Protein AF-A0A2X1R9X8-F1 (afdb_monomer)

Structure (mmCIF, N/CA/C/O backbone):
data_AF-A0A2X1R9X8-F1
#
_entry.id   AF-A0A2X1R9X8-F1
#
loop_
_atom_site.group_PDB
_atom_site.id
_atom_site.type_symbol
_atom_site.label_atom_id
_atom_site.label_alt_id
_atom_site.label_comp_id
_atom_site.label_asym_id
_atom_site.label_entity_id
_atom_site.label_seq_id
_atom_site.pdbx_PDB_ins_code
_atom_site.Cartn_x
_atom_site.Cartn_y
_atom_site.Cartn_z
_atom_site.occupancy
_atom_site.B_iso_or_equiv
_atom_site.auth_seq_id
_atom_site.auth_comp_id
_atom_site.auth_asym_id
_atom_site.auth_atom_id
_atom_site.pdbx_PDB_model_num
ATOM 1 N N . MET A 1 1 ? 24.555 44.073 2.721 1.00 50.16 1 MET A N 1
ATOM 2 C CA . MET A 1 1 ? 25.092 42.712 2.936 1.00 50.16 1 MET A CA 1
ATOM 3 C C . MET A 1 1 ? 25.065 41.991 1.606 1.00 50.16 1 MET A C 1
ATOM 5 O O . MET A 1 1 ? 24.088 42.151 0.887 1.00 50.16 1 MET A O 1
ATOM 9 N N . VAL A 1 2 ? 26.126 41.262 1.273 1.00 71.62 2 VAL A N 1
ATOM 10 C CA . VAL A 1 2 ? 26.174 40.376 0.102 1.00 71.62 2 VAL A CA 1
ATOM 11 C C . VAL A 1 2 ? 26.047 38.950 0.632 1.00 71.62 2 VAL A C 1
ATOM 13 O O . VAL A 1 2 ? 26.772 38.597 1.560 1.00 71.62 2 VAL A O 1
ATOM 16 N N . TYR A 1 3 ? 25.109 38.173 0.093 1.00 85.06 3 TYR A N 1
ATOM 17 C CA . TYR A 1 3 ? 24.915 36.759 0.425 1.00 85.06 3 TYR A CA 1
ATOM 18 C C . TYR A 1 3 ? 25.326 35.897 -0.767 1.00 85.06 3 TYR A C 1
ATOM 20 O O . TYR A 1 3 ? 25.182 36.317 -1.915 1.00 85.06 3 TYR A O 1
ATOM 28 N N . LEU A 1 4 ? 25.853 34.711 -0.480 1.00 84.00 4 LEU A N 1
ATOM 29 C CA . LEU A 1 4 ? 26.213 33.720 -1.492 1.00 84.00 4 LEU A CA 1
ATOM 30 C C . LEU A 1 4 ? 24.960 32.946 -1.920 1.00 84.00 4 LEU A C 1
ATOM 32 O O . LEU A 1 4 ? 24.040 32.775 -1.121 1.00 84.00 4 LEU A O 1
ATOM 36 N N . SER A 1 5 ? 24.927 32.488 -3.171 1.00 89.81 5 SER A N 1
ATOM 37 C CA . SER A 1 5 ? 23.902 31.551 -3.636 1.00 89.81 5 SER A CA 1
ATOM 38 C C . SER A 1 5 ? 24.158 30.148 -3.085 1.00 89.81 5 SER A C 1
ATOM 40 O O . SER A 1 5 ? 25.304 29.797 -2.786 1.00 89.81 5 SER A O 1
ATOM 42 N N . ASP A 1 6 ? 23.107 29.328 -3.011 1.00 88.19 6 ASP A N 1
ATOM 43 C CA . ASP A 1 6 ? 23.218 27.929 -2.578 1.00 88.19 6 ASP A CA 1
ATOM 44 C C . ASP A 1 6 ? 24.211 27.148 -3.454 1.00 88.19 6 ASP A C 1
ATOM 46 O O . ASP A 1 6 ? 25.080 26.464 -2.924 1.00 88.19 6 ASP A O 1
ATOM 50 N N . ASP A 1 7 ? 24.176 27.344 -4.777 1.00 91.81 7 ASP A N 1
ATOM 51 C CA . ASP A 1 7 ? 25.093 26.689 -5.726 1.00 91.81 7 ASP A CA 1
ATOM 52 C C . ASP A 1 7 ? 26.571 27.021 -5.510 1.00 91.81 7 ASP A C 1
ATOM 54 O O . ASP A 1 7 ? 27.443 26.236 -5.873 1.00 91.81 7 ASP A O 1
ATOM 58 N N . TYR A 1 8 ? 26.864 28.185 -4.929 1.00 92.62 8 TYR A N 1
ATOM 59 C CA . TYR A 1 8 ? 28.228 28.574 -4.585 1.00 92.62 8 TYR A CA 1
ATOM 60 C C . TYR A 1 8 ? 28.610 28.078 -3.185 1.00 92.62 8 TYR A C 1
ATOM 62 O O . TYR A 1 8 ? 29.718 27.589 -2.971 1.00 92.62 8 TYR A O 1
ATOM 70 N N . ALA A 1 9 ? 27.703 28.219 -2.214 1.00 95.12 9 ALA A N 1
ATOM 71 C CA . ALA A 1 9 ? 27.975 27.895 -0.818 1.00 95.12 9 ALA A CA 1
ATOM 72 C C . ALA A 1 9 ? 28.060 26.381 -0.569 1.00 95.12 9 ALA A C 1
ATOM 74 O O . ALA A 1 9 ? 28.960 25.942 0.138 1.00 95.12 9 ALA A O 1
ATOM 75 N N . HIS A 1 10 ? 27.174 25.585 -1.171 1.00 96.88 10 HIS A N 1
ATOM 76 C CA . HIS A 1 10 ? 27.047 24.146 -0.919 1.00 96.88 10 HIS A CA 1
ATOM 77 C C . HIS A 1 10 ? 28.339 23.350 -1.203 1.00 96.88 10 HIS A C 1
ATOM 79 O O . HIS A 1 10 ? 28.863 22.751 -0.261 1.00 96.88 10 HIS A O 1
ATOM 85 N N . PRO A 1 11 ? 28.931 23.371 -2.420 1.00 96.56 11 PRO A N 1
ATOM 86 C CA . PRO A 1 11 ? 30.167 22.627 -2.690 1.00 96.56 11 PRO A CA 1
ATOM 87 C C . PRO A 1 11 ? 31.337 23.077 -1.808 1.00 96.56 11 PRO A C 1
ATOM 89 O O . PRO A 1 11 ? 32.159 22.262 -1.388 1.00 96.56 11 PRO A O 1
ATOM 92 N N . LEU A 1 12 ? 31.417 24.372 -1.489 1.00 96.19 12 LEU A N 1
ATOM 93 C CA . LEU A 1 12 ? 32.474 24.902 -0.631 1.00 96.19 12 LEU A CA 1
ATOM 94 C C . LEU A 1 12 ? 32.315 24.463 0.823 1.00 96.19 12 LEU A C 1
ATOM 96 O O . LEU A 1 12 ? 33.309 24.081 1.439 1.00 96.19 12 LEU A O 1
ATOM 100 N N . SER A 1 13 ? 31.095 24.483 1.358 1.00 97.44 13 SER A N 1
ATOM 101 C CA . SER A 1 13 ? 30.792 23.957 2.689 1.00 97.44 13 SER A CA 1
ATOM 102 C C . SER A 1 13 ? 31.155 22.478 2.790 1.00 97.44 13 SER A C 1
ATOM 104 O O . SER A 1 13 ? 31.918 22.111 3.682 1.00 97.44 13 SER A O 1
ATOM 106 N N . ASP A 1 14 ? 30.720 21.656 1.832 1.00 97.94 14 ASP A N 1
ATOM 107 C CA . ASP A 1 14 ? 31.037 20.224 1.817 1.00 97.94 14 ASP A CA 1
ATOM 108 C C . ASP A 1 14 ? 32.547 19.974 1.790 1.00 97.94 14 ASP A C 1
ATOM 110 O O . ASP A 1 14 ? 33.068 19.117 2.510 1.00 97.94 14 ASP A O 1
ATOM 114 N N . ALA A 1 15 ? 33.278 20.743 0.983 1.00 97.69 15 ALA A N 1
ATOM 115 C CA . ALA A 1 15 ? 34.719 20.599 0.894 1.00 97.69 15 ALA A CA 1
ATOM 116 C C . ALA A 1 15 ? 35.435 21.052 2.176 1.00 97.69 15 ALA A C 1
ATOM 118 O O . ALA A 1 15 ? 36.349 20.365 2.633 1.00 97.69 15 ALA A O 1
ATOM 119 N N . LEU A 1 16 ? 35.020 22.172 2.779 1.00 97.62 16 LEU A N 1
ATOM 120 C CA . LEU A 1 16 ? 35.572 22.681 4.042 1.00 97.62 16 LEU A CA 1
ATOM 121 C C . LEU A 1 16 ? 35.331 21.712 5.206 1.00 97.62 16 LEU A C 1
ATOM 123 O O . LEU A 1 16 ? 36.234 21.491 6.016 1.00 97.62 16 LEU A O 1
ATOM 127 N N . GLU A 1 17 ? 34.150 21.098 5.255 1.00 97.94 17 GLU A N 1
ATOM 128 C CA . GLU A 1 17 ? 33.770 20.093 6.255 1.00 97.94 17 GLU A CA 1
ATOM 129 C C . GLU A 1 17 ? 34.311 18.690 5.939 1.00 97.94 17 GLU A C 1
ATOM 131 O O . GLU A 1 17 ? 34.201 17.779 6.760 1.00 97.94 17 GLU A O 1
ATOM 136 N N . LYS A 1 18 ? 34.973 18.521 4.787 1.00 97.56 18 LYS A N 1
ATOM 137 C CA . LYS A 1 18 ? 35.562 17.258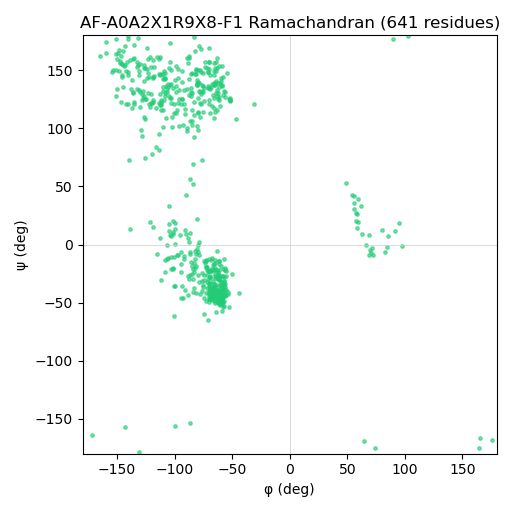 4.319 1.00 97.56 18 LYS A CA 1
ATOM 138 C C . LYS A 1 18 ? 34.529 16.139 4.172 1.00 97.56 18 LYS A C 1
ATOM 140 O O . LYS A 1 18 ? 34.809 14.975 4.473 1.00 97.56 18 LYS A O 1
ATOM 145 N N . ILE A 1 19 ? 33.345 16.490 3.683 1.00 98.12 19 ILE A N 1
ATOM 146 C CA . ILE A 1 19 ? 32.303 15.535 3.320 1.00 98.12 19 ILE A CA 1
ATOM 147 C C . ILE A 1 19 ? 32.836 14.589 2.237 1.00 98.12 19 ILE A C 1
ATOM 149 O O . ILE A 1 19 ? 33.577 14.986 1.339 1.00 98.12 19 ILE A O 1
ATOM 153 N N . THR A 1 20 ? 32.482 13.306 2.337 1.00 97.12 20 THR A N 1
ATOM 154 C CA . THR A 1 20 ? 32.840 12.305 1.317 1.00 97.12 20 THR A CA 1
ATOM 155 C C . THR A 1 20 ? 31.715 12.122 0.304 1.00 97.12 20 THR A C 1
ATOM 157 O O . THR A 1 20 ? 31.960 12.148 -0.898 1.00 97.12 20 THR A O 1
ATOM 160 N N . HIS A 1 21 ? 30.482 11.992 0.796 1.00 96.94 21 HIS A N 1
ATOM 161 C CA . HIS A 1 21 ? 29.278 11.787 0.000 1.00 96.94 21 HIS A CA 1
ATOM 162 C C . HIS A 1 21 ? 28.263 12.867 0.367 1.00 96.94 21 HIS A C 1
ATOM 164 O O . HIS A 1 21 ? 27.697 12.837 1.460 1.00 96.94 21 HIS A O 1
ATOM 170 N N . SER A 1 22 ? 28.057 13.816 -0.540 1.00 97.44 22 SER A N 1
ATOM 171 C CA . SER A 1 22 ? 27.015 14.831 -0.411 1.00 97.44 22 SER A CA 1
ATOM 172 C C . SER A 1 22 ? 25.719 14.264 -0.983 1.00 97.44 22 SER A C 1
ATOM 174 O O . SER A 1 22 ? 25.608 14.033 -2.187 1.00 97.44 22 SER A O 1
ATOM 176 N N . LEU A 1 23 ? 24.773 13.920 -0.108 1.00 96.75 23 LEU A N 1
ATOM 177 C CA . LEU A 1 23 ? 23.523 13.267 -0.493 1.00 96.75 23 LEU A CA 1
ATOM 178 C C . LEU A 1 23 ? 22.403 14.303 -0.611 1.00 96.75 23 LEU A C 1
ATOM 180 O O . LEU A 1 23 ? 22.001 14.895 0.390 1.00 96.75 23 LEU A O 1
ATOM 184 N N . CYS A 1 24 ? 21.862 14.482 -1.812 1.00 95.25 24 CYS A N 1
ATOM 185 C CA . CYS A 1 24 ? 20.768 15.421 -2.076 1.00 95.25 24 CYS A CA 1
ATOM 186 C C . CYS A 1 24 ? 19.642 14.769 -2.889 1.00 95.25 24 CYS A C 1
ATOM 188 O O . CYS A 1 24 ? 19.696 13.587 -3.221 1.00 95.25 24 CYS A O 1
ATOM 190 N N . THR A 1 25 ? 18.561 15.499 -3.151 1.00 93.00 25 THR A N 1
ATOM 191 C CA . THR A 1 25 ? 17.434 14.964 -3.920 1.00 93.00 25 THR A CA 1
ATOM 192 C C . THR A 1 25 ? 17.609 15.208 -5.419 1.00 93.00 25 THR A C 1
ATOM 194 O O . THR A 1 25 ? 18.399 16.063 -5.826 1.00 93.00 25 THR A O 1
ATOM 197 N N . LEU A 1 26 ? 16.887 14.454 -6.257 1.00 90.88 26 LEU A N 1
ATOM 198 C CA . LEU A 1 26 ? 16.986 14.535 -7.726 1.00 90.88 26 LEU A CA 1
ATOM 199 C C . LEU A 1 26 ? 16.756 15.946 -8.290 1.00 90.88 26 LEU A C 1
ATOM 201 O O . LEU A 1 26 ? 17.268 16.248 -9.364 1.00 90.88 26 LEU A O 1
ATOM 205 N N . GLU A 1 27 ? 16.061 16.829 -7.566 1.00 87.56 27 GLU A N 1
ATOM 206 C CA . GLU A 1 27 ? 15.904 18.240 -7.941 1.00 87.56 27 GLU A CA 1
ATOM 207 C C . GLU A 1 27 ? 17.237 18.988 -8.136 1.00 87.56 27 GLU A C 1
ATOM 209 O O . GLU A 1 27 ? 17.265 19.981 -8.856 1.00 87.56 27 GLU A O 1
ATOM 214 N N . PHE A 1 28 ? 18.340 18.510 -7.549 1.00 92.69 28 PHE A N 1
ATOM 215 C CA . PHE A 1 28 ? 19.677 19.109 -7.679 1.00 92.69 28 PHE A CA 1
ATOM 216 C C . PHE A 1 28 ? 20.586 18.377 -8.677 1.00 92.69 28 PHE A C 1
ATOM 218 O O . PHE A 1 28 ? 21.778 18.678 -8.772 1.00 92.69 28 PHE A O 1
ATOM 225 N N . GLN A 1 29 ? 20.054 17.425 -9.447 1.00 92.75 29 GLN A N 1
ATOM 226 C CA . GLN A 1 29 ? 20.851 16.669 -10.413 1.00 92.75 29 GLN A CA 1
ATOM 227 C C . GLN A 1 29 ? 21.477 17.579 -11.482 1.00 92.75 29 GLN A C 1
ATOM 229 O O . GLN A 1 29 ? 22.665 17.445 -11.778 1.00 92.75 29 GLN A O 1
ATOM 234 N N . ASP A 1 30 ? 20.709 18.535 -12.010 1.00 94.19 30 ASP A N 1
ATOM 235 C CA . ASP A 1 30 ? 21.182 19.486 -13.029 1.00 94.19 30 ASP A CA 1
ATOM 236 C C . ASP A 1 30 ? 22.151 20.536 -12.458 1.00 94.19 30 ASP A C 1
ATOM 238 O O . ASP A 1 30 ? 22.864 21.200 -13.209 1.00 94.19 30 ASP A O 1
ATOM 242 N N . HIS A 1 31 ? 22.229 20.652 -11.127 1.00 95.31 31 HIS A N 1
ATOM 243 C CA . HIS A 1 31 ? 23.170 21.526 -10.424 1.00 95.31 31 HIS A CA 1
ATOM 244 C C . HIS A 1 31 ? 24.544 20.865 -10.226 1.00 95.31 31 HIS A C 1
ATOM 246 O O . HIS A 1 31 ? 25.542 21.561 -10.026 1.00 95.31 31 HIS A O 1
ATOM 252 N N . ARG A 1 32 ? 24.641 19.529 -10.338 1.00 96.38 32 ARG A N 1
ATOM 253 C CA . ARG A 1 32 ? 25.902 18.800 -10.128 1.00 96.38 32 ARG A CA 1
ATOM 254 C C . ARG A 1 32 ? 27.057 19.277 -11.014 1.00 96.38 32 ARG A C 1
ATOM 256 O O . ARG A 1 32 ? 28.147 19.451 -10.481 1.00 96.38 32 ARG A O 1
ATOM 263 N N . PRO A 1 33 ? 26.882 19.538 -12.326 1.00 97.38 33 PRO A N 1
ATOM 264 C CA . PRO A 1 33 ? 27.988 20.028 -13.148 1.00 97.38 33 PRO A CA 1
ATOM 265 C C . PRO A 1 33 ? 28.611 21.322 -12.606 1.00 97.38 33 PRO A C 1
ATOM 267 O O . PRO A 1 33 ? 29.823 21.508 -12.699 1.00 97.38 33 PRO A O 1
ATOM 270 N N . LEU A 1 34 ? 27.799 22.201 -12.006 1.00 96.69 34 LEU A N 1
ATOM 271 C CA . LEU A 1 34 ? 28.272 23.428 -11.369 1.00 96.69 34 LEU A CA 1
ATOM 272 C C . LEU A 1 34 ? 28.925 23.151 -10.006 1.00 96.69 34 LEU A C 1
ATOM 274 O O . LEU A 1 34 ? 29.980 23.717 -9.717 1.00 96.69 34 LEU A O 1
ATOM 278 N N . TYR A 1 35 ? 28.356 22.242 -9.209 1.00 97.75 35 TYR A N 1
ATOM 279 C CA . TYR A 1 35 ? 28.977 21.735 -7.979 1.00 97.75 35 TYR A CA 1
ATOM 280 C C . TYR A 1 35 ? 30.399 21.216 -8.255 1.00 97.75 35 TYR A C 1
ATOM 282 O O . TYR A 1 35 ? 31.372 21.694 -7.667 1.00 97.75 35 TYR A O 1
ATOM 290 N N . ASP A 1 36 ? 30.537 20.306 -9.224 1.00 97.25 36 ASP A N 1
ATOM 291 C CA . ASP A 1 36 ? 31.811 19.704 -9.625 1.00 97.25 36 ASP A CA 1
ATOM 292 C C . ASP A 1 36 ? 32.777 20.751 -10.186 1.00 97.25 36 ASP A C 1
ATOM 294 O O . ASP A 1 36 ? 33.990 20.665 -9.972 1.00 97.25 36 ASP A O 1
ATOM 298 N N . TRP A 1 37 ? 32.264 21.766 -10.889 1.00 97.75 37 TRP A N 1
ATOM 299 C CA . TRP A 1 37 ? 33.085 22.872 -11.369 1.00 97.75 37 TRP A CA 1
ATOM 300 C C . TRP A 1 37 ? 33.752 23.610 -10.203 1.00 97.75 37 TRP A C 1
ATOM 302 O O . TRP A 1 37 ? 34.968 23.804 -10.242 1.00 97.75 37 TRP A O 1
ATOM 312 N N . PHE A 1 38 ? 33.018 23.960 -9.141 1.00 97.19 38 PHE A N 1
ATOM 313 C CA . PHE A 1 38 ? 33.609 24.627 -7.974 1.00 97.19 38 PHE A CA 1
ATOM 314 C C . PHE A 1 38 ? 34.647 23.750 -7.267 1.00 97.19 38 PHE A C 1
ATOM 316 O O . PHE A 1 38 ? 35.746 24.228 -6.981 1.00 97.19 38 PHE A O 1
ATOM 323 N N . ILE A 1 39 ? 34.346 22.465 -7.056 1.00 97.50 39 ILE A N 1
ATOM 324 C CA . ILE A 1 39 ? 35.280 21.511 -6.432 1.00 97.50 39 ILE A CA 1
ATOM 325 C C . ILE A 1 39 ? 36.572 21.350 -7.246 1.00 97.50 39 ILE A C 1
ATOM 327 O O . ILE A 1 39 ? 37.654 21.195 -6.677 1.00 97.50 39 ILE A O 1
ATOM 331 N N . ASN A 1 40 ? 36.485 21.387 -8.577 1.00 97.00 40 ASN A N 1
ATOM 332 C CA . ASN A 1 40 ? 37.642 21.189 -9.449 1.00 97.00 40 ASN A CA 1
ATOM 333 C C . ASN A 1 40 ? 38.466 22.458 -9.699 1.00 97.00 40 ASN A C 1
ATOM 335 O O . ASN A 1 40 ? 39.655 22.339 -9.996 1.00 97.00 40 ASN A O 1
ATOM 339 N N . ASN A 1 41 ? 37.864 23.646 -9.598 1.00 97.19 41 ASN A N 1
ATOM 340 C CA . ASN A 1 41 ? 38.511 24.906 -9.984 1.00 97.19 41 ASN A CA 1
ATOM 341 C C . ASN A 1 41 ? 38.933 25.785 -8.801 1.00 97.19 41 ASN A C 1
ATOM 343 O O . ASN A 1 41 ? 39.688 26.737 -8.999 1.00 97.19 41 ASN A O 1
ATOM 347 N N . LEU A 1 42 ? 38.477 25.493 -7.581 1.00 95.94 42 LEU A N 1
ATOM 348 C CA . LEU A 1 42 ? 38.847 26.252 -6.388 1.00 95.94 42 LEU A CA 1
ATOM 349 C C . LEU A 1 42 ? 39.851 25.484 -5.515 1.00 95.94 42 LEU A C 1
ATOM 351 O O . LEU A 1 42 ? 39.858 24.251 -5.509 1.00 95.94 42 LEU A O 1
ATOM 355 N N . PRO A 1 43 ? 40.710 26.189 -4.753 1.00 96.25 43 PRO A N 1
ATOM 356 C CA . PRO A 1 43 ? 41.671 25.567 -3.847 1.00 96.25 43 PRO A CA 1
ATOM 357 C C . PRO A 1 43 ? 40.964 25.061 -2.580 1.00 96.25 43 PRO A C 1
ATOM 359 O O . PRO A 1 43 ? 41.067 25.653 -1.507 1.00 96.25 43 PRO A O 1
ATOM 362 N N . VAL A 1 44 ? 40.205 23.976 -2.719 1.00 97.12 44 VAL A N 1
ATOM 363 C CA . VAL A 1 44 ? 39.410 23.385 -1.639 1.00 97.12 44 VAL A CA 1
ATOM 364 C C . VAL A 1 44 ? 40.168 22.269 -0.901 1.00 97.12 44 VAL A C 1
ATOM 366 O O . VAL A 1 44 ? 40.985 21.573 -1.508 1.00 97.12 44 VAL A O 1
ATOM 369 N N . PRO A 1 45 ? 39.922 22.059 0.408 1.00 96.69 45 PRO A N 1
ATOM 370 C CA . PRO A 1 45 ? 40.688 21.100 1.211 1.00 96.69 45 PRO A CA 1
ATOM 371 C C . PRO A 1 45 ? 40.231 19.636 1.070 1.00 96.69 45 PRO A C 1
ATOM 373 O O . PRO A 1 45 ? 40.902 18.745 1.594 1.00 96.69 45 PRO A O 1
ATOM 376 N N . ALA A 1 46 ? 39.115 19.371 0.384 1.00 97.25 46 ALA A N 1
ATOM 377 C CA . ALA A 1 46 ? 38.608 18.035 0.072 1.00 97.25 46 ALA A CA 1
ATOM 378 C C . ALA A 1 46 ? 37.798 18.043 -1.236 1.00 97.25 46 ALA A C 1
ATOM 380 O O . ALA A 1 46 ? 37.398 19.102 -1.713 1.00 97.25 46 ALA A O 1
ATOM 381 N N . LYS A 1 47 ? 37.554 16.855 -1.806 1.00 97.19 47 LYS A N 1
ATOM 382 C CA . LYS A 1 47 ? 36.771 16.659 -3.037 1.00 97.19 47 LYS A CA 1
ATOM 383 C C . LYS A 1 47 ? 35.539 15.774 -2.768 1.00 97.19 47 LYS A C 1
ATOM 385 O O . LYS A 1 47 ? 35.611 14.573 -3.034 1.00 97.19 47 LYS A O 1
ATOM 390 N N . PRO A 1 48 ? 34.463 16.325 -2.179 1.00 97.50 48 PRO A N 1
ATOM 391 C CA . PRO A 1 48 ? 33.204 15.607 -1.967 1.00 97.50 48 PRO A CA 1
ATOM 392 C C . PRO A 1 48 ? 32.572 15.171 -3.296 1.00 97.50 48 PRO A C 1
ATOM 394 O O . PRO A 1 48 ? 32.773 15.815 -4.326 1.00 97.50 48 PRO A O 1
ATOM 397 N N . VAL A 1 49 ? 31.782 14.094 -3.264 1.00 96.56 49 VAL A N 1
ATOM 398 C CA . VAL A 1 49 ? 31.009 13.614 -4.419 1.00 96.56 49 VAL A CA 1
ATOM 399 C C . VAL A 1 49 ? 29.518 13.763 -4.142 1.00 96.56 49 VAL A C 1
ATOM 401 O O . VAL A 1 49 ? 29.000 13.166 -3.194 1.00 96.56 49 VAL A O 1
ATOM 404 N N . GLN A 1 50 ? 28.818 14.514 -4.993 1.00 97.56 50 GLN A N 1
ATOM 405 C CA . GLN A 1 50 ? 27.362 14.624 -4.930 1.00 97.56 50 GLN A CA 1
ATOM 406 C C . GLN A 1 50 ? 26.688 13.366 -5.494 1.00 97.56 50 GLN A C 1
ATOM 408 O O . GLN A 1 50 ? 27.023 12.892 -6.586 1.00 97.56 50 GLN A O 1
ATOM 413 N N . THR A 1 51 ? 25.711 12.835 -4.759 1.00 95.75 51 THR A N 1
ATOM 414 C CA . THR A 1 51 ? 24.860 11.711 -5.166 1.00 95.75 51 THR A CA 1
ATOM 415 C C . THR A 1 51 ? 23.406 12.003 -4.822 1.00 95.75 51 THR A C 1
ATOM 417 O O . THR A 1 51 ? 23.084 12.356 -3.691 1.00 95.75 51 THR A O 1
ATOM 420 N N . GLU A 1 52 ? 22.517 11.815 -5.789 1.00 96.50 52 GLU A N 1
ATOM 421 C CA . GLU A 1 52 ? 21.100 12.118 -5.646 1.00 96.50 52 GLU A CA 1
ATOM 422 C C . GLU A 1 52 ? 20.259 10.869 -5.430 1.00 96.50 52 GLU A C 1
ATOM 424 O O . GLU A 1 52 ? 20.531 9.795 -5.977 1.00 96.50 52 GLU A O 1
ATOM 429 N N . PHE A 1 53 ? 19.163 11.053 -4.707 1.00 94.44 53 PHE A N 1
ATOM 430 C CA . PHE A 1 53 ? 18.100 10.072 -4.551 1.00 94.44 53 PHE A CA 1
ATOM 431 C C . PHE A 1 53 ? 16.723 10.716 -4.759 1.00 94.44 53 PHE A C 1
ATOM 433 O O . PHE A 1 53 ? 16.549 11.930 -4.640 1.00 94.44 53 PHE A O 1
ATOM 440 N N . ALA A 1 54 ? 15.731 9.906 -5.117 1.00 89.94 54 ALA A N 1
ATOM 441 C CA . ALA A 1 54 ? 14.359 10.355 -5.284 1.00 89.94 54 ALA A CA 1
ATOM 442 C C . ALA A 1 54 ? 13.784 10.805 -3.940 1.00 89.94 54 ALA A C 1
ATOM 444 O O . ALA A 1 54 ? 13.969 10.148 -2.912 1.00 89.94 54 ALA A O 1
ATOM 445 N N . ARG A 1 55 ? 13.065 11.928 -3.936 1.00 88.75 55 ARG A N 1
ATOM 446 C CA . ARG A 1 55 ? 12.441 12.421 -2.709 1.00 88.75 55 ARG A CA 1
ATOM 447 C C . ARG A 1 55 ? 11.246 11.551 -2.310 1.00 88.75 55 ARG A C 1
ATOM 449 O O . ARG A 1 55 ? 10.529 11.016 -3.154 1.00 88.75 55 ARG A O 1
ATOM 456 N N . LEU A 1 56 ? 10.959 11.491 -1.011 1.00 88.50 56 LEU A N 1
ATOM 457 C CA . LEU A 1 56 ? 9.747 10.840 -0.520 1.00 88.50 56 LEU A CA 1
ATOM 458 C C . LEU A 1 56 ? 8.499 11.635 -0.939 1.00 88.50 56 LEU A C 1
ATOM 460 O O . LEU A 1 56 ? 8.292 12.773 -0.504 1.00 88.50 56 LEU A O 1
ATOM 464 N N . ASN A 1 57 ? 7.622 10.996 -1.713 1.00 86.62 57 ASN A N 1
ATOM 465 C CA . ASN A 1 57 ? 6.246 11.438 -1.908 1.00 86.62 57 ASN A CA 1
ATOM 466 C C . ASN A 1 57 ? 5.315 10.419 -1.247 1.00 86.62 57 ASN A C 1
ATOM 468 O O . ASN A 1 57 ? 5.343 9.241 -1.586 1.00 86.62 57 ASN A O 1
ATOM 472 N N . LEU A 1 58 ? 4.500 10.869 -0.297 1.00 90.25 58 LEU A N 1
ATOM 473 C CA . LEU A 1 58 ? 3.565 10.021 0.438 1.00 90.25 58 LEU A CA 1
ATOM 474 C C . LEU A 1 58 ? 2.141 10.317 -0.032 1.00 90.25 58 LEU A C 1
ATOM 476 O O . LEU A 1 58 ? 1.775 11.480 -0.215 1.00 90.25 58 LEU A O 1
ATOM 480 N N . SER A 1 59 ? 1.348 9.272 -0.243 1.00 91.94 59 SER A N 1
ATOM 481 C CA . SER A 1 59 ? -0.030 9.418 -0.708 1.00 91.94 59 SER A CA 1
ATOM 482 C C . SER A 1 59 ? -0.917 10.145 0.306 1.00 91.94 59 SER A C 1
ATOM 484 O O . SER A 1 59 ? -0.621 10.161 1.502 1.00 91.94 59 SER A O 1
ATOM 486 N N . HIS A 1 60 ? -2.014 10.748 -0.164 1.00 93.12 60 HIS A N 1
ATOM 487 C CA . HIS A 1 60 ? -2.997 11.456 0.676 1.00 93.12 60 HIS A CA 1
ATOM 488 C C . HIS A 1 60 ? -2.420 12.599 1.529 1.00 93.12 60 HIS A C 1
ATOM 490 O O . HIS A 1 60 ? -3.013 13.017 2.528 1.00 93.12 60 HIS A O 1
ATOM 496 N N . THR A 1 61 ? -1.252 13.120 1.152 1.00 94.62 61 THR A N 1
ATOM 497 C CA . THR A 1 61 ? -0.597 14.242 1.820 1.00 94.62 61 THR A CA 1
ATOM 498 C C . THR A 1 61 ? 0.255 15.050 0.841 1.00 94.62 61 THR A C 1
ATOM 500 O O . THR A 1 61 ? 0.355 14.728 -0.343 1.00 94.62 61 THR A O 1
ATOM 503 N N . VAL A 1 62 ? 0.853 16.138 1.327 1.00 93.12 62 VAL A N 1
ATOM 504 C CA . VAL A 1 62 ? 1.766 16.995 0.563 1.00 93.12 62 VAL A CA 1
ATOM 505 C C . VAL A 1 62 ? 3.033 17.252 1.373 1.00 93.12 62 VAL A C 1
ATOM 507 O O . VAL A 1 62 ? 2.963 17.601 2.545 1.00 93.12 62 VAL A O 1
ATOM 510 N N . THR A 1 63 ? 4.204 17.114 0.753 1.00 90.38 63 THR A N 1
ATOM 511 C CA . THR A 1 63 ? 5.509 17.360 1.405 1.00 90.38 63 THR A CA 1
ATOM 512 C C . THR A 1 63 ? 6.166 18.669 0.959 1.00 90.38 63 THR A C 1
ATOM 514 O O . THR A 1 63 ? 7.106 19.144 1.591 1.00 90.38 63 THR A O 1
ATOM 517 N N . SER A 1 64 ? 5.647 19.308 -0.098 1.00 88.31 64 SER A N 1
ATOM 518 C CA . SER A 1 64 ? 6.144 20.599 -0.586 1.00 88.31 64 SER A CA 1
ATOM 519 C C . SER A 1 64 ? 5.989 21.694 0.471 1.00 88.31 64 SER A C 1
ATOM 521 O O . SER A 1 64 ? 4.881 21.972 0.933 1.00 88.31 64 SER A O 1
ATOM 523 N N . LYS A 1 65 ? 7.089 22.395 0.780 1.00 90.25 65 LYS A N 1
ATOM 524 C CA . LYS A 1 65 ? 7.101 23.531 1.716 1.00 90.25 65 LYS A CA 1
ATOM 525 C C . LYS A 1 65 ? 6.097 24.619 1.326 1.00 90.25 65 LYS A C 1
ATOM 527 O O . LYS A 1 65 ? 5.445 25.173 2.205 1.00 90.25 65 LYS A O 1
ATOM 532 N N . ARG A 1 66 ? 5.943 24.901 0.024 1.00 93.00 66 ARG A N 1
ATOM 533 C CA . ARG A 1 66 ? 4.971 25.883 -0.487 1.00 93.00 66 ARG A CA 1
ATOM 534 C C . ARG A 1 66 ? 3.540 25.478 -0.126 1.00 93.00 66 ARG A C 1
ATOM 536 O O . ARG A 1 66 ? 2.821 26.281 0.457 1.00 93.00 66 ARG A O 1
ATOM 543 N N . LYS A 1 67 ? 3.163 24.231 -0.427 1.00 94.19 67 LYS A N 1
ATOM 544 C CA . LYS A 1 67 ? 1.811 23.699 -0.187 1.00 94.19 67 LYS A CA 1
ATOM 545 C C . LYS A 1 67 ? 1.509 23.537 1.307 1.00 94.19 67 LYS A C 1
ATOM 547 O O . LYS A 1 67 ? 0.428 23.895 1.759 1.00 94.19 67 LYS A O 1
ATOM 552 N N . LEU A 1 68 ? 2.481 23.074 2.097 1.00 95.75 68 LEU A N 1
ATOM 553 C CA . LEU A 1 68 ? 2.354 23.002 3.558 1.00 95.75 68 LEU A CA 1
ATOM 554 C C . LEU A 1 68 ? 2.169 24.385 4.190 1.00 95.75 68 LEU A C 1
ATOM 556 O O . LEU A 1 68 ? 1.310 24.554 5.052 1.00 95.75 68 LEU A O 1
ATOM 560 N N . ARG A 1 69 ? 2.937 25.386 3.738 1.00 96.75 69 ARG A N 1
ATOM 561 C CA . ARG A 1 69 ? 2.780 26.771 4.195 1.00 96.75 69 ARG A CA 1
ATOM 562 C C . ARG A 1 69 ? 1.383 27.298 3.875 1.00 96.75 69 ARG A C 1
ATOM 564 O O . ARG A 1 69 ? 0.753 27.881 4.749 1.00 96.75 69 ARG A O 1
ATOM 571 N N . GLU A 1 70 ? 0.886 27.034 2.670 1.00 96.81 70 GLU A N 1
ATOM 572 C CA . GLU A 1 70 ? -0.456 27.437 2.250 1.00 96.81 70 GLU A CA 1
ATOM 573 C C . GLU A 1 70 ? -1.560 26.837 3.138 1.00 96.81 70 GLU A C 1
ATOM 575 O O . GLU A 1 70 ? -2.468 27.563 3.535 1.00 96.81 70 GLU A O 1
ATOM 580 N N . LEU A 1 71 ? -1.460 25.558 3.527 1.00 97.31 71 LEU A N 1
ATOM 581 C CA . LEU A 1 71 ? -2.406 24.928 4.464 1.00 97.31 71 LEU A CA 1
ATOM 582 C C . LEU A 1 71 ? -2.450 25.644 5.824 1.00 97.31 71 LEU A C 1
ATOM 584 O O . LEU A 1 71 ? -3.528 25.814 6.400 1.00 97.31 71 LEU A O 1
ATOM 588 N N . VAL A 1 72 ? -1.288 26.062 6.332 1.00 97.38 72 VAL A N 1
ATOM 589 C CA . VAL A 1 72 ? -1.162 26.769 7.616 1.00 97.38 72 VAL A CA 1
ATOM 590 C C . VAL A 1 72 ? -1.675 28.208 7.504 1.00 97.38 72 VAL A C 1
ATOM 592 O O . VAL A 1 72 ? -2.483 28.635 8.325 1.00 97.38 72 VAL A O 1
ATOM 595 N N . GLU A 1 73 ? -1.253 28.953 6.481 1.00 97.19 73 GLU A N 1
ATOM 596 C CA . GLU A 1 73 ? -1.647 30.354 6.266 1.00 97.19 73 GLU A CA 1
ATOM 597 C C . GLU A 1 73 ? -3.152 30.493 6.004 1.00 97.19 73 GLU A C 1
ATOM 599 O O . GLU A 1 73 ? -3.794 31.394 6.547 1.00 97.19 73 GLU A O 1
ATOM 604 N N . LYS A 1 74 ? -3.742 29.558 5.245 1.00 96.81 74 LYS A N 1
ATOM 605 C CA . LYS A 1 74 ? -5.192 29.492 4.999 1.00 96.81 74 LYS A CA 1
ATOM 606 C C . LYS A 1 74 ? -5.988 28.879 6.159 1.00 96.81 74 LYS A C 1
ATOM 608 O O . LYS A 1 74 ? -7.203 28.749 6.043 1.00 96.81 74 LYS A O 1
ATOM 613 N N . LYS A 1 75 ? -5.338 28.513 7.273 1.00 96.62 75 LYS A N 1
ATOM 614 C CA . LYS A 1 75 ? -5.964 27.921 8.472 1.00 96.62 75 LYS A CA 1
ATOM 615 C C . LYS A 1 75 ? -6.778 26.647 8.198 1.00 96.62 75 LYS A C 1
ATOM 617 O O . LYS A 1 75 ? -7.731 26.354 8.914 1.00 96.62 75 LYS A O 1
ATOM 622 N N . VAL A 1 76 ? -6.386 25.866 7.190 1.00 96.31 76 VAL A N 1
ATOM 623 C CA . VAL A 1 76 ? -6.944 24.518 6.953 1.00 96.31 76 VAL A CA 1
ATOM 624 C C . VAL A 1 76 ? -6.535 23.569 8.091 1.00 96.31 76 VAL A C 1
ATOM 626 O O . VAL A 1 76 ? -7.273 22.666 8.488 1.00 96.31 76 VAL A O 1
ATOM 629 N N . VAL A 1 77 ? -5.350 23.813 8.650 1.00 97.19 77 VAL A N 1
ATOM 630 C CA . VAL A 1 77 ? -4.764 23.111 9.795 1.00 97.19 77 VAL A CA 1
ATOM 631 C C . VAL A 1 77 ? -4.424 24.095 10.914 1.00 97.19 77 VAL A C 1
ATOM 633 O O . VAL A 1 77 ? -4.279 25.293 10.671 1.00 97.19 77 VAL A O 1
ATOM 636 N N . THR A 1 78 ? -4.288 23.609 12.150 1.00 95.75 78 THR A N 1
ATOM 637 C CA . THR A 1 78 ? -4.081 24.469 13.330 1.00 95.75 78 THR A CA 1
ATOM 638 C C . THR A 1 78 ? -2.681 25.080 13.408 1.00 95.75 78 THR A C 1
ATOM 640 O O . THR A 1 78 ? -2.474 26.045 14.137 1.00 95.75 78 THR A O 1
ATOM 643 N N . GLY A 1 79 ? -1.707 24.513 12.693 1.00 97.06 79 GLY A N 1
ATOM 644 C CA . GLY A 1 79 ? -0.313 24.949 12.708 1.00 97.06 79 GLY A CA 1
ATOM 645 C C . GLY A 1 79 ? 0.631 23.904 12.115 1.00 97.06 79 GLY A C 1
ATOM 646 O O . GLY A 1 79 ? 0.202 22.857 11.639 1.00 97.06 79 GLY A O 1
ATOM 647 N N . TRP A 1 80 ? 1.938 24.173 12.171 1.00 97.56 80 TRP A N 1
ATOM 648 C CA . TRP A 1 80 ? 2.980 23.261 11.667 1.00 97.56 80 TRP A CA 1
ATOM 649 C C . TRP A 1 80 ? 3.099 21.949 12.451 1.00 97.56 80 TRP A C 1
ATOM 651 O O . TRP A 1 80 ? 3.720 21.004 11.968 1.00 97.56 80 TRP A O 1
ATOM 661 N N . ASP A 1 81 ? 2.548 21.898 13.659 1.00 96.94 81 ASP A N 1
ATOM 662 C CA . ASP A 1 81 ? 2.470 20.722 14.518 1.00 96.94 81 ASP A CA 1
ATOM 663 C C . ASP A 1 81 ? 1.082 20.057 14.484 1.00 96.94 81 ASP A C 1
ATOM 665 O O . ASP A 1 81 ? 0.819 19.191 15.313 1.00 96.94 81 ASP A O 1
ATOM 669 N N . ASP A 1 82 ? 0.187 20.447 13.565 1.00 97.88 82 ASP A N 1
ATOM 670 C CA . ASP A 1 82 ? -1.121 19.798 13.418 1.00 97.88 82 ASP A CA 1
ATOM 671 C C . ASP A 1 82 ? -0.931 18.290 13.136 1.00 97.88 82 ASP A C 1
ATOM 673 O O . ASP A 1 82 ? -0.184 17.936 12.216 1.00 97.88 82 ASP A O 1
ATOM 677 N N . PRO A 1 83 ? -1.593 17.389 13.889 1.00 97.31 83 PRO A N 1
ATOM 678 C CA . PRO A 1 83 ? -1.439 15.939 13.739 1.00 97.31 83 PRO A CA 1
ATOM 679 C C . PRO A 1 83 ? -1.869 15.350 12.384 1.00 97.31 83 PRO A C 1
ATOM 681 O O . PRO A 1 83 ? -1.718 14.145 12.171 1.00 97.31 83 PRO A O 1
ATOM 684 N N . ARG A 1 84 ? -2.446 16.153 11.481 1.00 97.12 84 ARG A N 1
ATOM 685 C CA . ARG A 1 84 ? -2.774 15.775 10.095 1.00 97.12 84 ARG A CA 1
ATOM 686 C C . ARG A 1 84 ? -1.655 16.100 9.102 1.00 97.12 84 ARG A C 1
ATOM 688 O O . ARG A 1 84 ? -1.710 15.644 7.961 1.00 97.12 84 ARG A O 1
ATOM 695 N N . LEU A 1 85 ? -0.655 16.890 9.499 1.00 97.12 85 LEU A N 1
ATOM 696 C CA . LEU A 1 85 ? 0.470 17.243 8.636 1.00 97.12 85 LEU A CA 1
ATOM 697 C C . LEU A 1 85 ? 1.581 16.184 8.675 1.00 97.12 85 LEU A C 1
ATOM 699 O O . LEU A 1 85 ? 1.883 15.643 9.740 1.00 97.12 85 LEU A O 1
ATOM 703 N N . PRO A 1 86 ? 2.291 15.963 7.552 1.00 95.81 86 PRO A N 1
ATOM 704 C CA . PRO A 1 86 ? 3.417 15.037 7.480 1.00 95.81 86 PRO A CA 1
ATOM 705 C C . PRO A 1 86 ? 4.720 15.652 8.026 1.00 95.81 86 PRO A C 1
ATOM 707 O O . PRO A 1 86 ? 5.817 15.245 7.653 1.00 95.81 86 PRO A O 1
ATOM 710 N N . THR A 1 87 ? 4.630 16.677 8.873 1.00 97.12 87 THR A N 1
ATOM 711 C CA . THR A 1 87 ? 5.800 17.263 9.528 1.00 97.12 87 THR A CA 1
ATOM 712 C C . THR A 1 87 ? 6.229 16.355 10.675 1.00 97.12 87 THR A C 1
ATOM 714 O O . THR A 1 87 ? 5.391 15.756 11.344 1.00 97.12 87 THR A O 1
ATOM 717 N N . LEU A 1 88 ? 7.526 16.298 10.988 1.00 97.12 88 LEU A N 1
ATOM 718 C CA . LEU A 1 88 ? 7.994 15.513 12.140 1.00 97.12 88 LEU A CA 1
ATOM 719 C C . LEU A 1 88 ? 7.338 15.963 13.456 1.00 97.12 88 LEU A C 1
ATOM 721 O O . LEU A 1 88 ? 7.065 15.141 14.325 1.00 97.12 88 LEU A O 1
ATOM 725 N N . ARG A 1 89 ? 7.036 17.263 13.595 1.00 96.88 89 ARG A N 1
ATOM 726 C CA . ARG A 1 89 ? 6.294 17.796 14.748 1.00 96.88 89 ARG A CA 1
ATOM 727 C C . ARG A 1 89 ? 4.840 17.329 14.762 1.00 96.88 89 ARG A C 1
ATOM 729 O O . ARG A 1 89 ? 4.375 16.924 15.820 1.00 96.88 89 ARG A O 1
ATOM 736 N N . GLY A 1 90 ? 4.160 17.358 13.615 1.00 97.25 90 GLY A N 1
ATOM 737 C CA . GLY A 1 90 ? 2.797 16.854 13.458 1.00 97.25 90 GLY A CA 1
ATOM 738 C C . GLY A 1 90 ? 2.717 15.362 13.757 1.00 97.25 90 GLY A C 1
ATOM 739 O O . GLY A 1 90 ? 1.932 14.959 14.604 1.00 97.25 90 GLY A O 1
ATOM 740 N N . MET A 1 91 ? 3.604 14.555 13.171 1.00 97.69 91 MET A N 1
ATOM 741 C CA . MET A 1 91 ? 3.688 13.110 13.415 1.00 97.69 91 MET A CA 1
ATOM 742 C C . MET A 1 91 ? 4.034 12.773 14.872 1.00 97.69 91 MET A C 1
ATOM 744 O O . MET A 1 91 ? 3.420 11.885 15.459 1.00 97.69 91 MET A O 1
ATOM 748 N N . ARG A 1 92 ? 4.971 13.501 15.498 1.00 97.19 92 ARG A N 1
ATOM 749 C CA . ARG A 1 92 ? 5.266 13.327 16.928 1.00 97.19 92 ARG A CA 1
ATOM 750 C C . ARG A 1 92 ? 4.041 13.644 17.777 1.00 97.19 92 ARG A C 1
ATOM 752 O O . ARG A 1 92 ? 3.652 12.819 18.594 1.00 97.19 92 ARG A O 1
ATOM 759 N N . LYS A 1 93 ? 3.415 14.806 17.553 1.00 96.56 93 LYS A N 1
ATOM 760 C CA . LYS A 1 93 ? 2.206 15.207 18.279 1.00 96.56 93 LYS A CA 1
ATOM 761 C C . LYS A 1 93 ? 1.089 14.194 18.069 1.00 96.56 93 LYS A C 1
ATOM 763 O O . LYS A 1 93 ? 0.426 13.862 19.033 1.00 96.56 93 LYS A O 1
ATOM 768 N N . ARG A 1 94 ? 0.943 13.662 16.850 1.00 97.75 94 ARG A N 1
ATOM 769 C CA . ARG A 1 94 ? 0.004 12.596 16.472 1.00 97.75 94 ARG A CA 1
ATOM 770 C C . ARG A 1 94 ? 0.214 11.290 17.240 1.00 97.75 94 ARG A C 1
ATOM 772 O O . ARG A 1 94 ? -0.690 10.466 17.230 1.00 97.75 94 ARG A O 1
ATOM 779 N N . GLY A 1 95 ? 1.376 11.080 17.861 1.00 98.00 95 GLY A N 1
ATOM 780 C CA . GLY A 1 95 ? 1.723 9.863 18.595 1.00 98.00 95 GLY A CA 1
ATOM 781 C C . GLY A 1 95 ? 2.494 8.825 17.775 1.00 98.00 95 GLY A C 1
ATOM 782 O O . GLY A 1 95 ? 2.506 7.655 18.151 1.00 98.00 95 GLY A O 1
ATOM 783 N N . TYR A 1 96 ? 3.114 9.205 16.649 1.00 98.25 96 TYR A N 1
ATOM 784 C CA . TYR A 1 96 ? 3.906 8.268 15.840 1.00 98.25 96 TYR A CA 1
ATOM 785 C C . TYR A 1 96 ? 5.247 7.976 16.532 1.00 98.25 96 TYR A C 1
ATOM 787 O O . TYR A 1 96 ? 6.023 8.909 16.772 1.00 98.25 96 TYR A O 1
ATOM 795 N N . PRO A 1 97 ? 5.572 6.700 16.821 1.00 97.94 97 PRO A N 1
ATOM 796 C CA . PRO A 1 97 ? 6.852 6.354 17.420 1.00 97.94 97 PRO A CA 1
ATOM 797 C C . PRO A 1 97 ? 8.019 6.661 16.470 1.00 97.94 97 PRO A C 1
ATOM 799 O O . PRO A 1 97 ? 7.961 6.305 15.290 1.00 97.94 97 PRO A O 1
ATOM 802 N N . PRO A 1 98 ? 9.144 7.211 16.962 1.00 97.88 98 PRO A N 1
ATOM 803 C CA . PRO A 1 98 ? 10.340 7.392 16.141 1.00 97.88 98 PRO A CA 1
ATOM 804 C C . PRO A 1 98 ? 10.862 6.084 15.525 1.00 97.88 98 PRO A C 1
ATOM 806 O O . PRO A 1 98 ? 11.425 6.104 14.433 1.00 97.88 98 PRO A O 1
ATOM 809 N N . ALA A 1 99 ? 10.682 4.950 16.214 1.00 97.44 99 ALA A N 1
ATOM 810 C CA . ALA A 1 99 ? 11.058 3.630 15.706 1.00 97.44 99 ALA A CA 1
ATOM 811 C C . ALA A 1 99 ? 10.253 3.235 14.460 1.00 97.44 99 ALA A C 1
ATOM 813 O O . ALA A 1 99 ? 10.849 2.786 13.485 1.00 97.44 99 ALA A O 1
ATOM 814 N N . ALA A 1 100 ? 8.946 3.512 14.446 1.00 96.75 100 ALA A N 1
ATOM 815 C CA . ALA A 1 100 ? 8.088 3.272 13.289 1.00 96.75 100 ALA A CA 1
ATOM 816 C C . ALA A 1 100 ? 8.507 4.112 12.073 1.00 96.75 100 ALA A C 1
ATOM 818 O O . ALA A 1 100 ? 8.524 3.604 10.957 1.00 96.75 100 ALA A O 1
ATOM 819 N N . LEU A 1 101 ? 8.902 5.376 12.278 1.00 97.38 101 LEU A N 1
ATOM 820 C CA . LEU A 1 101 ? 9.387 6.233 11.187 1.00 97.38 101 LEU A CA 1
ATOM 821 C C . LEU A 1 101 ? 10.696 5.710 10.582 1.00 97.38 101 LEU A C 1
ATOM 823 O O . LEU A 1 101 ? 10.852 5.711 9.365 1.00 97.38 101 LEU A O 1
ATOM 827 N N . ARG A 1 102 ? 11.630 5.239 11.418 1.00 97.00 102 ARG A N 1
ATOM 828 C CA . ARG A 1 102 ? 12.883 4.632 10.939 1.00 97.00 102 ARG A CA 1
ATOM 829 C C . ARG A 1 102 ? 12.626 3.334 10.180 1.00 97.00 102 ARG A C 1
ATOM 831 O O . ARG A 1 102 ? 13.167 3.166 9.096 1.00 97.00 102 ARG A O 1
ATOM 838 N N . GLN A 1 103 ? 11.766 2.469 10.719 1.00 91.12 103 GLN A N 1
ATOM 839 C CA . GLN A 1 103 ? 11.354 1.233 10.053 1.00 91.12 103 GLN A CA 1
ATOM 840 C C . GLN A 1 103 ? 10.700 1.526 8.698 1.00 91.12 103 GLN A C 1
ATOM 842 O O . GLN A 1 103 ? 11.031 0.881 7.710 1.00 91.12 103 GLN A O 1
ATOM 847 N N . PHE A 1 104 ? 9.821 2.529 8.632 1.00 92.69 104 PHE A N 1
ATOM 848 C CA . PHE A 1 104 ? 9.212 2.968 7.381 1.00 92.69 104 PHE A CA 1
ATOM 849 C C . PHE A 1 104 ? 10.269 3.389 6.351 1.00 92.69 104 PHE A C 1
ATOM 851 O O . PHE A 1 104 ? 10.237 2.892 5.229 1.00 92.69 104 PHE A O 1
ATOM 858 N N . CYS A 1 105 ? 11.232 4.237 6.737 1.00 91.81 105 CYS A N 1
ATOM 859 C CA . CYS A 1 105 ? 12.335 4.644 5.859 1.00 91.81 105 CYS A CA 1
ATOM 860 C C . CYS A 1 105 ? 13.175 3.453 5.367 1.00 91.81 105 CYS A C 1
ATOM 862 O O . CYS A 1 105 ? 13.620 3.452 4.224 1.00 91.81 105 CYS A O 1
ATOM 864 N N . GLU A 1 106 ? 13.386 2.441 6.210 1.00 87.94 106 GLU A N 1
ATOM 865 C CA . GLU A 1 106 ? 14.153 1.250 5.840 1.00 87.94 106 GLU A CA 1
ATOM 866 C C . GLU A 1 106 ? 13.395 0.342 4.865 1.00 87.94 106 GLU A C 1
ATOM 868 O O . GLU A 1 106 ? 13.990 -0.175 3.923 1.00 87.94 106 GLU A O 1
ATOM 873 N N . ILE A 1 107 ? 12.075 0.206 5.031 1.00 79.69 107 ILE A N 1
ATOM 874 C CA . ILE A 1 107 ? 11.232 -0.598 4.136 1.00 79.69 107 ILE A CA 1
ATOM 875 C C . ILE A 1 107 ? 11.132 0.025 2.742 1.00 79.69 107 ILE A C 1
ATOM 877 O O . ILE A 1 107 ? 11.204 -0.698 1.751 1.00 79.69 107 ILE A O 1
ATOM 881 N N . ILE A 1 108 ? 10.947 1.346 2.648 1.00 84.94 108 ILE A N 1
ATOM 882 C CA . ILE A 1 108 ? 10.806 2.011 1.341 1.00 84.94 108 ILE A CA 1
ATOM 883 C C . ILE A 1 108 ? 12.126 2.064 0.565 1.00 84.94 108 ILE A C 1
ATOM 885 O O . ILE A 1 108 ? 12.113 2.206 -0.656 1.00 84.94 108 ILE A O 1
ATOM 889 N N . GLY A 1 109 ? 13.256 1.955 1.268 1.00 87.50 109 GLY A N 1
ATOM 890 C CA . GLY A 1 109 ? 14.584 2.027 0.683 1.00 87.50 109 GLY A CA 1
ATOM 891 C C . GLY A 1 109 ? 14.915 3.390 0.069 1.00 87.50 109 GLY A C 1
ATOM 892 O O . GLY A 1 109 ? 14.233 4.396 0.265 1.00 87.50 109 GLY A O 1
ATOM 893 N N . ILE A 1 110 ? 16.019 3.419 -0.675 1.00 88.19 110 ILE A N 1
ATOM 894 C CA . ILE A 1 110 ? 16.510 4.605 -1.377 1.00 88.19 110 ILE A CA 1
ATOM 895 C C . ILE A 1 110 ? 16.677 4.229 -2.845 1.00 88.19 110 ILE A C 1
ATOM 897 O O . ILE A 1 110 ? 17.381 3.274 -3.169 1.00 88.19 110 ILE A O 1
ATOM 901 N N . SER A 1 111 ? 16.045 4.985 -3.738 1.00 87.00 111 SER A N 1
ATOM 902 C CA . SER A 1 111 ? 16.140 4.783 -5.184 1.00 87.00 111 SER A CA 1
ATOM 903 C C . SER A 1 111 ? 16.351 6.117 -5.900 1.00 87.00 111 SER A C 1
ATOM 905 O O . SER A 1 111 ? 16.254 7.183 -5.296 1.00 87.00 111 SER A O 1
ATOM 907 N N . ARG A 1 112 ? 16.634 6.069 -7.205 1.00 87.62 112 ARG A N 1
ATOM 908 C CA . ARG A 1 112 ? 16.658 7.250 -8.089 1.00 87.62 112 ARG A CA 1
ATOM 909 C C . ARG A 1 112 ? 15.377 7.395 -8.918 1.00 87.62 112 ARG A C 1
ATOM 911 O O . ARG A 1 112 ? 15.373 8.130 -9.897 1.00 87.62 112 ARG A O 1
ATOM 918 N N . SER A 1 113 ? 14.321 6.655 -8.582 1.00 82.25 113 SER A N 1
ATOM 919 C CA . SER A 1 113 ? 13.047 6.687 -9.307 1.00 82.25 113 SER A CA 1
ATOM 920 C C . SER A 1 113 ? 11.966 7.317 -8.442 1.00 82.25 113 SER A C 1
ATOM 922 O O . SER A 1 113 ? 11.702 6.845 -7.335 1.00 82.25 113 SER A O 1
ATOM 924 N N . ASP A 1 114 ? 11.317 8.358 -8.958 1.00 77.19 114 ASP A N 1
ATOM 925 C CA . ASP A 1 114 ? 10.192 8.978 -8.269 1.00 77.19 114 ASP A CA 1
ATOM 926 C C . ASP A 1 114 ? 9.021 8.000 -8.152 1.00 77.19 114 ASP A C 1
ATOM 928 O O . ASP A 1 114 ? 8.583 7.376 -9.121 1.00 77.19 114 ASP A O 1
ATOM 932 N N . SER A 1 115 ? 8.488 7.885 -6.942 1.00 77.81 115 SER A N 1
ATOM 933 C CA . SER A 1 115 ? 7.304 7.085 -6.655 1.00 77.81 115 SER A CA 1
ATOM 934 C C . SER A 1 115 ? 6.465 7.743 -5.564 1.00 77.81 115 SER A C 1
ATOM 936 O O . SER A 1 115 ? 6.963 8.544 -4.769 1.00 77.81 115 SER A O 1
ATOM 938 N N . VAL A 1 116 ? 5.166 7.434 -5.558 1.00 81.69 116 VAL A N 1
ATOM 939 C CA . VAL A 1 116 ? 4.254 7.804 -4.472 1.00 81.69 116 VAL A CA 1
ATOM 940 C C . VAL A 1 116 ? 4.070 6.577 -3.593 1.00 81.69 116 VAL A C 1
ATOM 942 O O . VAL A 1 116 ? 3.499 5.579 -4.030 1.00 81.69 116 VAL A O 1
ATOM 945 N N . ILE A 1 117 ? 4.560 6.661 -2.363 1.00 85.38 117 ILE A N 1
ATOM 946 C CA . ILE A 1 117 ? 4.435 5.609 -1.360 1.00 85.38 117 ILE A CA 1
ATOM 947 C C . ILE A 1 117 ? 3.046 5.679 -0.723 1.00 85.38 117 ILE A C 1
ATOM 949 O O . ILE A 1 117 ? 2.548 6.759 -0.400 1.00 85.38 117 ILE A O 1
ATOM 953 N N . ASP A 1 118 ? 2.411 4.528 -0.526 1.00 85.88 118 ASP A N 1
ATOM 954 C CA . ASP A 1 118 ? 1.103 4.453 0.124 1.00 85.88 118 ASP A CA 1
ATOM 955 C C . ASP A 1 118 ? 1.202 4.812 1.623 1.00 85.88 118 ASP A C 1
ATOM 957 O O . ASP A 1 118 ? 2.072 4.318 2.343 1.00 85.88 118 ASP A O 1
ATOM 961 N N . MET A 1 119 ? 0.294 5.663 2.113 1.00 90.50 119 MET A N 1
ATOM 962 C CA . MET A 1 119 ? 0.208 6.085 3.520 1.00 90.50 119 MET A CA 1
ATOM 963 C C . MET A 1 119 ? -0.049 4.889 4.443 1.00 90.50 119 MET A C 1
ATOM 965 O O . MET A 1 119 ? 0.396 4.870 5.591 1.00 90.50 119 MET A O 1
ATOM 969 N N . SER A 1 120 ? -0.719 3.863 3.923 1.00 89.38 120 SER A N 1
ATOM 970 C CA . SER A 1 120 ? -1.067 2.648 4.654 1.00 89.38 120 SER A CA 1
ATOM 971 C C . SER A 1 120 ? 0.172 1.896 5.146 1.00 89.38 120 SER A C 1
ATOM 973 O O . SER A 1 120 ? 0.102 1.282 6.210 1.00 89.38 120 SER A O 1
ATOM 975 N N . LEU A 1 121 ? 1.303 2.000 4.430 1.00 88.38 121 LEU A N 1
ATOM 976 C CA . LEU A 1 121 ? 2.585 1.411 4.830 1.00 88.38 121 LEU A CA 1
ATOM 977 C C . LEU A 1 121 ? 3.192 2.133 6.042 1.00 88.38 121 LEU A C 1
ATOM 979 O O . LEU A 1 121 ? 3.677 1.495 6.977 1.00 88.38 121 LEU A O 1
ATOM 983 N N . LEU A 1 122 ? 3.129 3.468 6.065 1.00 94.50 122 LEU A N 1
ATOM 984 C CA . LEU A 1 122 ? 3.554 4.251 7.228 1.00 94.50 122 LEU A CA 1
ATOM 985 C C . LEU A 1 122 ? 2.667 3.939 8.440 1.00 94.50 122 LEU A C 1
ATOM 987 O O . LEU A 1 122 ? 3.164 3.675 9.533 1.00 94.50 122 LEU A O 1
ATOM 991 N N . GLU A 1 123 ? 1.349 3.930 8.239 1.00 95.00 123 GLU A N 1
ATOM 992 C CA . GLU A 1 123 ? 0.373 3.569 9.271 1.00 95.00 123 GLU A CA 1
ATOM 993 C C . GLU A 1 123 ? 0.572 2.130 9.779 1.00 95.00 123 GLU A C 1
ATOM 995 O O . GLU A 1 123 ? 0.288 1.852 10.943 1.00 95.00 123 GLU A O 1
ATOM 1000 N N . GLU A 1 124 ? 1.068 1.217 8.941 1.00 91.75 124 GLU A N 1
ATOM 1001 C CA . GLU A 1 124 ? 1.414 -0.155 9.323 1.00 91.75 124 GLU A CA 1
ATOM 1002 C C . GLU A 1 124 ? 2.638 -0.219 10.219 1.00 91.75 124 GLU A C 1
ATOM 1004 O O . GLU A 1 124 ? 2.549 -0.805 11.294 1.00 91.75 124 GLU A O 1
ATOM 1009 N N . CYS A 1 125 ? 3.716 0.484 9.870 1.00 92.31 125 CYS A N 1
ATOM 1010 C CA . CYS A 1 125 ? 4.887 0.591 10.742 1.00 92.31 125 CYS A CA 1
ATOM 1011 C C . CYS A 1 125 ? 4.505 1.149 12.125 1.00 92.31 125 CYS A C 1
ATOM 1013 O O . CYS A 1 125 ? 4.989 0.683 13.157 1.00 92.31 125 CYS A O 1
ATOM 1015 N N . VAL A 1 126 ? 3.595 2.131 12.162 1.00 97.88 126 VAL A N 1
ATOM 1016 C CA . VAL A 1 126 ? 3.081 2.708 13.414 1.00 97.88 126 VAL A CA 1
ATOM 1017 C C . VAL A 1 126 ? 2.242 1.695 14.193 1.00 97.88 126 VAL A C 1
ATOM 1019 O O . VAL A 1 126 ? 2.440 1.550 15.400 1.00 97.88 126 VAL A O 1
ATOM 1022 N N . ARG A 1 127 ? 1.328 0.976 13.528 1.00 96.88 127 ARG A N 1
ATOM 1023 C CA . ARG A 1 127 ? 0.521 -0.086 14.153 1.00 96.88 127 ARG A CA 1
ATOM 1024 C C . ARG A 1 127 ? 1.401 -1.185 14.742 1.00 96.88 127 ARG A C 1
ATOM 1026 O O . ARG A 1 127 ? 1.170 -1.581 15.880 1.00 96.88 127 ARG A O 1
ATOM 1033 N N . ASP A 1 128 ? 2.403 -1.645 14.005 1.00 93.81 128 ASP A N 1
ATOM 1034 C CA . ASP A 1 128 ? 3.286 -2.734 14.422 1.00 93.81 128 ASP A CA 1
ATOM 1035 C C . ASP A 1 128 ? 4.106 -2.375 15.659 1.00 93.81 128 ASP A C 1
ATOM 1037 O O . ASP A 1 128 ? 4.234 -3.187 16.579 1.00 93.81 128 ASP A O 1
ATOM 1041 N N . GLU A 1 129 ? 4.634 -1.152 15.709 1.00 96.31 129 GLU A N 1
ATOM 1042 C CA . GLU A 1 129 ? 5.400 -0.676 16.857 1.00 96.31 129 GLU A CA 1
ATOM 1043 C C . GLU A 1 129 ? 4.507 -0.462 18.086 1.00 96.31 129 GLU A C 1
ATOM 1045 O O . GLU A 1 129 ? 4.820 -0.920 19.189 1.00 96.31 129 GLU A O 1
ATOM 1050 N N . LEU A 1 130 ? 3.346 0.174 17.908 1.00 97.06 130 LEU A N 1
ATOM 1051 C CA . LEU A 1 130 ? 2.405 0.407 19.004 1.00 97.06 130 LEU A CA 1
ATOM 1052 C C . LEU A 1 130 ? 1.747 -0.882 19.499 1.00 97.06 130 LEU A C 1
ATOM 1054 O O . LEU A 1 130 ? 1.427 -0.993 20.680 1.00 97.06 130 LEU A O 1
ATOM 1058 N N . ASN A 1 131 ? 1.578 -1.894 18.647 1.00 95.00 131 ASN A N 1
ATOM 1059 C CA . ASN A 1 131 ? 1.066 -3.191 19.072 1.00 95.00 131 ASN A CA 1
ATOM 1060 C C . ASN A 1 131 ? 1.976 -3.867 20.107 1.00 95.00 131 ASN A C 1
ATOM 1062 O O . ASN A 1 131 ? 1.460 -4.582 20.967 1.00 95.00 131 ASN A O 1
ATOM 1066 N N . LYS A 1 132 ? 3.290 -3.622 20.045 1.00 93.19 132 LYS A N 1
ATOM 1067 C CA . LYS A 1 132 ? 4.284 -4.163 20.985 1.00 93.19 132 LYS A CA 1
ATOM 1068 C C . LYS A 1 132 ? 4.419 -3.327 22.259 1.00 93.19 132 LYS A C 1
ATOM 1070 O O . LYS A 1 132 ? 4.788 -3.865 23.293 1.00 93.19 132 LYS A O 1
ATOM 1075 N N . THR A 1 133 ? 4.181 -2.018 22.168 1.00 93.62 133 THR A N 1
ATOM 1076 C CA . THR A 1 133 ? 4.583 -1.054 23.208 1.00 93.62 133 THR A CA 1
ATOM 1077 C C . THR A 1 133 ? 3.412 -0.420 23.961 1.00 93.62 133 THR A C 1
ATOM 1079 O O . THR A 1 133 ? 3.554 -0.089 25.137 1.00 93.62 133 THR A O 1
ATOM 1082 N N . ALA A 1 134 ? 2.244 -0.252 23.331 1.00 96.50 134 ALA A N 1
ATOM 1083 C CA . ALA A 1 134 ? 1.119 0.468 23.926 1.00 96.50 134 ALA A CA 1
ATOM 1084 C C . ALA A 1 134 ? 0.327 -0.397 24.919 1.00 96.50 134 ALA A C 1
ATOM 1086 O O . ALA A 1 134 ? -0.027 -1.546 24.641 1.00 96.50 134 ALA A O 1
ATOM 1087 N N . LYS A 1 135 ? -0.055 0.174 26.062 1.00 96.62 135 LYS A N 1
ATOM 1088 C CA . LYS A 1 135 ? -0.982 -0.477 27.004 1.00 96.62 135 LYS A CA 1
ATOM 1089 C C . LYS A 1 135 ? -2.396 -0.518 26.418 1.00 96.62 135 LYS A C 1
ATOM 1091 O O . LYS A 1 135 ? -2.780 0.350 25.636 1.00 96.62 135 LYS A O 1
ATOM 1096 N N . ARG A 1 136 ? -3.187 -1.521 26.790 1.00 97.25 136 ARG A N 1
ATOM 1097 C CA . ARG A 1 136 ? -4.589 -1.688 26.386 1.00 97.25 136 ARG A CA 1
ATOM 1098 C C . ARG A 1 136 ? -5.504 -1.069 27.428 1.00 97.25 136 ARG A C 1
ATOM 1100 O O . ARG A 1 136 ? -5.278 -1.231 28.624 1.00 97.25 136 ARG A O 1
ATOM 1107 N N . ALA A 1 137 ? -6.548 -0.410 26.946 1.00 98.00 137 ALA A N 1
ATOM 1108 C CA . ALA A 1 137 ? -7.587 0.194 27.762 1.00 98.00 137 ALA A CA 1
ATOM 1109 C C . ALA A 1 137 ? -8.946 0.126 27.052 1.00 98.00 137 ALA A C 1
ATOM 1111 O O . ALA A 1 137 ? -9.024 -0.084 25.837 1.00 98.00 137 ALA A O 1
ATOM 1112 N N . LEU A 1 138 ? -10.024 0.292 27.810 1.00 98.44 138 LEU A N 1
ATOM 1113 C CA . LEU A 1 138 ? -11.387 0.377 27.305 1.00 98.44 138 LEU A CA 1
ATOM 1114 C C . LEU A 1 138 ? -11.822 1.844 27.217 1.00 98.44 138 LEU A C 1
ATOM 1116 O O . LEU A 1 138 ? -11.670 2.625 28.157 1.00 98.44 138 LEU A O 1
ATOM 1120 N N . CYS A 1 139 ? -12.376 2.214 26.071 1.00 98.44 139 CYS A N 1
ATOM 1121 C CA . CYS A 1 139 ? -12.971 3.519 25.833 1.00 98.44 139 CYS A CA 1
ATOM 1122 C C . CYS A 1 139 ? -14.165 3.337 24.910 1.00 98.44 139 CYS A C 1
ATOM 1124 O O . CYS A 1 139 ? -14.062 2.592 23.940 1.00 98.44 139 CYS A O 1
ATOM 1126 N N . VAL A 1 140 ? -15.273 3.991 25.230 1.00 98.44 140 VAL A N 1
ATOM 1127 C CA . VAL A 1 140 ? -16.493 4.003 24.431 1.00 98.44 140 VAL A CA 1
ATOM 1128 C C . VAL A 1 140 ? -16.660 5.391 23.832 1.00 98.44 140 VAL A C 1
ATOM 1130 O O . VAL A 1 140 ? -16.820 6.372 24.562 1.00 98.44 140 VAL A O 1
ATOM 1133 N N . VAL A 1 141 ? -16.595 5.463 22.505 1.00 96.94 141 VAL A N 1
ATOM 1134 C CA . VAL A 1 141 ? -16.535 6.712 21.738 1.00 96.94 141 VAL A CA 1
ATOM 1135 C C . VAL A 1 141 ? -17.925 7.179 21.303 1.00 96.94 141 VAL A C 1
ATOM 1137 O O . VAL A 1 141 ? -18.200 8.377 21.338 1.00 96.94 141 VAL A O 1
ATOM 1140 N N . GLU A 1 142 ? -18.828 6.255 20.971 1.00 95.56 142 GLU A N 1
ATOM 1141 C CA . GLU A 1 142 ? -20.248 6.522 20.730 1.00 95.56 142 GLU A CA 1
ATOM 1142 C C . GLU A 1 142 ? -21.103 5.797 21.782 1.00 95.56 142 GLU A C 1
ATOM 1144 O O . GLU A 1 142 ? -21.571 4.684 21.535 1.00 95.56 142 GLU A O 1
ATOM 1149 N N . PRO A 1 143 ? -21.313 6.383 22.974 1.00 97.19 143 PRO A N 1
ATOM 1150 C CA . PRO A 1 143 ? -21.942 5.679 24.084 1.00 97.19 143 PRO A CA 1
ATOM 1151 C C . PRO A 1 143 ? -23.413 5.336 23.821 1.00 97.19 143 PRO A C 1
ATOM 1153 O O . PRO A 1 143 ? -24.243 6.191 23.494 1.00 97.19 143 PRO A O 1
ATOM 1156 N N . LEU A 1 144 ? -23.738 4.063 24.037 1.00 97.50 144 LEU A N 1
ATOM 1157 C CA . LEU A 1 144 ? -25.089 3.537 24.181 1.00 97.50 144 LEU A CA 1
ATOM 1158 C C . LEU A 1 144 ? -25.231 2.921 25.576 1.00 97.50 144 LEU A C 1
ATOM 1160 O O . LEU A 1 144 ? -24.431 2.067 25.965 1.00 97.50 144 LEU A O 1
ATOM 1164 N N . LYS A 1 145 ? -26.227 3.384 26.339 1.00 98.19 145 LYS A N 1
ATOM 1165 C CA . LYS A 1 145 ? -26.461 2.942 27.716 1.00 98.19 145 LYS A CA 1
ATOM 1166 C C . LYS A 1 145 ? -27.079 1.543 27.740 1.00 98.19 145 LYS A C 1
ATOM 1168 O O . LYS A 1 145 ? -28.009 1.256 26.989 1.00 98.19 145 LYS A O 1
ATOM 1173 N N . VAL A 1 146 ? -26.579 0.698 28.634 1.00 98.50 146 VAL A N 1
ATOM 1174 C CA . VAL A 1 146 ? -27.081 -0.650 28.907 1.00 98.50 146 VAL A CA 1
ATOM 1175 C C . VAL A 1 146 ? -27.341 -0.785 30.403 1.00 98.50 146 VAL A C 1
ATOM 1177 O O . VAL A 1 146 ? -26.472 -0.461 31.213 1.00 98.50 146 VAL A O 1
ATOM 1180 N N . ILE A 1 147 ? -28.516 -1.298 30.768 1.00 98.38 147 ILE A N 1
ATOM 1181 C CA . ILE A 1 147 ? -28.882 -1.618 32.151 1.00 98.38 147 ILE A CA 1
ATOM 1182 C C . ILE A 1 147 ? -29.003 -3.133 32.306 1.00 98.38 147 ILE A C 1
ATOM 1184 O O . ILE A 1 147 ? -29.826 -3.770 31.648 1.00 98.38 147 ILE A O 1
ATOM 1188 N N . ILE A 1 148 ? -28.184 -3.701 33.192 1.00 98.25 148 ILE A N 1
ATOM 1189 C CA . ILE A 1 148 ? -28.148 -5.134 33.490 1.00 98.25 148 ILE A CA 1
ATOM 1190 C C . ILE A 1 148 ? -29.137 -5.441 34.620 1.00 98.25 148 ILE A C 1
ATOM 1192 O O . ILE A 1 148 ? -28.839 -5.272 35.799 1.00 98.25 148 ILE A O 1
ATOM 1196 N N . GLU A 1 149 ? -30.334 -5.892 34.265 1.00 97.31 149 GLU A N 1
ATOM 1197 C CA . GLU A 1 149 ? -31.499 -5.938 35.150 1.00 97.31 149 GLU A CA 1
ATOM 1198 C C . GLU A 1 149 ? -31.345 -6.881 36.342 1.00 97.31 149 GLU A C 1
ATOM 1200 O O . GLU A 1 149 ? -31.803 -6.559 37.438 1.00 97.31 149 GLU A O 1
ATOM 1205 N N . ASN A 1 150 ? -30.662 -8.008 36.153 1.00 97.00 150 ASN A N 1
ATOM 1206 C CA . ASN A 1 150 ? -30.393 -8.990 37.201 1.00 97.00 150 ASN A CA 1
ATOM 1207 C C . ASN A 1 150 ? -29.073 -8.738 37.956 1.00 97.00 150 ASN A C 1
ATOM 1209 O O . ASN A 1 150 ? -28.667 -9.587 38.747 1.00 97.00 150 ASN A O 1
ATOM 1213 N N . TYR A 1 151 ? -28.406 -7.595 37.746 1.00 97.31 151 TYR A N 1
ATOM 1214 C CA . TYR A 1 151 ? -27.256 -7.181 38.554 1.00 97.31 151 TYR A CA 1
ATOM 1215 C C . TYR A 1 151 ? -27.696 -6.221 39.682 1.00 97.31 151 TYR A C 1
ATOM 1217 O O . TYR A 1 151 ? -28.444 -5.275 39.397 1.00 97.31 151 TYR A O 1
ATOM 1225 N N . PRO A 1 152 ? -27.262 -6.424 40.946 1.00 94.25 152 PRO A N 1
ATOM 1226 C CA . PRO A 1 152 ? -27.722 -5.618 42.081 1.00 94.25 152 PRO A CA 1
ATOM 1227 C C . PRO A 1 152 ? -27.435 -4.119 41.927 1.00 94.25 152 PRO A C 1
ATOM 1229 O O . PRO A 1 152 ? -26.333 -3.720 41.545 1.00 94.25 152 PRO A O 1
ATOM 1232 N N . GLU A 1 153 ? -28.417 -3.284 42.267 1.00 92.06 153 GLU A N 1
ATOM 1233 C CA . GLU A 1 153 ? -28.278 -1.825 42.267 1.00 92.06 153 GLU A CA 1
ATOM 1234 C C . GLU A 1 153 ? -27.239 -1.362 43.306 1.00 92.06 153 GLU A C 1
ATOM 1236 O O . GLU A 1 153 ? -27.115 -1.946 44.384 1.00 92.06 153 GLU A O 1
ATOM 1241 N N . GLY A 1 154 ? -26.433 -0.354 42.960 1.00 90.75 154 GLY A N 1
ATOM 1242 C CA . GLY A 1 154 ? -25.359 0.177 43.812 1.00 90.75 154 GLY A CA 1
ATOM 1243 C C . GLY A 1 154 ? -24.137 -0.739 44.000 1.00 90.75 154 GLY A C 1
ATOM 1244 O O . GLY A 1 154 ? -23.133 -0.307 44.570 1.00 90.75 154 GLY A O 1
ATOM 1245 N N . ARG A 1 155 ? -24.166 -1.990 43.518 1.00 95.56 155 ARG A N 1
ATOM 1246 C CA . ARG A 1 155 ? -23.006 -2.892 43.576 1.00 95.56 155 ARG A CA 1
ATOM 1247 C C . ARG A 1 155 ? -21.985 -2.514 42.503 1.00 95.56 155 ARG A C 1
ATOM 1249 O O . ARG A 1 155 ? -22.308 -2.453 41.320 1.00 95.56 155 ARG A O 1
ATOM 1256 N N . VAL A 1 156 ? -20.726 -2.363 42.914 1.00 97.06 156 VAL A N 1
ATOM 1257 C CA . VAL A 1 156 ? -19.577 -2.202 42.012 1.00 97.06 156 VAL A CA 1
ATOM 1258 C C . VAL A 1 156 ? -18.579 -3.320 42.282 1.00 97.06 156 VAL A C 1
ATOM 1260 O O . VAL A 1 156 ? -18.052 -3.446 43.386 1.00 97.06 156 VAL A O 1
ATOM 1263 N N . GLU A 1 157 ? -18.321 -4.141 41.271 1.00 97.31 157 GLU A N 1
ATOM 1264 C CA . GLU A 1 157 ? -17.304 -5.189 41.305 1.00 97.31 157 GLU A CA 1
ATOM 1265 C C . GLU A 1 157 ? -16.014 -4.694 40.642 1.00 97.31 157 GLU A C 1
ATOM 1267 O O . GLU A 1 157 ? -16.047 -3.937 39.674 1.00 97.31 157 GLU A O 1
ATOM 1272 N N . LYS A 1 158 ? -14.859 -5.098 41.175 1.00 97.44 158 LYS A N 1
ATOM 1273 C CA . LYS A 1 158 ? -13.541 -4.737 40.643 1.00 97.44 158 LYS A CA 1
ATOM 1274 C C . LYS A 1 158 ? -12.979 -5.922 39.869 1.00 97.44 158 LYS A C 1
ATOM 1276 O O . LYS A 1 158 ? -12.477 -6.859 40.479 1.00 97.44 158 LYS A O 1
ATOM 1281 N N . LEU A 1 159 ? -13.065 -5.870 38.545 1.00 97.19 159 LEU A N 1
ATOM 1282 C CA . LEU A 1 159 ? -12.506 -6.898 37.670 1.00 97.19 159 LEU A CA 1
ATOM 1283 C C . LEU A 1 159 ? -11.045 -6.571 37.350 1.00 97.19 159 LEU A C 1
ATOM 1285 O O . LEU A 1 159 ? -10.701 -5.405 37.160 1.00 97.19 159 LEU A O 1
ATOM 1289 N N . GLU A 1 160 ? -10.183 -7.580 37.266 1.00 94.56 160 GLU A N 1
ATOM 1290 C CA . GLU A 1 160 ? -8.787 -7.400 36.857 1.00 94.56 160 GLU A CA 1
ATOM 1291 C C . GLU A 1 160 ? -8.590 -7.743 35.378 1.00 94.56 160 GLU A C 1
ATOM 1293 O O . GLU A 1 160 ? -9.078 -8.762 34.889 1.00 94.56 160 GLU A O 1
ATOM 1298 N N . ALA A 1 161 ? -7.839 -6.901 34.668 1.00 94.75 161 ALA A N 1
ATOM 1299 C CA . ALA A 1 161 ? -7.463 -7.128 33.277 1.00 94.75 161 ALA A CA 1
ATOM 1300 C C . ALA A 1 161 ? -5.986 -6.774 33.033 1.00 94.75 161 ALA A C 1
ATOM 1302 O O . ALA A 1 161 ? -5.515 -5.753 33.536 1.00 94.75 161 ALA A O 1
ATOM 1303 N N . PRO A 1 162 ? -5.246 -7.541 32.217 1.00 94.00 162 PRO A N 1
ATOM 1304 C CA . PRO A 1 162 ? -3.849 -7.237 31.917 1.00 94.00 162 PRO A CA 1
ATOM 1305 C C . PRO A 1 162 ? -3.736 -6.002 31.020 1.00 94.00 162 PRO A C 1
ATOM 1307 O O . PRO A 1 162 ? -4.465 -5.887 30.030 1.00 94.00 162 PRO A O 1
ATOM 1310 N N . PHE A 1 163 ? -2.800 -5.092 31.310 1.00 93.00 163 PHE A N 1
ATOM 1311 C CA . PHE A 1 163 ? -2.508 -3.955 30.425 1.00 93.00 163 PHE A CA 1
ATOM 1312 C C . PHE A 1 163 ? -1.991 -4.404 29.058 1.00 93.00 163 PHE A C 1
ATOM 1314 O O . PHE A 1 163 ? -2.221 -3.717 28.068 1.00 93.00 163 PHE A O 1
ATOM 1321 N N . HIS A 1 164 ? -1.313 -5.546 28.968 1.00 92.19 164 HIS A N 1
ATOM 1322 C CA . HIS A 1 164 ? -0.812 -6.060 27.701 1.00 92.19 164 HIS A CA 1
ATOM 1323 C C . HIS A 1 164 ? -0.988 -7.582 27.635 1.00 92.19 164 HIS A C 1
ATOM 1325 O O . HIS A 1 164 ? -0.435 -8.299 28.464 1.00 92.19 164 HIS A O 1
ATOM 1331 N N . PRO A 1 165 ? -1.726 -8.123 26.649 1.00 85.69 165 PRO A N 1
ATOM 1332 C CA . PRO A 1 165 ? -2.022 -9.557 26.603 1.00 85.69 165 PRO A CA 1
ATOM 1333 C C . PRO A 1 165 ? -0.792 -10.428 26.310 1.00 85.69 165 PRO A C 1
ATOM 1335 O O . PRO A 1 165 ? -0.800 -11.614 26.613 1.00 85.69 165 PRO A O 1
ATOM 1338 N N . GLN A 1 166 ? 0.246 -9.854 25.696 1.00 85.81 166 GLN A N 1
ATOM 1339 C CA . GLN A 1 166 ? 1.479 -10.562 25.326 1.00 85.81 166 GLN A CA 1
ATOM 1340 C C . GLN A 1 166 ? 2.671 -10.206 26.229 1.00 85.81 166 GLN A C 1
ATOM 1342 O O . GLN A 1 166 ? 3.757 -10.725 26.007 1.00 85.81 166 GLN A O 1
ATOM 1347 N N . ASP A 1 167 ? 2.487 -9.317 27.215 1.00 85.62 167 ASP A N 1
ATOM 1348 C CA . ASP A 1 167 ? 3.560 -8.903 28.126 1.00 85.62 167 ASP A CA 1
ATOM 1349 C C . ASP A 1 167 ? 3.093 -9.029 29.585 1.00 85.62 167 ASP A C 1
ATOM 1351 O O . ASP A 1 167 ? 2.406 -8.142 30.097 1.00 85.62 167 ASP A O 1
ATOM 1355 N N . PRO A 1 168 ? 3.463 -10.128 30.268 1.00 80.62 168 PRO A N 1
ATOM 1356 C CA . PRO A 1 168 ? 3.134 -10.337 31.674 1.00 80.62 168 PRO A CA 1
ATOM 1357 C C . PRO A 1 168 ? 3.720 -9.279 32.621 1.00 80.62 168 PRO A C 1
ATOM 1359 O O . PRO A 1 168 ? 3.205 -9.111 33.724 1.00 80.62 168 PRO A O 1
ATOM 1362 N N . GLN A 1 169 ? 4.780 -8.566 32.220 1.00 86.69 169 GLN A N 1
ATOM 1363 C CA . GLN A 1 169 ? 5.421 -7.534 33.044 1.00 86.69 169 GLN A CA 1
ATOM 1364 C C . GLN A 1 169 ? 4.690 -6.186 32.975 1.00 86.69 169 GLN A C 1
ATOM 1366 O O . GLN A 1 169 ? 4.919 -5.323 33.821 1.00 86.69 169 GLN A O 1
ATOM 1371 N N . ALA A 1 170 ? 3.763 -6.009 32.026 1.00 84.50 170 ALA A N 1
ATOM 1372 C CA . ALA A 1 170 ? 2.973 -4.784 31.887 1.00 84.50 170 ALA A CA 1
ATOM 1373 C C . ALA A 1 170 ? 1.980 -4.554 33.044 1.00 84.50 170 ALA A C 1
ATOM 1375 O O . ALA A 1 170 ? 1.412 -3.466 33.158 1.00 84.50 170 ALA A O 1
ATOM 1376 N N . GLY A 1 171 ? 1.765 -5.560 33.899 1.00 91.44 171 GLY A N 1
ATOM 1377 C CA . GLY A 1 171 ? 0.871 -5.495 35.051 1.00 91.44 171 GLY A CA 1
ATOM 1378 C C . GLY A 1 171 ? -0.619 -5.533 34.693 1.00 91.44 171 GLY A C 1
ATOM 1379 O O . GLY A 1 171 ? -1.017 -5.694 33.535 1.00 91.44 171 GLY A O 1
ATOM 1380 N N . ASN A 1 172 ? -1.452 -5.370 35.721 1.00 93.12 172 ASN A N 1
ATOM 1381 C CA . ASN A 1 172 ? -2.911 -5.415 35.627 1.00 93.12 172 ASN A CA 1
ATOM 1382 C C . ASN A 1 172 ? -3.540 -4.049 35.919 1.00 93.12 172 ASN A C 1
ATOM 1384 O O . ASN A 1 172 ? -2.957 -3.195 36.589 1.00 93.12 172 ASN A O 1
ATOM 1388 N N . ARG A 1 173 ? -4.775 -3.879 35.450 1.00 94.56 173 ARG A N 1
ATOM 1389 C CA . ARG A 1 173 ? -5.643 -2.733 35.719 1.00 94.56 173 ARG A CA 1
ATOM 1390 C C . ARG A 1 173 ? -6.987 -3.192 36.260 1.00 94.56 173 ARG A C 1
ATOM 1392 O O . ARG A 1 173 ? -7.432 -4.303 35.972 1.00 94.56 173 ARG A O 1
ATOM 1399 N N . ILE A 1 174 ? -7.627 -2.309 37.017 1.00 96.06 174 ILE A N 1
ATOM 1400 C CA . ILE A 1 174 ? -8.940 -2.556 37.608 1.00 96.06 174 ILE A CA 1
ATOM 1401 C C . ILE A 1 174 ? -10.017 -1.954 36.707 1.00 96.06 174 ILE A C 1
ATOM 1403 O O . ILE A 1 174 ? -9.995 -0.757 36.420 1.00 96.06 174 ILE A O 1
ATOM 1407 N N . LEU A 1 175 ? -10.980 -2.780 36.314 1.00 97.62 175 LEU A N 1
ATOM 1408 C CA . LEU A 1 175 ? -12.168 -2.409 35.558 1.00 97.62 175 LEU A CA 1
ATOM 1409 C C . LEU A 1 175 ? -13.389 -2.473 36.490 1.00 97.62 175 LEU A C 1
ATOM 1411 O O . LEU A 1 175 ? -13.784 -3.569 36.893 1.00 97.62 175 LEU A O 1
ATOM 1415 N N . PRO A 1 176 ? -13.987 -1.331 36.877 1.00 97.88 176 PRO A N 1
ATOM 1416 C CA . PRO A 1 176 ? -15.211 -1.342 37.666 1.00 97.88 176 PRO A CA 1
ATOM 1417 C C . PRO A 1 176 ? -16.375 -1.840 36.807 1.00 97.88 176 PRO A C 1
ATOM 1419 O O . PRO A 1 176 ? -16.652 -1.268 35.756 1.00 97.88 176 PRO A O 1
ATOM 1422 N N . PHE A 1 177 ? -17.056 -2.886 37.264 1.00 98.31 177 PHE A N 1
ATOM 1423 C CA . PHE A 1 177 ? -18.273 -3.428 36.667 1.00 98.31 177 PHE A CA 1
ATOM 1424 C C . PHE A 1 177 ? -19.470 -3.102 37.558 1.00 98.31 177 PHE A C 1
ATOM 1426 O O . PHE A 1 177 ? -19.429 -3.315 38.772 1.00 98.31 177 PHE A O 1
ATOM 1433 N N . SER A 1 178 ? -20.527 -2.562 36.962 1.00 97.69 178 SER A N 1
ATOM 1434 C CA . SER A 1 178 ? -21.739 -2.158 37.668 1.00 97.69 178 SER A CA 1
ATOM 1435 C C . SER A 1 178 ? -22.980 -2.510 36.847 1.00 97.69 178 SER A C 1
ATOM 1437 O O . SER A 1 178 ? -22.882 -3.000 35.720 1.00 97.69 178 SER A O 1
ATOM 1439 N N . ARG A 1 179 ? -24.155 -2.246 37.424 1.00 98.00 179 ARG A N 1
ATOM 1440 C CA . ARG A 1 179 ? -25.454 -2.430 36.770 1.00 98.00 179 ARG A CA 1
ATOM 1441 C C . ARG A 1 179 ? -25.590 -1.625 35.473 1.00 98.00 179 ARG A C 1
ATOM 1443 O O . ARG A 1 179 ? -26.266 -2.080 34.553 1.00 98.00 179 ARG A O 1
ATOM 1450 N N . GLU A 1 180 ? -24.993 -0.438 35.412 1.00 98.38 180 GLU A N 1
ATOM 1451 C CA . GLU A 1 180 ? -25.125 0.481 34.284 1.00 98.38 180 GLU A CA 1
ATOM 1452 C C . GLU A 1 180 ? -23.790 0.611 33.556 1.00 98.38 180 GLU A C 1
ATOM 1454 O O . GLU A 1 180 ? -22.786 1.034 34.134 1.00 98.38 180 GLU A O 1
ATOM 1459 N N . ILE A 1 181 ? -23.774 0.263 32.271 1.00 98.56 181 ILE A N 1
ATOM 1460 C CA . ILE A 1 181 ? -22.573 0.338 31.437 1.00 98.56 181 ILE A CA 1
ATOM 1461 C C . ILE A 1 181 ? -22.857 1.076 30.130 1.00 98.56 181 ILE A C 1
ATOM 1463 O O . ILE A 1 181 ? -23.984 1.099 29.634 1.00 98.56 181 ILE A O 1
ATOM 1467 N N . TYR A 1 182 ? -21.810 1.638 29.540 1.00 98.69 182 TYR A N 1
ATOM 1468 C CA . TYR A 1 182 ? -21.805 2.079 28.154 1.00 98.69 182 TYR A CA 1
ATOM 1469 C C . TYR A 1 182 ? -21.124 1.036 27.272 1.00 98.69 182 TYR A C 1
ATOM 1471 O O . TYR A 1 182 ? -20.097 0.469 27.651 1.00 98.69 182 TYR A O 1
ATOM 1479 N N . ILE A 1 183 ? -21.674 0.836 26.078 1.00 98.50 183 ILE A N 1
ATOM 1480 C CA . ILE A 1 183 ? -21.059 0.116 24.954 1.00 98.50 183 ILE A CA 1
ATOM 1481 C C . ILE A 1 183 ? -21.028 1.036 23.728 1.00 98.50 183 ILE A C 1
ATOM 1483 O O . ILE A 1 183 ? -21.682 2.081 23.735 1.00 98.50 183 ILE A O 1
ATOM 1487 N N . GLU A 1 184 ? -20.313 0.663 22.664 1.00 97.62 184 GLU A N 1
ATOM 1488 C CA . GLU A 1 184 ? -20.433 1.404 21.401 1.00 97.62 184 GLU A CA 1
ATOM 1489 C C . GLU A 1 184 ? -21.829 1.250 20.812 1.00 97.62 184 GLU A C 1
ATOM 1491 O O . GLU A 1 184 ? -22.369 0.147 20.722 1.00 97.62 184 GLU A O 1
ATOM 1496 N N . ARG A 1 185 ? -22.374 2.340 20.280 1.00 95.38 185 ARG A N 1
ATOM 1497 C CA . ARG A 1 185 ? -23.623 2.322 19.517 1.00 95.38 185 ARG A CA 1
ATOM 1498 C C . ARG A 1 185 ? -23.561 1.352 18.337 1.00 95.38 185 ARG A C 1
ATOM 1500 O O . ARG A 1 185 ? -24.533 0.658 18.065 1.00 95.38 185 ARG A O 1
ATOM 1507 N N . SER A 1 186 ? -22.402 1.242 17.684 1.00 94.12 186 SER A N 1
ATOM 1508 C CA . SER A 1 186 ? -22.174 0.304 16.571 1.00 94.12 186 SER A CA 1
ATOM 1509 C C . SER A 1 186 ? -22.131 -1.182 16.981 1.00 94.12 186 SER A C 1
ATOM 1511 O O . SER A 1 186 ? -22.204 -2.070 16.118 1.00 94.12 186 SER A O 1
ATOM 1513 N N . ASP A 1 187 ? -22.050 -1.474 18.284 1.00 96.69 187 ASP A N 1
ATOM 1514 C CA . ASP A 1 187 ? -22.075 -2.829 18.845 1.00 96.69 187 ASP A CA 1
ATOM 1515 C C . ASP A 1 187 ? -23.482 -3.359 19.139 1.00 96.69 187 ASP A C 1
ATOM 1517 O O . ASP A 1 187 ? -23.610 -4.503 19.590 1.00 96.69 187 ASP A O 1
ATOM 1521 N N . PHE A 1 188 ? -24.517 -2.579 18.821 1.00 96.69 188 PHE A N 1
ATOM 1522 C CA . PHE A 1 188 ? -25.901 -3.029 18.822 1.00 96.69 188 PHE A CA 1
ATOM 1523 C C . PHE A 1 188 ? -26.587 -2.816 17.463 1.00 96.69 188 PHE A C 1
ATOM 1525 O O . PHE A 1 188 ? -26.346 -1.822 16.778 1.00 96.69 188 PHE A O 1
ATOM 1532 N N . MET A 1 189 ? -27.448 -3.757 17.067 1.00 94.94 189 MET A N 1
ATOM 1533 C CA . MET A 1 189 ? -28.279 -3.651 15.864 1.00 94.94 189 MET A CA 1
ATOM 1534 C C . MET A 1 189 ? -29.580 -4.438 16.049 1.00 94.94 189 MET A C 1
ATOM 1536 O O . MET A 1 189 ? -29.530 -5.616 16.400 1.00 94.94 189 MET A O 1
ATOM 1540 N N . GLU A 1 190 ? -30.732 -3.807 15.804 1.00 92.12 190 GLU A N 1
ATOM 1541 C CA . GLU A 1 190 ? -32.043 -4.461 15.953 1.00 92.12 190 GLU A CA 1
ATOM 1542 C C . GLU A 1 190 ? -32.285 -5.546 14.903 1.00 92.12 190 GLU A C 1
ATOM 1544 O O . GLU A 1 190 ? -32.688 -6.654 15.252 1.00 92.12 190 GLU A O 1
ATOM 1549 N N . ASP A 1 191 ? -31.967 -5.246 13.640 1.00 91.25 191 ASP A N 1
ATOM 1550 C CA . ASP A 1 191 ? -32.043 -6.187 12.520 1.00 91.25 191 ASP A CA 1
ATOM 1551 C C . ASP A 1 191 ? -30.635 -6.492 11.972 1.00 91.25 191 ASP A C 1
ATOM 1553 O O . ASP A 1 191 ? -30.157 -5.853 11.026 1.00 91.25 191 ASP A O 1
ATOM 1557 N N . PRO A 1 192 ? -29.889 -7.405 12.622 1.00 90.25 192 PRO A N 1
ATOM 1558 C CA . PRO A 1 192 ? -28.511 -7.680 12.260 1.00 90.25 192 PRO A CA 1
ATOM 1559 C C . PRO A 1 192 ? -28.401 -8.538 10.985 1.00 90.25 192 PRO A C 1
ATOM 1561 O O . PRO A 1 192 ? -29.042 -9.587 10.868 1.00 90.25 192 PRO A O 1
ATOM 1564 N N . PRO A 1 193 ? -27.475 -8.229 10.058 1.00 88.69 193 PRO A N 1
ATOM 1565 C CA . PRO A 1 193 ? -27.165 -9.137 8.960 1.00 88.69 193 PRO A CA 1
ATOM 1566 C C . PRO A 1 193 ? -26.531 -10.436 9.487 1.00 88.69 193 PRO A C 1
ATOM 1568 O O . PRO A 1 193 ? -25.856 -10.447 10.515 1.00 88.69 193 PRO A O 1
ATOM 1571 N N . LYS A 1 194 ? -26.623 -11.540 8.726 1.00 83.75 194 LYS A N 1
ATOM 1572 C CA . LYS A 1 194 ? -26.136 -12.885 9.135 1.00 83.75 194 LYS A CA 1
ATOM 1573 C C . LYS A 1 194 ? -24.687 -12.948 9.662 1.00 83.75 194 LYS A C 1
ATOM 1575 O O . LYS A 1 194 ? -24.345 -13.879 10.386 1.00 83.75 194 LYS A O 1
ATOM 1580 N N . LYS A 1 195 ? -23.817 -12.009 9.265 1.00 87.94 195 LYS A N 1
ATOM 1581 C CA . LYS A 1 195 ? -22.397 -11.925 9.675 1.00 87.94 195 LYS A CA 1
ATOM 1582 C C . LYS A 1 195 ? -22.134 -10.881 10.773 1.00 87.94 195 LYS A C 1
ATOM 1584 O O . LYS A 1 195 ? -21.001 -10.430 10.937 1.00 87.94 195 LYS A O 1
ATOM 1589 N N . TYR A 1 196 ? -23.163 -10.480 11.506 1.00 88.62 196 TYR A N 1
ATOM 1590 C CA . TYR A 1 196 ? -23.048 -9.623 12.675 1.00 88.62 196 TYR A CA 1
ATOM 1591 C C . TYR A 1 196 ? -22.956 -10.485 13.938 1.00 88.62 196 TYR A C 1
ATOM 1593 O O . TYR A 1 196 ? -23.783 -11.362 14.170 1.00 88.62 196 TYR A O 1
ATOM 1601 N N . PHE A 1 197 ? -21.910 -10.268 14.734 1.00 92.75 197 PHE A N 1
ATOM 1602 C CA . PHE A 1 197 ? -21.599 -11.093 15.909 1.00 92.75 197 PHE A CA 1
ATOM 1603 C C . PHE A 1 197 ? -21.612 -10.300 17.221 1.00 92.75 197 PHE A C 1
ATOM 1605 O O . PHE A 1 197 ? -21.047 -10.763 18.207 1.00 92.75 197 PHE A O 1
ATOM 1612 N N . ARG A 1 198 ? -22.179 -9.087 17.219 1.00 94.81 198 ARG A N 1
ATOM 1613 C CA . ARG A 1 198 ? -22.333 -8.265 18.431 1.00 94.81 198 ARG A CA 1
ATOM 1614 C C . ARG A 1 198 ? -23.759 -8.397 18.969 1.00 94.81 198 ARG A C 1
ATOM 1616 O O . ARG A 1 198 ? -24.394 -9.421 18.725 1.00 94.81 198 ARG A O 1
ATOM 1623 N N . LEU A 1 199 ? -24.229 -7.410 19.724 1.00 96.00 199 LEU A N 1
ATOM 1624 C CA . LEU A 1 199 ? -25.495 -7.484 20.434 1.00 96.00 199 LEU A CA 1
ATOM 1625 C C . LEU A 1 199 ? -26.677 -7.177 19.503 1.00 96.00 199 LEU A C 1
ATOM 1627 O O . LEU A 1 199 ? -26.631 -6.259 18.690 1.00 96.00 199 LEU A O 1
ATOM 1631 N N . SER A 1 200 ? -27.748 -7.944 19.634 1.00 95.69 200 SER A N 1
ATOM 1632 C CA . SER A 1 200 ? -29.034 -7.720 18.969 1.00 95.69 200 SER A CA 1
ATOM 1633 C C . SER A 1 200 ? -30.150 -8.225 19.889 1.00 95.69 200 SER A C 1
ATOM 1635 O O . SER A 1 200 ? -29.840 -8.936 20.853 1.00 95.69 200 SER A O 1
ATOM 1637 N N . PRO A 1 201 ? -31.431 -7.911 19.631 1.00 95.94 201 PRO A N 1
ATOM 1638 C CA . PRO A 1 201 ? -32.539 -8.405 20.444 1.00 95.94 201 PRO A CA 1
ATOM 1639 C C . PRO A 1 201 ? -32.486 -9.931 20.619 1.00 95.94 201 PRO A C 1
ATOM 1641 O O . PRO A 1 201 ? -32.347 -10.675 19.646 1.00 95.94 201 PRO A O 1
ATOM 1644 N N . GLY A 1 202 ? -32.520 -10.401 21.870 1.00 93.12 202 GLY A N 1
ATOM 1645 C CA . GLY A 1 202 ? -32.439 -11.820 22.235 1.00 93.12 202 GLY A CA 1
ATOM 1646 C C . GLY A 1 202 ? -31.061 -12.480 22.077 1.00 93.12 202 GLY A C 1
ATOM 1647 O O . GLY A 1 202 ? -30.880 -13.612 22.529 1.00 93.12 202 GLY A O 1
ATOM 1648 N N . ALA A 1 203 ? -30.081 -11.807 21.469 1.00 93.88 203 ALA A N 1
ATOM 1649 C CA . ALA A 1 203 ? -28.735 -12.337 21.282 1.00 93.88 203 ALA A CA 1
ATOM 1650 C C . ALA A 1 203 ? -27.822 -12.042 22.476 1.00 93.88 203 ALA A C 1
ATOM 1652 O O . ALA A 1 203 ? -28.059 -11.133 23.275 1.00 93.88 203 ALA A O 1
ATOM 1653 N N . GLU A 1 204 ? -26.743 -12.818 22.559 1.00 95.50 204 GLU A N 1
ATOM 1654 C CA . GLU A 1 204 ? -25.731 -12.709 23.602 1.00 95.50 204 GLU A CA 1
ATOM 1655 C C . GLU A 1 204 ? -24.385 -12.237 23.062 1.00 95.50 204 GLU A C 1
ATOM 1657 O O . GLU A 1 204 ? -23.957 -12.616 21.966 1.00 95.50 204 GLU A O 1
ATOM 1662 N N . VAL A 1 205 ? -23.672 -11.469 23.882 1.00 97.19 205 VAL A N 1
ATOM 1663 C CA . VAL A 1 205 ? -22.314 -11.005 23.595 1.00 97.19 205 VAL A CA 1
ATOM 1664 C C . VAL A 1 205 ? -21.464 -11.049 24.859 1.00 97.19 205 VAL A C 1
ATOM 1666 O O . VAL A 1 205 ? -21.961 -10.855 25.968 1.00 97.19 205 VAL A O 1
ATOM 1669 N N . ARG A 1 206 ? -20.161 -11.294 24.708 1.00 98.00 206 ARG A N 1
ATOM 1670 C CA . ARG A 1 206 ? -19.221 -11.201 25.826 1.00 98.00 206 ARG A CA 1
ATOM 1671 C C . ARG A 1 206 ? -18.749 -9.762 25.997 1.00 98.00 206 ARG A C 1
ATOM 1673 O O . ARG A 1 206 ? -18.251 -9.151 25.052 1.00 98.00 206 ARG A O 1
ATOM 1680 N N . LEU A 1 207 ? -18.814 -9.263 27.221 1.00 98.38 207 LEU A N 1
ATOM 1681 C CA . LEU A 1 207 ? -18.134 -8.042 27.615 1.00 98.38 207 LEU A CA 1
ATOM 1682 C C . LEU A 1 207 ? -16.646 -8.340 27.830 1.00 98.38 207 LEU A C 1
ATOM 1684 O O . LEU A 1 207 ? -16.268 -9.322 28.475 1.00 98.38 207 LEU A O 1
ATOM 1688 N N . ARG A 1 208 ? -15.773 -7.525 27.238 1.00 97.44 208 ARG A N 1
ATOM 1689 C CA . ARG A 1 208 ? -14.320 -7.705 27.319 1.00 97.44 208 ARG A CA 1
ATOM 1690 C C . ARG A 1 208 ? -13.868 -7.729 28.786 1.00 97.44 208 ARG A C 1
ATOM 1692 O O . ARG A 1 208 ? -14.201 -6.818 29.535 1.00 97.44 208 ARG A O 1
ATOM 1699 N N . HIS A 1 209 ? -13.126 -8.773 29.170 1.00 96.56 209 HIS A N 1
ATOM 1700 C CA . HIS A 1 209 ? -12.657 -9.033 30.546 1.00 96.56 209 HIS A CA 1
ATOM 1701 C C . HIS A 1 209 ? -13.769 -9.181 31.602 1.00 96.56 209 HIS A C 1
ATOM 1703 O O . HIS A 1 209 ? -13.503 -9.051 32.790 1.00 96.56 209 HIS A O 1
ATOM 1709 N N . ALA A 1 210 ? -15.006 -9.460 31.183 1.00 97.19 210 ALA A N 1
ATOM 1710 C CA . ALA A 1 210 ? -16.165 -9.548 32.066 1.00 97.19 210 ALA A CA 1
ATOM 1711 C C . ALA A 1 210 ? -17.132 -10.670 31.626 1.00 97.19 210 ALA A C 1
ATOM 1713 O O . ALA A 1 210 ? -16.741 -11.649 30.974 1.00 97.19 210 ALA A O 1
ATOM 1714 N N . TYR A 1 211 ? -18.392 -10.529 32.029 1.00 98.00 211 TYR A N 1
ATOM 1715 C CA . TYR A 1 211 ? -19.475 -11.487 31.839 1.00 98.00 211 TYR A CA 1
ATOM 1716 C C . TYR A 1 211 ? -20.045 -11.495 30.411 1.00 98.00 211 TYR A C 1
ATOM 1718 O O . TYR A 1 211 ? -19.780 -10.620 29.582 1.00 98.00 211 TYR A O 1
ATOM 1726 N N . VAL A 1 212 ? -20.858 -12.505 30.120 1.00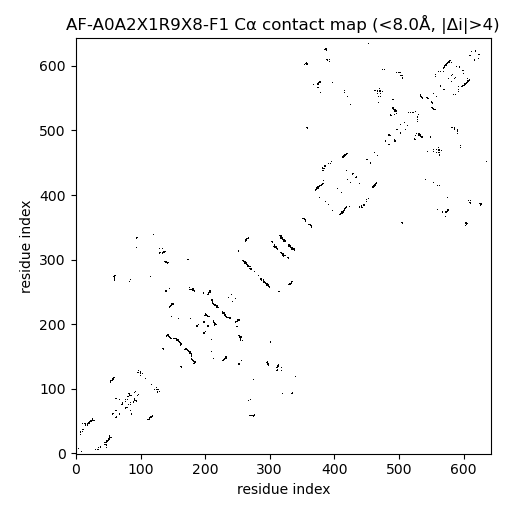 98.00 212 VAL A N 1
ATOM 1727 C CA . VAL A 1 212 ? -21.747 -12.550 28.956 1.00 98.00 212 VAL A CA 1
ATOM 1728 C C . VAL A 1 212 ? -23.058 -11.856 29.312 1.00 98.00 212 VAL A C 1
ATOM 1730 O O . VAL A 1 212 ? -23.614 -12.103 30.382 1.00 98.00 212 VAL A O 1
ATOM 1733 N N . ILE A 1 213 ? -23.552 -11.006 28.411 1.00 98.00 213 ILE A N 1
ATOM 1734 C CA . ILE A 1 213 ? -24.855 -10.343 28.537 1.00 98.00 213 ILE A CA 1
ATOM 1735 C C . ILE A 1 213 ? -25.783 -10.738 27.390 1.00 98.00 213 ILE A C 1
ATOM 1737 O O . ILE A 1 213 ? -25.318 -11.027 26.286 1.00 98.00 213 ILE A O 1
ATOM 1741 N N . ARG A 1 214 ? -27.091 -10.698 27.646 1.00 97.31 214 ARG A N 1
ATOM 1742 C CA . ARG A 1 214 ? -28.173 -10.929 26.682 1.00 97.31 214 ARG A CA 1
ATOM 1743 C C . ARG A 1 214 ? -29.097 -9.724 26.638 1.00 97.31 214 ARG A C 1
ATOM 1745 O O . ARG A 1 214 ? -29.568 -9.318 27.695 1.00 97.31 214 ARG A O 1
ATOM 1752 N N . CYS A 1 215 ? -29.406 -9.208 25.452 1.00 97.44 215 CYS A N 1
ATOM 1753 C CA . CYS A 1 215 ? -30.377 -8.121 25.308 1.00 97.44 215 CYS A CA 1
ATOM 1754 C C . CYS A 1 215 ? -31.810 -8.653 25.434 1.00 97.44 215 CYS A C 1
ATOM 1756 O O . CYS A 1 215 ? -32.213 -9.536 24.673 1.00 97.44 215 CYS A O 1
ATOM 1758 N N . THR A 1 216 ? -32.556 -8.131 26.408 1.00 96.94 216 THR A N 1
ATOM 1759 C CA . THR A 1 216 ? -33.949 -8.497 26.700 1.00 96.94 216 THR A CA 1
ATOM 1760 C C . THR A 1 216 ? -34.941 -7.491 26.131 1.00 96.94 216 THR A C 1
ATOM 1762 O O . THR A 1 216 ? -35.991 -7.899 25.643 1.00 96.94 216 THR A O 1
ATOM 1765 N N . GLU A 1 217 ? -34.601 -6.202 26.136 1.00 96.62 217 GLU A N 1
ATOM 1766 C CA . GLU A 1 217 ? -35.478 -5.124 25.668 1.00 96.62 217 GLU A CA 1
ATOM 1767 C C . GLU A 1 217 ? -34.667 -3.971 25.061 1.00 96.62 217 GLU A C 1
ATOM 1769 O O . GLU A 1 217 ? -33.537 -3.694 25.478 1.00 96.62 217 GLU A O 1
ATOM 1774 N N . VAL A 1 218 ? -35.267 -3.279 24.089 1.00 96.94 218 VAL A N 1
ATOM 1775 C CA . VAL A 1 218 ? -34.721 -2.082 23.439 1.00 96.94 218 VAL A CA 1
ATOM 1776 C C . VAL A 1 218 ? -35.639 -0.904 23.741 1.00 96.94 218 VAL A C 1
ATOM 1778 O O . VAL A 1 218 ? -36.806 -0.900 23.350 1.00 96.94 218 VAL A O 1
ATOM 1781 N N . VAL A 1 219 ? -35.114 0.105 24.430 1.00 96.19 219 VAL A N 1
ATOM 1782 C CA . VAL A 1 219 ? -35.863 1.308 24.798 1.00 96.19 219 VAL A CA 1
ATOM 1783 C C . VAL A 1 219 ? -35.569 2.412 23.788 1.00 96.19 219 VAL A C 1
ATOM 1785 O O . VAL A 1 219 ? -34.419 2.833 23.615 1.00 96.19 219 VAL A O 1
ATOM 1788 N N . HIS A 1 220 ? -36.628 2.908 23.157 1.00 94.56 220 HIS A N 1
ATOM 1789 C CA . HIS A 1 220 ? -36.578 3.987 22.177 1.00 94.56 220 HIS A CA 1
ATOM 1790 C C . HIS A 1 220 ? -36.945 5.334 22.806 1.00 94.56 220 HIS A C 1
ATOM 1792 O O . HIS A 1 220 ? -37.659 5.394 23.809 1.00 94.56 220 HIS A O 1
ATOM 1798 N N . ASP A 1 221 ? -36.440 6.422 22.230 1.00 92.62 221 ASP A N 1
ATOM 1799 C CA . ASP A 1 221 ? -36.932 7.768 22.514 1.00 92.62 221 ASP A CA 1
ATOM 1800 C C . ASP A 1 221 ? -38.186 8.112 21.683 1.00 92.62 221 ASP A C 1
ATOM 1802 O O . ASP A 1 221 ? -38.656 7.323 20.862 1.00 92.62 221 ASP A O 1
ATOM 1806 N N . GLU A 1 222 ? -38.738 9.310 21.895 1.00 91.94 222 GLU A N 1
ATOM 1807 C CA . GLU A 1 222 ? -39.928 9.809 21.183 1.00 91.94 222 GLU A CA 1
ATOM 1808 C C . GLU A 1 222 ? -39.727 9.939 19.660 1.00 91.94 222 GLU A C 1
ATOM 1810 O O . GLU A 1 222 ? -40.697 10.046 18.914 1.00 91.94 222 GLU A O 1
ATOM 1815 N N . GLN A 1 223 ? -38.477 9.933 19.192 1.00 88.50 223 GLN A N 1
ATOM 1816 C CA . GLN A 1 223 ? -38.092 10.065 17.786 1.00 88.50 223 GLN A CA 1
ATOM 1817 C C . GLN A 1 223 ? -37.776 8.702 17.149 1.00 88.50 223 GLN A C 1
ATOM 1819 O O . GLN A 1 223 ? -37.440 8.642 15.967 1.00 88.50 223 GLN A O 1
ATOM 1824 N N . GLY A 1 224 ? -37.901 7.611 17.912 1.00 87.88 224 GLY A N 1
ATOM 1825 C CA . GLY A 1 224 ? -37.608 6.256 17.460 1.00 87.88 224 GLY A CA 1
ATOM 1826 C C . GLY A 1 224 ? -36.119 5.905 17.458 1.00 87.88 224 GLY A C 1
ATOM 1827 O O . GLY A 1 224 ? -35.753 4.876 16.897 1.00 87.88 224 GLY A O 1
ATOM 1828 N N . ASN A 1 225 ? -35.244 6.707 18.075 1.00 89.62 225 ASN A N 1
ATOM 1829 C CA . ASN A 1 225 ? -33.834 6.348 18.222 1.00 89.62 225 ASN A CA 1
ATOM 1830 C C . ASN A 1 225 ? -33.622 5.464 19.452 1.00 89.62 225 ASN A C 1
ATOM 1832 O O . ASN A 1 225 ? -34.270 5.627 20.487 1.00 89.62 225 ASN A O 1
ATOM 1836 N N . ILE A 1 226 ? -32.644 4.562 19.371 1.00 93.31 226 ILE A N 1
ATOM 1837 C CA . ILE A 1 226 ? -32.277 3.686 20.486 1.00 93.31 226 ILE A CA 1
ATOM 1838 C C . ILE A 1 226 ? -31.621 4.521 21.590 1.00 93.31 226 ILE A C 1
ATOM 1840 O O . ILE A 1 226 ? -30.506 5.044 21.428 1.00 93.31 226 ILE A O 1
ATOM 1844 N N . ARG A 1 227 ? -32.311 4.608 22.728 1.00 94.00 227 ARG A N 1
ATOM 1845 C CA . ARG A 1 227 ? -31.881 5.357 23.909 1.00 94.00 227 ARG A CA 1
ATOM 1846 C C . ARG A 1 227 ? -31.104 4.478 24.881 1.00 94.00 227 ARG A C 1
ATOM 1848 O O . ARG A 1 227 ? -30.061 4.894 25.382 1.00 94.00 227 ARG A O 1
ATOM 1855 N N . GLU A 1 228 ? -31.621 3.287 25.161 1.00 96.44 228 GLU A N 1
ATOM 1856 C CA . GLU A 1 228 ? -31.099 2.396 26.197 1.00 96.44 228 GLU A CA 1
ATOM 1857 C C . GLU A 1 228 ? -31.430 0.934 25.882 1.00 96.44 228 GLU A C 1
ATOM 1859 O O . GLU A 1 228 ? -32.464 0.637 25.287 1.00 96.44 228 GLU A O 1
ATOM 1864 N N . LEU A 1 229 ? -30.561 0.014 26.298 1.00 97.75 229 LEU A N 1
ATOM 1865 C CA . LEU A 1 229 ? -30.803 -1.425 26.210 1.00 97.75 229 LEU A CA 1
ATOM 1866 C C . LEU A 1 229 ? -31.008 -2.016 27.604 1.00 97.75 229 LEU A C 1
ATOM 1868 O O . LEU A 1 229 ? -30.214 -1.762 28.513 1.00 97.75 229 LEU A O 1
ATOM 1872 N N . ARG A 1 230 ? -32.016 -2.874 27.761 1.00 98.06 230 ARG A N 1
ATOM 1873 C CA . ARG A 1 230 ? -32.132 -3.760 28.924 1.00 98.06 230 ARG A CA 1
ATOM 1874 C C . ARG A 1 230 ? -31.456 -5.077 28.605 1.00 98.06 230 ARG A C 1
ATOM 1876 O O . ARG A 1 230 ? -31.626 -5.634 27.515 1.00 98.06 230 ARG A O 1
ATOM 1883 N N . CYS A 1 231 ? -30.640 -5.549 29.533 1.00 98.31 231 CYS A N 1
ATOM 1884 C CA . CYS A 1 231 ? -29.916 -6.798 29.391 1.00 98.31 231 CYS A CA 1
ATOM 1885 C C . CYS A 1 231 ? -29.965 -7.616 30.677 1.00 98.31 231 CYS A C 1
ATOM 1887 O O . CYS A 1 231 ? -30.118 -7.079 31.768 1.00 98.31 231 CYS A O 1
ATOM 1889 N N . THR A 1 232 ? -29.725 -8.916 30.558 1.00 98.12 232 THR A N 1
ATOM 1890 C CA . THR A 1 232 ? -29.379 -9.784 31.690 1.00 98.12 232 THR A CA 1
ATOM 1891 C C . THR A 1 232 ? -27.950 -10.283 31.543 1.00 98.12 232 THR A C 1
ATOM 1893 O O . THR A 1 232 ? -27.520 -10.521 30.416 1.00 98.12 232 THR A O 1
ATOM 1896 N N . TYR A 1 233 ? -27.226 -10.488 32.641 1.00 97.69 233 TYR A N 1
ATOM 1897 C CA . TYR A 1 233 ? -25.908 -11.135 32.626 1.00 97.69 233 TYR A CA 1
ATOM 1898 C C . TYR A 1 233 ? -25.971 -12.582 33.122 1.00 97.69 233 TYR A C 1
ATOM 1900 O O . TYR A 1 233 ? -26.885 -12.953 33.861 1.00 97.69 233 TYR A O 1
ATOM 1908 N N . ASP A 1 234 ? -24.988 -13.378 32.714 1.00 96.31 234 ASP A N 1
ATOM 1909 C CA . ASP A 1 234 ? -24.753 -14.731 33.214 1.00 96.31 234 ASP A CA 1
ATOM 1910 C C . ASP A 1 234 ? -23.583 -14.716 34.215 1.00 96.31 234 ASP A C 1
ATOM 1912 O O . ASP A 1 234 ? -22.428 -14.508 33.824 1.00 96.31 234 ASP A O 1
ATOM 1916 N N . GLU A 1 235 ? -23.879 -14.918 35.503 1.00 94.56 235 GLU A N 1
ATOM 1917 C CA . GLU A 1 235 ? -22.904 -14.869 36.605 1.00 94.56 235 GLU A CA 1
ATOM 1918 C C . GLU A 1 235 ? -21.806 -15.936 36.497 1.00 94.56 235 GLU A C 1
ATOM 1920 O O . GLU A 1 235 ? -20.684 -15.740 36.964 1.00 94.56 235 GLU A O 1
ATOM 1925 N N . ASP A 1 236 ? -22.080 -17.025 35.781 1.00 93.81 236 ASP A N 1
ATOM 1926 C CA . ASP A 1 236 ? -21.181 -18.160 35.631 1.00 93.81 236 ASP A CA 1
ATOM 1927 C C . ASP A 1 236 ? -20.176 -18.001 34.483 1.00 93.81 236 ASP A C 1
ATOM 1929 O O . ASP A 1 236 ? -19.462 -18.948 34.142 1.00 93.81 236 ASP A O 1
ATOM 1933 N N . THR A 1 237 ? -20.081 -16.813 33.879 1.00 95.75 237 THR A N 1
ATOM 1934 C CA . THR A 1 237 ? -19.280 -16.581 32.662 1.00 95.75 237 THR A CA 1
ATOM 1935 C C . THR A 1 237 ? -18.058 -15.683 32.848 1.00 95.75 237 THR A C 1
ATOM 1937 O O . THR A 1 237 ? -17.361 -15.384 31.867 1.00 95.75 237 THR A O 1
ATOM 1940 N N . LEU A 1 238 ? -17.739 -15.276 34.082 1.00 95.19 238 LEU A N 1
ATOM 1941 C CA . LEU A 1 238 ? -16.506 -14.538 34.361 1.00 95.19 238 LEU A CA 1
ATOM 1942 C C . LEU A 1 238 ? -15.283 -15.427 34.104 1.00 95.19 238 LEU A C 1
ATOM 1944 O O . LEU A 1 238 ? -15.110 -16.466 34.734 1.00 95.19 238 LEU A O 1
ATOM 1948 N N . GLY A 1 239 ? -14.441 -15.044 33.141 1.00 88.50 239 GLY A N 1
ATOM 1949 C CA . GLY A 1 239 ? -13.213 -15.775 32.794 1.00 88.50 239 GLY A CA 1
ATOM 1950 C C . GLY A 1 239 ? -13.410 -17.143 32.117 1.00 88.50 239 GLY A C 1
ATOM 1951 O O . GLY A 1 239 ? -12.431 -17.742 31.677 1.00 88.50 239 GLY A O 1
ATOM 1952 N N . LYS A 1 240 ? -14.649 -17.630 31.972 1.00 92.19 240 LYS A N 1
ATOM 1953 C CA . LYS A 1 240 ? -14.990 -18.926 31.357 1.00 92.19 240 LYS A CA 1
ATOM 1954 C C . LYS A 1 240 ? -16.129 -18.796 30.345 1.00 92.19 240 LYS A C 1
ATOM 1956 O O . LYS A 1 240 ? -16.948 -17.880 30.416 1.00 92.19 240 LYS A O 1
ATOM 1961 N N . ASN A 1 241 ? -16.170 -19.690 29.358 1.00 88.19 241 ASN A N 1
ATOM 1962 C CA . ASN A 1 241 ? -17.289 -19.771 28.415 1.00 88.19 241 ASN A CA 1
ATOM 1963 C C . ASN A 1 241 ? -18.460 -20.554 29.026 1.00 88.19 241 ASN A C 1
ATOM 1965 O O . ASN A 1 241 ? -18.203 -21.495 29.778 1.00 88.19 241 ASN A O 1
ATOM 1969 N N . PRO A 1 242 ? -19.715 -20.201 28.692 1.00 89.25 242 PRO A N 1
ATOM 1970 C CA . PRO A 1 242 ? -20.866 -21.005 29.088 1.00 89.25 242 PRO A CA 1
ATOM 1971 C C . PRO A 1 242 ? -20.773 -22.401 28.452 1.00 89.25 242 PRO A C 1
ATOM 1973 O O . PRO A 1 242 ? -20.349 -22.542 27.303 1.00 89.25 242 PRO A O 1
ATOM 1976 N N . ALA A 1 243 ? -21.115 -23.442 29.214 1.00 85.62 243 ALA A N 1
ATOM 1977 C CA . ALA A 1 243 ? -20.936 -24.836 28.793 1.00 85.62 243 ALA A CA 1
ATOM 1978 C C . ALA A 1 243 ? -21.971 -25.287 27.746 1.00 85.62 243 ALA A C 1
ATOM 1980 O O . ALA A 1 243 ? -21.713 -26.192 26.955 1.00 85.62 243 ALA A O 1
ATOM 1981 N N . ASP A 1 244 ? -23.136 -24.649 27.742 1.00 89.56 244 ASP A N 1
ATOM 1982 C CA . ASP A 1 244 ? -24.327 -25.022 26.984 1.00 89.56 244 ASP A CA 1
ATOM 1983 C C . ASP A 1 244 ? -24.454 -24.298 25.632 1.00 89.56 244 ASP A C 1
ATOM 1985 O O . ASP A 1 244 ? -25.199 -24.743 24.758 1.00 89.56 244 ASP A O 1
ATOM 1989 N N . ARG A 1 245 ? -23.723 -23.194 25.419 1.00 90.44 245 ARG A N 1
ATOM 1990 C CA . ARG A 1 245 ? -23.887 -22.337 24.232 1.00 90.44 245 ARG A CA 1
ATOM 1991 C C . ARG A 1 245 ? -22.607 -21.629 23.793 1.00 90.44 245 ARG A C 1
ATOM 1993 O O . ARG A 1 245 ? -21.657 -21.462 24.550 1.00 90.44 245 ARG A O 1
ATOM 2000 N N . LYS A 1 246 ? -22.570 -21.197 22.527 1.00 90.31 246 LYS A N 1
ATOM 2001 C CA . LYS A 1 246 ? -21.419 -20.495 21.929 1.00 90.31 246 LYS A CA 1
ATOM 2002 C C . LYS A 1 246 ? -21.673 -18.995 21.824 1.00 90.31 246 LYS A C 1
ATOM 2004 O O . LYS A 1 246 ? -22.608 -18.576 21.146 1.00 90.31 246 LYS A O 1
ATOM 2009 N N . ILE A 1 247 ? -20.763 -18.196 22.377 1.00 93.50 247 ILE A N 1
ATOM 2010 C CA . ILE A 1 247 ? -20.790 -16.733 22.272 1.00 93.50 247 ILE A CA 1
ATOM 2011 C C . ILE A 1 247 ? -19.965 -16.286 21.064 1.00 93.50 247 ILE A C 1
ATOM 2013 O O . ILE A 1 247 ? -18.779 -16.598 20.961 1.00 93.50 247 ILE A O 1
ATOM 2017 N N . LYS A 1 248 ? -20.607 -15.589 20.119 1.00 90.81 248 LYS A N 1
ATOM 2018 C CA . LYS A 1 248 ? -20.032 -15.301 18.792 1.00 90.81 248 LYS A CA 1
ATOM 2019 C C . LYS A 1 248 ? -19.116 -14.077 18.754 1.00 90.81 248 LYS A C 1
ATOM 2021 O O . LYS A 1 248 ? -18.303 -13.973 17.837 1.00 90.81 248 LYS A O 1
ATOM 2026 N N . GLY A 1 249 ? -19.233 -13.160 19.711 1.00 93.94 249 GLY A N 1
ATOM 2027 C CA . GLY A 1 249 ? -18.442 -11.935 19.713 1.00 93.94 249 GLY A CA 1
ATOM 2028 C C . GLY A 1 249 ? -18.137 -11.394 21.097 1.00 93.94 249 GLY A C 1
ATOM 2029 O O . GLY A 1 249 ? -18.728 -11.788 22.103 1.00 93.94 249 GLY A O 1
ATOM 2030 N N . VAL A 1 250 ? -17.166 -10.484 21.107 1.00 97.00 250 VAL A N 1
ATOM 2031 C CA . VAL A 1 250 ? -16.687 -9.777 22.290 1.00 97.00 250 VAL A CA 1
ATOM 2032 C C . VAL A 1 250 ? -16.701 -8.283 21.983 1.00 97.00 250 VAL A C 1
ATOM 2034 O O . VAL A 1 250 ? -16.155 -7.875 20.953 1.00 97.00 250 VAL A O 1
ATOM 2037 N N . ILE A 1 251 ? -17.300 -7.488 22.864 1.00 98.12 251 ILE A N 1
ATOM 2038 C CA . ILE A 1 251 ? -17.373 -6.025 22.756 1.00 98.12 251 ILE A CA 1
ATOM 2039 C C . ILE A 1 251 ? -16.724 -5.370 23.973 1.00 98.12 251 ILE A C 1
ATOM 2041 O O . ILE A 1 251 ? -16.636 -5.975 25.044 1.00 98.12 251 ILE A O 1
ATOM 2045 N N . HIS A 1 252 ? -16.214 -4.154 23.802 1.00 98.31 252 HIS A N 1
ATOM 2046 C CA . HIS A 1 252 ? -15.701 -3.357 24.913 1.00 98.31 252 HIS A CA 1
ATOM 2047 C C . HIS A 1 252 ? -16.828 -2.544 25.549 1.00 98.31 252 HIS A C 1
ATOM 2049 O O . HIS A 1 252 ? -17.901 -2.385 24.973 1.00 98.31 252 HIS A O 1
ATOM 2055 N N . TRP A 1 253 ? -16.581 -2.080 26.767 1.00 98.62 253 TRP A N 1
ATOM 2056 C CA . TRP A 1 253 ? -17.568 -1.412 27.604 1.00 98.62 253 TRP A CA 1
ATOM 2057 C C . TRP A 1 253 ? -16.860 -0.577 28.674 1.00 98.62 253 TRP A C 1
ATOM 2059 O O . TRP A 1 253 ? -15.669 -0.775 28.926 1.00 98.62 253 TRP A O 1
ATOM 2069 N N . VAL A 1 254 ? -17.591 0.329 29.319 1.00 98.50 254 VAL A N 1
ATOM 2070 C CA . VAL A 1 254 ? -17.154 1.043 30.532 1.00 98.50 254 VAL A CA 1
ATOM 2071 C C . VAL A 1 254 ? -18.339 1.217 31.486 1.00 98.50 254 VAL A C 1
ATOM 2073 O O . VAL A 1 254 ? -19.472 1.321 31.028 1.00 98.50 254 VAL A O 1
ATOM 2076 N N . SER A 1 255 ? -18.117 1.250 32.803 1.00 98.06 255 SER A N 1
ATOM 2077 C CA . SER A 1 255 ? -19.196 1.512 33.777 1.00 98.06 255 SER A CA 1
ATOM 2078 C C . SER A 1 255 ? -19.667 2.967 33.718 1.00 98.06 255 SER A C 1
ATOM 2080 O O . SER A 1 255 ? -18.829 3.863 33.708 1.00 98.06 255 SER A O 1
ATOM 2082 N N . CYS A 1 256 ? -20.978 3.222 33.725 1.00 96.94 256 CYS A N 1
ATOM 2083 C CA . CYS A 1 256 ? -21.530 4.569 33.556 1.00 96.94 256 CYS A CA 1
ATOM 2084 C C . CYS A 1 256 ? -21.070 5.556 34.639 1.00 96.94 256 CYS A C 1
ATOM 2086 O O . CYS A 1 256 ? -20.653 6.663 34.312 1.00 96.94 256 CYS A O 1
ATOM 2088 N N . GLU A 1 257 ? -21.127 5.166 35.913 1.00 95.81 257 GLU A N 1
ATOM 2089 C CA . GLU A 1 257 ? -20.802 6.062 37.033 1.00 95.81 257 GLU A CA 1
ATOM 2090 C C . GLU A 1 257 ? -19.296 6.230 37.266 1.00 95.81 257 GLU A C 1
ATOM 2092 O O . GLU A 1 257 ? -18.849 7.277 37.730 1.00 95.81 257 GLU A O 1
ATOM 2097 N N . GLN A 1 258 ? -18.507 5.187 36.991 1.00 97.38 258 GLN A N 1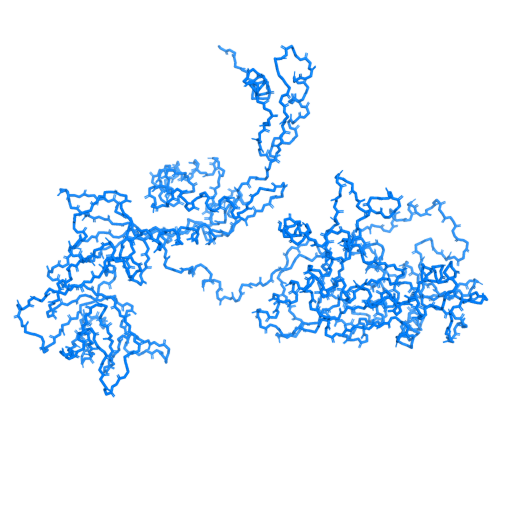
ATOM 2098 C CA . GLN A 1 258 ? -17.066 5.188 37.265 1.00 97.38 258 GLN A CA 1
ATOM 2099 C C . GLN A 1 258 ? -16.219 5.536 36.036 1.00 97.38 258 GLN A C 1
ATOM 2101 O O . GLN A 1 258 ? -15.008 5.713 36.178 1.00 97.38 258 GLN A O 1
ATOM 2106 N N . ALA A 1 259 ? -16.807 5.611 34.838 1.00 97.19 259 ALA A N 1
ATOM 2107 C CA . ALA A 1 259 ? -16.074 6.018 33.649 1.00 97.19 259 ALA A CA 1
ATOM 2108 C C . ALA A 1 259 ? -15.618 7.475 33.743 1.00 97.19 259 ALA A C 1
ATOM 2110 O O . ALA A 1 259 ? -16.295 8.348 34.285 1.00 97.19 259 ALA A O 1
ATOM 2111 N N . HIS A 1 260 ? -14.454 7.736 33.164 1.00 97.62 260 HIS A N 1
ATOM 2112 C CA . HIS A 1 260 ? -13.868 9.062 33.102 1.00 97.62 260 HIS A CA 1
ATOM 2113 C C . HIS A 1 260 ? -14.252 9.736 31.772 1.00 97.62 260 HIS A C 1
ATOM 2115 O O . HIS A 1 260 ? -13.961 9.175 30.710 1.00 97.62 260 HIS A O 1
ATOM 2121 N N . PRO A 1 261 ? -14.930 10.900 31.791 1.00 98.00 261 PRO A N 1
ATOM 2122 C CA . PRO A 1 261 ? -15.338 11.593 30.574 1.00 98.00 261 PRO A CA 1
ATOM 2123 C C . PRO A 1 261 ? -14.140 12.266 29.901 1.00 98.00 261 PRO A C 1
ATOM 2125 O O . PRO A 1 261 ? -13.344 12.948 30.552 1.00 98.00 261 PRO A O 1
ATOM 2128 N N . VAL A 1 262 ? -14.031 12.103 28.584 1.00 98.19 262 VAL A N 1
ATOM 2129 C CA . VAL A 1 262 ? -12.946 12.671 27.775 1.00 98.19 262 VAL A CA 1
ATOM 2130 C C . VAL A 1 262 ? -13.447 13.119 26.409 1.00 98.19 262 VAL A C 1
ATOM 2132 O O . VAL A 1 262 ? -14.404 12.579 25.864 1.00 98.19 262 VAL A O 1
ATOM 2135 N N . THR A 1 263 ? -12.752 14.082 25.813 1.00 98.56 263 THR A N 1
ATOM 2136 C CA . THR A 1 263 ? -12.954 14.448 24.407 1.00 98.56 263 THR A CA 1
ATOM 2137 C C . THR A 1 263 ? -12.054 13.599 23.509 1.00 98.56 263 THR A C 1
ATOM 2139 O O . THR A 1 263 ? -10.860 13.463 23.773 1.00 98.56 263 THR A O 1
ATOM 2142 N N . ILE A 1 264 ? -12.594 13.047 22.424 1.00 98.25 264 ILE A N 1
ATOM 2143 C CA . ILE A 1 264 ? -11.832 12.300 21.419 1.00 98.25 264 ILE A CA 1
ATOM 2144 C C . ILE A 1 264 ? -11.754 13.111 20.133 1.00 98.25 264 ILE A C 1
ATOM 2146 O O . ILE A 1 264 ? -12.776 13.473 19.555 1.00 98.25 264 ILE A O 1
ATOM 2150 N N . TYR A 1 265 ? -10.530 13.345 19.667 1.00 98.19 265 TYR A N 1
ATOM 2151 C CA . TYR A 1 265 ? -10.239 13.894 18.346 1.00 98.19 265 TYR A CA 1
ATOM 2152 C C . TYR A 1 265 ? -9.938 12.736 17.384 1.00 98.19 265 TYR A C 1
ATOM 2154 O O . TYR A 1 265 ? -8.854 12.143 17.400 1.00 98.19 265 TYR A O 1
ATOM 2162 N N . GLN A 1 266 ? -10.912 12.385 16.555 1.00 96.56 266 GLN A N 1
ATOM 2163 C CA . GLN A 1 266 ? -10.785 11.377 15.510 1.00 96.56 266 GLN A CA 1
ATOM 2164 C C . GLN A 1 266 ? -10.168 12.015 14.273 1.00 96.56 266 GLN A C 1
ATOM 2166 O O . GLN A 1 266 ? -10.856 12.579 13.428 1.00 96.56 266 GLN A O 1
ATOM 2171 N N . PHE A 1 267 ? -8.848 11.940 14.171 1.00 96.50 267 PHE A N 1
ATOM 2172 C CA . PHE A 1 267 ? -8.165 12.391 12.973 1.00 96.50 267 PHE A CA 1
ATOM 2173 C C . PHE A 1 267 ? -8.172 11.330 11.870 1.00 96.50 267 PHE A C 1
ATOM 2175 O O . PHE A 1 267 ? -8.003 10.135 12.140 1.00 96.50 267 PHE A O 1
ATOM 2182 N N . ASP A 1 268 ? -8.228 11.786 10.625 1.00 94.69 268 ASP A N 1
ATOM 2183 C CA . ASP A 1 268 ? -8.092 10.983 9.413 1.00 94.69 268 ASP A CA 1
ATOM 2184 C C . ASP A 1 268 ? -7.078 11.602 8.428 1.00 94.69 268 ASP A C 1
ATOM 2186 O O . ASP A 1 268 ? -6.445 12.619 8.737 1.00 94.69 268 ASP A O 1
ATOM 2190 N N . ARG A 1 269 ? -6.875 10.977 7.262 1.00 94.81 269 ARG A N 1
ATOM 2191 C CA . ARG A 1 269 ? -6.007 11.510 6.200 1.00 94.81 269 ARG A CA 1
ATOM 2192 C C . ARG A 1 269 ? -6.537 12.865 5.724 1.00 94.81 269 ARG A C 1
ATOM 2194 O O . ARG A 1 269 ? -7.745 13.048 5.583 1.00 94.81 269 ARG A O 1
ATOM 2201 N N . LEU A 1 270 ? -5.630 13.816 5.482 1.00 96.88 270 LEU A N 1
ATOM 2202 C CA . LEU A 1 270 ? -5.985 15.205 5.158 1.00 96.88 270 LEU A CA 1
ATOM 2203 C C . LEU A 1 270 ? -6.570 15.365 3.747 1.00 96.88 270 LEU A C 1
ATOM 2205 O O . LEU A 1 270 ? -7.337 16.296 3.514 1.00 96.88 270 LEU A O 1
ATOM 2209 N N . PHE A 1 271 ? -6.227 14.466 2.822 1.00 95.94 271 PHE A N 1
ATOM 2210 C CA . PHE A 1 271 ? -6.702 14.497 1.440 1.00 95.94 271 PHE A CA 1
ATOM 2211 C C . PHE A 1 271 ? -7.337 13.169 1.032 1.00 95.94 271 PHE A C 1
ATOM 2213 O O . PHE A 1 271 ? -6.822 12.097 1.350 1.00 95.94 271 PHE A O 1
ATOM 2220 N N . ASN A 1 272 ? -8.422 13.250 0.265 1.00 88.31 272 ASN A N 1
ATOM 2221 C CA . ASN A 1 272 ? -9.104 12.086 -0.302 1.00 88.31 272 ASN A CA 1
ATOM 2222 C C . ASN A 1 272 ? -8.351 11.501 -1.502 1.00 88.31 272 ASN A C 1
ATOM 2224 O O . ASN A 1 272 ? -8.373 10.294 -1.728 1.00 88.31 272 ASN A O 1
ATOM 2228 N N . ASP A 1 273 ? -7.657 12.351 -2.257 1.00 89.12 273 ASP A N 1
ATOM 2229 C CA . ASP A 1 273 ? -6.885 11.938 -3.421 1.00 89.12 273 ASP A CA 1
ATOM 2230 C C . ASP A 1 273 ? -5.532 11.325 -3.016 1.00 89.12 273 ASP A C 1
ATOM 2232 O O . ASP A 1 273 ? -4.860 11.822 -2.111 1.00 89.12 273 ASP A O 1
ATOM 2236 N N . ALA A 1 274 ? -5.119 10.248 -3.690 1.00 86.31 274 ALA A N 1
ATOM 2237 C CA . ALA A 1 274 ? -3.872 9.543 -3.397 1.00 86.31 274 ALA A CA 1
ATOM 2238 C C . ALA A 1 274 ? -2.610 10.336 -3.780 1.00 86.31 274 ALA A C 1
ATOM 2240 O O . ALA A 1 274 ? -1.552 10.100 -3.213 1.00 86.31 274 ALA A O 1
ATOM 2241 N N . ASN A 1 275 ? -2.682 11.287 -4.706 1.00 89.00 275 ASN A N 1
ATOM 2242 C CA . ASN A 1 275 ? -1.583 12.177 -5.071 1.00 89.00 275 ASN A CA 1
ATOM 2243 C C . ASN A 1 275 ? -2.103 13.612 -5.292 1.00 89.00 275 ASN A C 1
ATOM 2245 O O . ASN A 1 275 ? -2.143 14.083 -6.436 1.00 89.00 275 ASN A O 1
ATOM 2249 N N . PRO A 1 276 ? -2.470 14.333 -4.213 1.00 88.12 276 PRO A N 1
ATOM 2250 C CA . PRO A 1 276 ? -3.008 15.691 -4.311 1.00 88.12 276 PRO A CA 1
ATOM 2251 C C . PRO A 1 276 ? -1.935 16.684 -4.780 1.00 88.12 276 PRO A C 1
ATOM 2253 O O . PRO A 1 276 ? -2.236 17.749 -5.313 1.00 88.12 276 PRO A O 1
ATOM 2256 N N . ALA A 1 277 ? -0.654 16.338 -4.618 1.00 86.38 277 ALA A N 1
ATOM 2257 C CA . ALA A 1 277 ? 0.465 17.195 -4.972 1.00 86.38 277 ALA A CA 1
ATOM 2258 C C . ALA A 1 277 ? 0.631 17.417 -6.488 1.00 86.38 277 ALA A C 1
ATOM 2260 O O . ALA A 1 277 ? 1.362 18.342 -6.847 1.00 86.38 277 ALA A O 1
ATOM 2261 N N . ARG A 1 278 ? -0.034 16.631 -7.349 1.00 85.31 278 ARG A N 1
ATOM 2262 C CA . ARG A 1 278 ? 0.071 16.747 -8.816 1.00 85.31 278 ARG A CA 1
ATOM 2263 C C . ARG A 1 278 ? -0.599 17.995 -9.400 1.00 85.31 278 ARG A C 1
ATOM 2265 O O . ARG A 1 278 ? -0.140 18.488 -10.419 1.00 85.31 278 ARG A O 1
ATOM 2272 N N . GLU A 1 279 ? -1.654 18.493 -8.758 1.00 83.56 279 GLU A N 1
ATOM 2273 C CA . GLU A 1 279 ? -2.398 19.672 -9.217 1.00 83.56 279 GLU A CA 1
ATOM 2274 C C . GLU A 1 279 ? -1.922 20.931 -8.491 1.00 83.56 279 GLU A C 1
ATOM 2276 O O . GLU A 1 279 ? -1.494 20.871 -7.332 1.00 83.56 279 GLU A O 1
ATOM 2281 N N . GLU A 1 280 ? -2.022 22.090 -9.141 1.00 86.62 280 GLU A N 1
ATOM 2282 C CA . GLU A 1 280 ? -1.768 23.377 -8.482 1.00 86.62 280 GLU A CA 1
ATOM 2283 C C . GLU A 1 280 ? -2.831 23.680 -7.419 1.00 86.62 280 GLU A C 1
ATOM 2285 O O . GLU A 1 280 ? -2.483 23.960 -6.270 1.00 86.62 280 GLU A O 1
ATOM 2290 N N . ASP A 1 281 ? -4.115 23.516 -7.755 1.00 91.56 281 ASP A N 1
ATOM 2291 C CA . ASP A 1 281 ? -5.220 23.630 -6.798 1.00 91.56 281 ASP A CA 1
ATOM 2292 C C . ASP A 1 281 ? -5.446 22.312 -6.042 1.00 91.56 281 ASP A C 1
ATOM 2294 O O . ASP A 1 281 ? -6.420 21.593 -6.243 1.00 91.56 281 ASP A O 1
ATOM 2298 N N . PHE A 1 282 ? -4.502 21.948 -5.178 1.00 93.62 282 PHE A N 1
ATOM 2299 C CA . PHE A 1 282 ? -4.569 20.706 -4.399 1.00 93.62 282 PHE A CA 1
ATOM 2300 C C . PHE A 1 282 ? -5.617 20.738 -3.270 1.00 93.62 282 PHE A C 1
ATOM 2302 O O . PHE A 1 282 ? -5.953 19.691 -2.714 1.00 93.62 282 PHE A O 1
ATOM 2309 N N . LEU A 1 283 ? -6.135 21.920 -2.912 1.00 93.94 283 LEU A N 1
ATOM 2310 C CA . LEU A 1 283 ? -7.116 22.084 -1.833 1.00 93.94 283 LEU A CA 1
ATOM 2311 C C . LEU A 1 283 ? -8.484 21.498 -2.200 1.00 93.94 283 LEU A C 1
ATOM 2313 O O . LEU A 1 283 ? -9.227 21.102 -1.305 1.00 93.94 283 LEU A O 1
ATOM 2317 N N . GLN A 1 284 ? -8.786 21.361 -3.494 1.00 93.75 284 GLN A N 1
ATOM 2318 C CA . GLN A 1 284 ? -10.002 20.693 -3.971 1.00 93.75 284 GLN A CA 1
ATOM 2319 C C . GLN A 1 284 ? -10.121 19.232 -3.492 1.00 93.75 284 GLN A C 1
ATOM 2321 O O . GLN A 1 284 ? -11.214 18.676 -3.459 1.00 93.75 284 GLN A O 1
ATOM 2326 N N . PHE A 1 285 ? -9.004 18.604 -3.106 1.00 94.62 285 PHE A N 1
ATOM 2327 C CA . PHE A 1 285 ? -8.961 17.214 -2.649 1.00 94.62 285 PHE A CA 1
ATOM 2328 C C . PHE A 1 285 ? -9.032 17.061 -1.127 1.00 94.62 285 PHE A C 1
ATOM 2330 O O . PHE A 1 285 ? -8.802 15.958 -0.622 1.00 94.62 285 PHE A O 1
ATOM 2337 N N . LEU A 1 286 ? -9.282 18.142 -0.381 1.00 96.06 286 LEU A N 1
ATOM 2338 C CA . LEU A 1 286 ? -9.339 18.095 1.077 1.00 96.06 286 LEU A CA 1
ATOM 2339 C C . LEU A 1 286 ? -10.406 17.113 1.567 1.00 96.06 286 LEU A C 1
ATOM 2341 O O . LEU A 1 286 ? -11.535 17.072 1.083 1.00 96.06 286 LEU A O 1
ATOM 2345 N N . ASN A 1 287 ? -10.033 16.343 2.581 1.00 95.12 287 ASN A N 1
ATOM 2346 C CA . ASN A 1 287 ? -10.967 15.544 3.344 1.00 95.12 287 ASN A CA 1
ATOM 2347 C C . ASN A 1 287 ? -11.583 16.411 4.451 1.00 95.12 287 ASN A C 1
ATOM 2349 O O . ASN A 1 287 ? -10.932 16.726 5.456 1.00 95.12 287 ASN A O 1
ATOM 2353 N N . HIS A 1 288 ? -12.846 16.791 4.272 1.00 92.81 288 HIS A N 1
ATOM 2354 C CA . HIS A 1 288 ? -13.592 17.559 5.269 1.00 92.81 288 HIS A CA 1
ATOM 2355 C C . HIS A 1 288 ? -13.861 16.764 6.557 1.00 92.81 288 HIS A C 1
ATOM 2357 O O . HIS A 1 288 ? -13.992 17.374 7.614 1.00 92.81 288 HIS A O 1
ATOM 2363 N N . ASP A 1 289 ? -13.805 15.431 6.498 1.00 92.31 289 ASP A N 1
ATOM 2364 C CA . ASP A 1 289 ? -13.894 14.527 7.649 1.00 92.31 289 ASP A CA 1
ATOM 2365 C C . ASP A 1 289 ? -12.516 14.190 8.253 1.00 92.31 289 ASP A C 1
ATOM 2367 O O . ASP A 1 289 ? -12.393 13.304 9.098 1.00 92.31 289 ASP A O 1
ATOM 2371 N N . SER A 1 290 ? -11.450 14.911 7.867 1.00 95.00 290 SER A N 1
ATOM 2372 C CA . SER A 1 290 ? -10.089 14.689 8.394 1.00 95.00 290 SER A CA 1
ATOM 2373 C C . SER A 1 290 ? -9.950 14.913 9.904 1.00 95.00 290 SER A C 1
ATOM 2375 O O . SER A 1 290 ? -8.932 14.532 10.491 1.00 95.00 290 SER A O 1
ATOM 2377 N N . LEU A 1 291 ? -10.940 15.540 10.543 1.00 96.50 291 LEU A N 1
ATOM 2378 C CA . LEU A 1 291 ? -11.044 15.661 11.989 1.00 96.50 291 LEU A CA 1
ATOM 2379 C C . LEU A 1 291 ? -12.513 15.653 12.417 1.00 96.50 291 LEU A C 1
ATOM 2381 O O . LEU A 1 291 ? -13.273 16.544 12.050 1.00 96.50 291 LEU A O 1
ATOM 2385 N N . GLN A 1 292 ? -12.867 14.712 13.284 1.00 95.44 292 GLN A N 1
ATOM 2386 C CA . GLN A 1 292 ? -14.138 14.695 14.006 1.00 95.44 292 GLN A CA 1
ATOM 2387 C C . GLN A 1 292 ? -13.865 14.775 15.509 1.00 95.44 292 GLN A C 1
ATOM 2389 O O . GLN A 1 292 ? -12.870 14.240 16.000 1.00 95.44 292 GLN A O 1
ATOM 2394 N N . VAL A 1 293 ? -14.720 15.478 16.247 1.00 96.69 293 VAL A N 1
ATOM 2395 C CA . VAL A 1 293 ? -14.554 15.690 17.691 1.00 96.69 293 VAL A CA 1
ATOM 2396 C C . VAL A 1 293 ? -15.827 15.269 18.399 1.00 96.69 293 VAL A C 1
ATOM 2398 O O . VAL A 1 293 ? -16.909 15.727 18.043 1.00 96.69 293 VAL A O 1
ATOM 2401 N N . GLN A 1 294 ? -15.700 14.417 19.413 1.00 96.19 294 GLN A N 1
ATOM 2402 C CA . GLN A 1 294 ? -16.846 13.912 20.167 1.00 96.19 294 GLN A CA 1
ATOM 2403 C C . GLN A 1 294 ? -16.506 13.662 21.635 1.00 96.19 294 GLN A C 1
ATOM 2405 O O . GLN A 1 294 ? -15.344 13.471 21.993 1.00 96.19 294 GLN A O 1
ATOM 2410 N N . GLN A 1 295 ? -17.529 13.677 22.489 1.00 97.69 295 GLN A N 1
ATOM 2411 C CA . GLN A 1 295 ? -17.404 13.256 23.885 1.00 97.69 295 GLN A CA 1
ATOM 2412 C C . GLN A 1 295 ? -17.451 11.731 23.974 1.00 97.69 295 GLN A C 1
ATOM 2414 O O . GLN A 1 295 ? -18.218 11.089 23.261 1.00 97.69 295 GLN A O 1
ATOM 2419 N N . ALA A 1 296 ? -16.637 11.170 24.858 1.00 97.94 296 ALA A N 1
ATOM 2420 C CA . ALA A 1 296 ? -16.479 9.740 25.065 1.00 97.94 296 ALA A CA 1
ATOM 2421 C C . ALA A 1 296 ? -16.273 9.432 26.552 1.00 97.94 296 ALA A C 1
ATOM 2423 O O . ALA A 1 296 ? -16.041 10.324 27.373 1.00 97.94 296 ALA A O 1
ATOM 2424 N N . PHE A 1 297 ? -16.308 8.145 26.884 1.00 98.50 297 PHE A N 1
ATOM 2425 C CA . PHE A 1 297 ? -16.117 7.649 28.241 1.00 98.50 297 PHE A CA 1
ATOM 2426 C C . PHE A 1 297 ? -15.046 6.567 28.256 1.00 98.50 297 PHE A C 1
ATOM 2428 O O . PHE A 1 297 ? -15.158 5.569 27.547 1.00 98.50 297 PHE A O 1
ATOM 2435 N N . CYS A 1 298 ? -14.012 6.738 29.074 1.00 97.81 298 CYS A N 1
ATOM 2436 C CA . CYS A 1 298 ? -12.923 5.775 29.188 1.00 97.81 298 CYS A CA 1
ATOM 2437 C C . CYS A 1 298 ? -12.855 5.138 30.578 1.00 97.81 298 CYS A C 1
ATOM 2439 O O . CYS A 1 298 ? -13.423 5.645 31.546 1.00 97.81 298 CYS A O 1
ATOM 2441 N N . GLU A 1 299 ? -12.167 4.003 30.692 1.00 97.75 299 GLU A N 1
ATOM 2442 C CA . GLU A 1 299 ? -11.934 3.363 31.989 1.00 97.75 299 GLU A CA 1
ATOM 2443 C C . GLU A 1 299 ? -11.196 4.314 32.967 1.00 97.75 299 GLU A C 1
ATOM 2445 O O . GLU A 1 299 ? -10.333 5.091 32.545 1.00 97.75 299 GLU A O 1
ATOM 2450 N N . PRO A 1 300 ? -11.500 4.284 34.280 1.00 96.31 300 PRO A N 1
ATOM 2451 C CA . PRO A 1 300 ? -10.959 5.255 35.238 1.00 96.31 300 PRO A CA 1
ATOM 2452 C C . PRO A 1 300 ? -9.439 5.197 35.439 1.00 96.31 300 PRO A C 1
ATOM 2454 O O . PRO A 1 300 ? -8.842 6.190 35.856 1.00 96.31 300 PRO A O 1
ATOM 2457 N N . SER A 1 301 ? -8.786 4.082 35.102 1.00 95.56 301 SER A N 1
ATOM 2458 C CA . SER A 1 301 ? -7.319 3.973 35.030 1.00 95.56 301 SER A CA 1
ATOM 2459 C C . SER A 1 301 ? -6.700 5.022 34.103 1.00 95.56 301 SER A C 1
ATOM 2461 O O . SER A 1 301 ? -5.567 5.433 34.332 1.00 95.56 301 SER A O 1
ATOM 2463 N N . LEU A 1 302 ? -7.428 5.506 33.095 1.00 96.94 302 LEU A N 1
ATOM 2464 C CA . LEU A 1 302 ? -6.949 6.529 32.165 1.00 96.94 302 LEU A CA 1
ATOM 2465 C C . LEU A 1 302 ? -7.080 7.966 32.690 1.00 96.94 302 LEU A C 1
ATOM 2467 O O . LEU A 1 302 ? -6.581 8.885 32.048 1.00 96.94 302 LEU A O 1
ATOM 2471 N N . ALA A 1 303 ? -7.703 8.191 33.852 1.00 96.06 303 ALA A N 1
ATOM 2472 C CA . ALA A 1 303 ? -7.929 9.542 34.366 1.00 96.06 303 ALA A CA 1
ATOM 2473 C C . ALA A 1 303 ? -6.626 10.305 34.665 1.00 96.06 303 ALA A C 1
ATOM 2475 O O . ALA A 1 303 ? -6.612 11.531 34.590 1.00 96.06 303 ALA A O 1
ATOM 2476 N N . LYS A 1 304 ? -5.539 9.597 35.004 1.00 95.69 304 LYS A N 1
ATOM 2477 C CA . LYS A 1 304 ? -4.222 10.168 35.324 1.00 95.69 304 LYS A CA 1
ATOM 2478 C C . LYS A 1 304 ? -3.138 9.492 34.490 1.00 95.69 304 LYS A C 1
ATOM 2480 O O . LYS A 1 304 ? -2.624 8.452 34.888 1.00 95.69 304 LYS A O 1
ATOM 2485 N N . GLN A 1 305 ? -2.816 10.082 33.345 1.00 96.62 305 GLN A N 1
ATOM 2486 C CA . GLN A 1 305 ? -1.768 9.622 32.431 1.00 96.62 305 GLN A CA 1
ATOM 2487 C C . GLN A 1 305 ? -0.938 10.818 31.962 1.00 96.62 305 GLN A C 1
ATOM 2489 O O . GLN A 1 305 ? -1.385 11.964 32.064 1.00 96.62 305 GLN A O 1
ATOM 2494 N N . SER A 1 306 ? 0.266 10.559 31.459 1.00 96.19 306 SER A N 1
ATOM 2495 C CA . SER A 1 306 ? 1.138 11.622 30.952 1.00 96.19 306 SER A CA 1
ATOM 2496 C C . SER A 1 306 ? 0.697 12.091 29.565 1.00 96.19 306 SER A C 1
ATOM 2498 O O . SER A 1 306 ? 0.179 11.303 28.775 1.00 96.19 306 SER A O 1
ATOM 2500 N N . LEU A 1 307 ? 0.944 13.366 29.238 1.00 96.06 307 LEU A N 1
ATOM 2501 C CA . LEU A 1 307 ? 0.852 13.843 27.851 1.00 96.06 307 LEU A CA 1
ATOM 2502 C C . LEU A 1 307 ? 1.729 12.981 26.935 1.00 96.06 307 LEU A C 1
ATOM 2504 O O . LEU A 1 307 ? 2.783 12.505 27.351 1.00 96.06 307 LEU A O 1
ATOM 2508 N N . GLU A 1 308 ? 1.297 12.818 25.686 1.00 94.75 308 GLU A N 1
ATOM 2509 C CA . GLU A 1 308 ? 1.973 12.004 24.664 1.00 94.75 308 GLU A CA 1
ATOM 2510 C C . GLU A 1 308 ? 1.996 10.483 24.943 1.00 94.75 308 GLU A C 1
ATOM 2512 O O . GLU A 1 308 ? 2.493 9.725 24.109 1.00 94.75 308 GLU A O 1
ATOM 2517 N N . GLU A 1 309 ? 1.432 9.991 26.058 1.00 96.88 309 GLU A N 1
ATOM 2518 C CA . GLU A 1 309 ? 1.310 8.546 26.296 1.00 96.88 309 GLU A CA 1
ATOM 2519 C C . GLU A 1 309 ? 0.255 7.934 25.359 1.00 96.88 309 GLU A C 1
ATOM 2521 O O . GLU A 1 309 ? -0.839 8.479 25.178 1.00 96.88 309 GLU A O 1
ATOM 2526 N N . VAL A 1 310 ? 0.592 6.794 24.744 1.00 98.25 310 VAL A N 1
ATOM 2527 C CA . VAL A 1 310 ? -0.246 6.126 23.740 1.00 98.25 310 VAL A CA 1
ATOM 2528 C C . VAL A 1 310 ? -0.824 4.825 24.286 1.00 98.25 310 VAL A C 1
ATOM 2530 O O . VAL A 1 310 ? -0.110 3.965 24.803 1.00 98.25 310 VAL A O 1
ATOM 2533 N N . PHE A 1 311 ? -2.128 4.656 24.094 1.00 98.31 311 PHE A N 1
ATOM 2534 C CA . PHE A 1 311 ? -2.895 3.486 24.499 1.00 98.31 311 PHE A CA 1
ATOM 2535 C C . PHE A 1 311 ? -3.580 2.860 23.294 1.00 98.31 311 PHE A C 1
ATOM 2537 O O . PHE A 1 311 ? -4.080 3.558 22.414 1.00 98.31 311 PHE A O 1
ATOM 2544 N N . GLN A 1 312 ? -3.672 1.536 23.269 1.00 98.44 312 GLN A N 1
ATOM 2545 C CA . GLN A 1 312 ? -4.614 0.859 22.393 1.00 98.44 312 GLN A CA 1
ATOM 2546 C C . GLN A 1 312 ? -5.984 0.829 23.073 1.00 98.44 312 GLN A C 1
ATOM 2548 O O . GLN A 1 312 ? -6.189 0.091 24.038 1.00 98.44 312 GLN A O 1
ATOM 2553 N N . PHE A 1 313 ? -6.943 1.577 22.535 1.00 98.38 313 PHE A N 1
ATOM 2554 C CA . PHE A 1 313 ? -8.344 1.385 22.888 1.00 98.38 313 PHE A CA 1
ATOM 2555 C C . PHE A 1 313 ? -8.843 0.130 22.180 1.00 98.38 313 PHE A C 1
ATOM 2557 O O . PHE A 1 313 ? -8.848 0.047 20.945 1.00 98.38 313 PHE A O 1
ATOM 2564 N N . GLU A 1 314 ? -9.170 -0.895 22.968 1.00 97.19 314 GLU A N 1
ATOM 2565 C CA . GLU A 1 314 ? -9.482 -2.220 22.443 1.00 97.19 314 GLU A CA 1
ATOM 2566 C C . GLU A 1 314 ? -10.623 -2.138 21.414 1.00 97.19 314 GLU A C 1
ATOM 2568 O O . GLU A 1 314 ? -11.643 -1.507 21.654 1.00 97.19 314 GLU A O 1
ATOM 2573 N N . ARG A 1 315 ? -10.432 -2.776 20.249 1.00 95.25 315 ARG A N 1
ATOM 2574 C CA . ARG A 1 315 ? -11.329 -2.757 19.068 1.00 95.25 315 ARG A CA 1
ATOM 2575 C C . ARG A 1 315 ? -11.449 -1.432 18.299 1.00 95.25 315 ARG A C 1
ATOM 2577 O O . ARG A 1 315 ? -11.973 -1.472 17.188 1.00 95.25 315 ARG A O 1
ATOM 2584 N N . LEU A 1 316 ? -10.908 -0.324 18.803 1.00 96.12 316 LEU A N 1
ATOM 2585 C CA . LEU A 1 316 ? -10.991 0.986 18.149 1.00 96.12 316 LEU A CA 1
ATOM 2586 C C . LEU A 1 316 ? -9.706 1.354 17.396 1.00 96.12 316 LEU A C 1
ATOM 2588 O O . LEU A 1 316 ? -9.703 1.501 16.173 1.00 96.12 316 LEU A O 1
ATOM 2592 N N . GLY A 1 317 ? -8.588 1.466 18.110 1.00 97.50 317 GLY A N 1
ATOM 2593 C CA . GLY A 1 317 ? -7.343 1.986 17.546 1.00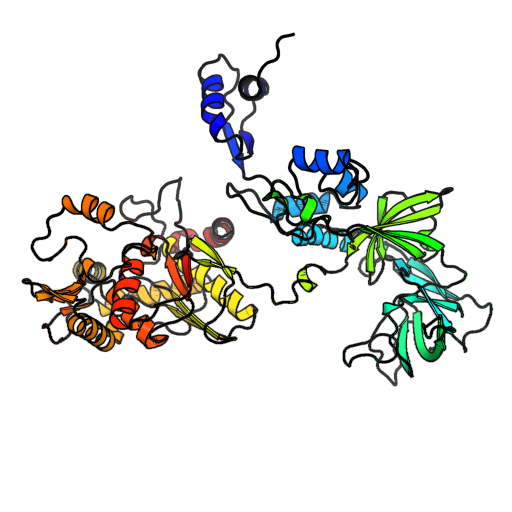 97.50 317 GLY A CA 1
ATOM 2594 C C . GLY A 1 317 ? -6.334 2.360 18.616 1.00 97.50 317 GLY A C 1
ATOM 2595 O O . GLY A 1 317 ? -6.492 2.010 19.784 1.00 97.50 317 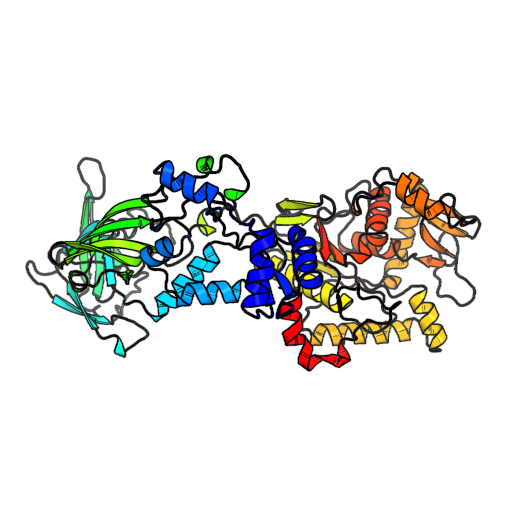GLY A O 1
ATOM 2596 N N . TYR A 1 318 ? -5.308 3.092 18.207 1.00 98.62 318 TYR A N 1
ATOM 2597 C CA . TYR A 1 318 ? -4.316 3.670 19.101 1.00 98.62 318 TYR A CA 1
ATOM 2598 C C . TYR A 1 318 ? -4.621 5.147 19.316 1.00 98.62 318 TYR A C 1
ATOM 2600 O O . TYR A 1 318 ? -4.912 5.867 18.359 1.00 98.62 318 TYR A O 1
ATOM 2608 N N . TYR A 1 319 ? -4.563 5.587 20.566 1.00 98.62 319 TYR A N 1
ATOM 2609 C CA . TYR A 1 319 ? -4.967 6.912 21.010 1.00 98.62 319 TYR A CA 1
ATOM 2610 C C . TYR A 1 319 ? -3.902 7.514 21.917 1.00 98.62 319 TYR A C 1
ATOM 2612 O O . TYR A 1 319 ? -3.394 6.847 22.812 1.00 98.62 319 TYR A O 1
ATOM 2620 N N . CYS A 1 320 ? -3.572 8.775 21.670 1.00 98.44 320 CYS A N 1
ATOM 2621 C CA . CYS A 1 320 ? -2.550 9.525 22.388 1.00 98.44 320 CYS A CA 1
ATOM 2622 C C . CYS A 1 320 ? -3.208 10.535 23.331 1.00 98.44 320 CYS A C 1
ATOM 2624 O O . CYS A 1 320 ? -4.187 11.185 22.946 1.00 98.44 320 CYS A O 1
ATOM 2626 N N . VAL A 1 321 ? -2.683 10.674 24.551 1.00 98.25 321 VAL A N 1
ATOM 2627 C CA . VAL A 1 321 ? -3.109 11.705 25.507 1.00 98.25 321 VAL A CA 1
ATOM 2628 C C . VAL A 1 321 ? -2.758 13.085 24.942 1.00 98.25 321 VAL A C 1
ATOM 2630 O O . VAL A 1 321 ? -1.588 13.440 24.798 1.00 98.25 321 VAL A O 1
ATOM 2633 N N . ASN A 1 322 ? -3.789 13.871 24.632 1.00 94.94 322 ASN A N 1
ATOM 2634 C CA . ASN A 1 322 ? -3.664 15.141 23.917 1.00 94.94 322 ASN A CA 1
ATOM 2635 C C . ASN A 1 322 ? -3.727 16.359 24.848 1.00 94.94 322 ASN A C 1
ATOM 2637 O O . ASN A 1 322 ? -3.086 17.373 24.582 1.00 94.94 322 ASN A O 1
ATOM 2641 N N . GLN A 1 323 ? -4.538 16.291 25.908 1.00 96.69 323 GLN A N 1
ATOM 2642 C CA . GLN A 1 323 ? -4.756 17.407 26.832 1.00 96.69 323 GLN A CA 1
ATOM 2643 C C . GLN A 1 323 ? -4.962 16.911 28.261 1.00 96.69 323 GLN A C 1
ATOM 2645 O O . GLN A 1 323 ? -5.582 15.867 28.484 1.00 96.69 323 GLN A O 1
ATOM 2650 N N . LEU A 1 324 ? -4.479 17.711 29.212 1.00 96.75 324 LEU A N 1
ATOM 2651 C CA . LEU A 1 324 ? -4.728 17.554 30.638 1.00 96.75 324 LEU A CA 1
ATOM 2652 C C . LEU A 1 324 ? -5.475 18.786 31.168 1.00 96.75 324 LEU A C 1
ATOM 2654 O O . LEU A 1 324 ? -5.212 19.910 30.743 1.00 96.75 324 LEU A O 1
ATOM 2658 N N . ASN A 1 325 ? -6.367 18.577 32.128 1.00 95.81 325 ASN A N 1
ATOM 2659 C CA . ASN A 1 325 ? -7.022 19.612 32.916 1.00 95.81 325 ASN A CA 1
ATOM 2660 C C . ASN A 1 325 ? -6.897 19.245 34.400 1.00 95.81 325 ASN A C 1
ATOM 2662 O O . ASN A 1 325 ? -7.389 18.193 34.810 1.00 95.81 325 ASN A O 1
ATOM 2666 N N . ASN A 1 326 ? -6.235 20.092 35.196 1.00 93.12 326 ASN A N 1
ATOM 2667 C CA . ASN A 1 326 ? -5.953 19.843 36.617 1.00 93.12 326 ASN A CA 1
ATOM 2668 C C . ASN A 1 326 ? -5.358 18.440 36.865 1.00 93.12 326 ASN A C 1
ATOM 2670 O O . ASN A 1 326 ? -5.904 17.653 37.641 1.00 93.12 326 ASN A O 1
ATOM 2674 N N . ASP A 1 327 ? -4.286 18.108 36.135 1.00 92.62 327 ASP A N 1
ATOM 2675 C CA . ASP A 1 327 ? -3.578 16.815 36.166 1.00 92.62 327 ASP A CA 1
ATOM 2676 C C . ASP A 1 327 ? -4.430 15.579 35.826 1.00 92.62 327 ASP A C 1
ATOM 2678 O O . ASP A 1 327 ? -4.015 14.439 36.049 1.00 92.62 327 ASP A O 1
ATOM 2682 N N . LYS A 1 328 ? -5.625 15.785 35.265 1.00 96.69 328 LYS A N 1
ATOM 2683 C CA . LYS A 1 328 ? -6.472 14.720 34.730 1.00 96.69 328 LYS A CA 1
ATOM 2684 C C . LYS A 1 328 ? -6.518 14.786 33.220 1.00 96.69 328 LYS A C 1
ATOM 2686 O O . LYS A 1 328 ? -6.586 15.871 32.651 1.00 96.69 328 LYS A O 1
ATOM 2691 N N . VAL A 1 329 ? -6.546 13.636 32.563 1.00 98.19 329 VAL A N 1
ATOM 2692 C CA . VAL A 1 329 ? -6.702 13.585 31.107 1.00 98.19 329 VAL A CA 1
ATOM 2693 C C . VAL A 1 329 ? -8.049 14.183 30.717 1.00 98.19 329 VAL A C 1
ATOM 2695 O O . VAL A 1 329 ? -9.077 13.760 31.227 1.00 98.19 329 VAL A O 1
ATOM 2698 N N . SER A 1 330 ? -8.069 15.170 29.827 1.00 98.00 330 SER A N 1
ATOM 2699 C CA . SER A 1 330 ? -9.312 15.761 29.313 1.00 98.00 330 SER A CA 1
ATOM 2700 C C . SER A 1 330 ? -9.587 15.374 27.865 1.00 98.00 330 SER A C 1
ATOM 2702 O O . SER A 1 330 ? -10.743 15.389 27.438 1.00 98.00 330 SER A O 1
ATOM 2704 N N . ALA A 1 331 ? -8.551 15.002 27.106 1.00 98.25 331 ALA A N 1
ATOM 2705 C CA . ALA A 1 331 ? -8.721 14.576 25.729 1.00 98.25 331 ALA A CA 1
ATOM 2706 C C . ALA A 1 331 ? -7.669 13.581 25.242 1.00 98.25 331 ALA A C 1
ATOM 2708 O O . ALA A 1 331 ? -6.493 13.662 25.604 1.00 98.25 331 ALA A O 1
ATOM 2709 N N . PHE A 1 332 ? -8.094 12.737 24.306 1.00 98.69 332 PHE A N 1
ATOM 2710 C CA . PHE A 1 332 ? -7.225 11.915 23.473 1.00 98.69 332 PHE A CA 1
ATOM 2711 C C . PHE A 1 332 ? -7.414 12.262 21.999 1.00 98.69 332 PHE A C 1
ATOM 2713 O O . PHE A 1 332 ? -8.464 12.762 21.596 1.00 98.69 332 PHE A O 1
ATOM 2720 N N . HIS A 1 333 ? -6.434 11.932 21.167 1.00 98.06 333 HIS A N 1
ATOM 2721 C CA . HIS A 1 333 ? -6.635 11.890 19.724 1.00 98.06 333 HIS A CA 1
ATOM 2722 C C . HIS A 1 333 ? -6.242 10.540 19.140 1.00 98.06 333 HIS A C 1
ATOM 2724 O O . HIS A 1 333 ? -5.374 9.852 19.677 1.00 98.06 333 HIS A O 1
ATOM 2730 N N . ARG A 1 334 ? -6.873 10.155 18.030 1.00 98.19 334 ARG A N 1
ATOM 2731 C CA . ARG A 1 334 ? -6.539 8.917 17.323 1.00 98.19 334 ARG A CA 1
ATOM 2732 C C . ARG A 1 334 ? -5.178 9.052 16.656 1.00 98.19 334 ARG A C 1
ATOM 2734 O O . ARG A 1 334 ? -5.017 9.893 15.780 1.00 98.19 334 ARG A O 1
ATOM 2741 N N . VAL A 1 335 ? -4.241 8.182 17.013 1.00 98.25 335 VAL A N 1
ATOM 2742 C CA . VAL A 1 335 ? -2.966 7.999 16.312 1.00 98.25 335 VAL A CA 1
ATOM 2743 C C . VAL A 1 335 ? -3.249 7.314 14.976 1.00 98.25 335 VAL A C 1
ATOM 2745 O O . VAL A 1 335 ? -3.141 7.940 13.924 1.00 98.25 335 VAL A O 1
ATOM 2748 N N . VAL A 1 336 ? -3.727 6.067 15.028 1.00 97.56 336 VAL A N 1
ATOM 2749 C CA . VAL A 1 336 ? -4.064 5.221 13.874 1.00 97.56 336 VAL A CA 1
ATOM 2750 C C . VAL A 1 336 ? -5.134 4.193 14.273 1.00 97.56 336 VAL A C 1
ATOM 2752 O O . VAL A 1 336 ? -5.213 3.791 15.435 1.00 97.56 336 VAL A O 1
ATOM 2755 N N . GLY A 1 337 ? -5.989 3.774 13.335 1.00 95.62 337 GLY A N 1
ATOM 2756 C CA . GLY A 1 337 ? -6.956 2.689 13.561 1.00 95.62 337 GLY A CA 1
ATOM 2757 C C . GLY A 1 337 ? -6.288 1.311 13.678 1.00 95.62 337 GLY A C 1
ATOM 2758 O O . GLY A 1 337 ? -5.115 1.154 13.355 1.00 95.62 337 GLY A O 1
ATOM 2759 N N . LEU A 1 338 ? -7.029 0.281 14.109 1.00 91.75 338 LEU A N 1
ATOM 2760 C CA . LEU A 1 338 ? -6.480 -1.089 14.213 1.00 91.75 338 LEU A CA 1
ATOM 2761 C C . LEU A 1 338 ? -6.232 -1.770 12.866 1.00 91.75 338 LEU A C 1
ATOM 2763 O O . LEU A 1 338 ? -5.482 -2.739 12.785 1.00 91.75 338 LEU A O 1
ATOM 2767 N N . LYS A 1 339 ? -6.929 -1.322 11.826 1.00 85.06 339 LYS A N 1
ATOM 2768 C CA . LYS A 1 339 ? -6.839 -1.848 10.466 1.00 85.06 339 LYS A CA 1
ATOM 2769 C C . LYS A 1 339 ? -6.986 -0.690 9.504 1.00 85.06 339 LYS A C 1
ATOM 2771 O O . LYS A 1 339 ? -7.663 0.284 9.831 1.00 85.06 339 LYS A O 1
ATOM 2776 N N . ASP A 1 340 ? -6.420 -0.844 8.319 1.00 77.75 340 ASP A N 1
ATOM 2777 C CA . ASP A 1 340 ? -6.673 0.103 7.250 1.00 77.75 340 ASP A CA 1
ATOM 2778 C C . ASP A 1 340 ? -8.151 0.037 6.808 1.00 77.75 340 ASP A C 1
ATOM 2780 O O . ASP A 1 340 ? -8.712 -1.030 6.525 1.00 77.75 340 ASP A O 1
ATOM 2784 N N . THR A 1 341 ? -8.802 1.197 6.821 1.00 68.69 341 THR A N 1
ATOM 2785 C CA . THR A 1 341 ? -10.172 1.412 6.344 1.00 68.69 341 THR A CA 1
ATOM 2786 C C . THR A 1 341 ? -10.210 2.203 5.045 1.00 68.69 341 THR A C 1
ATOM 2788 O O . THR A 1 341 ? -11.241 2.186 4.377 1.00 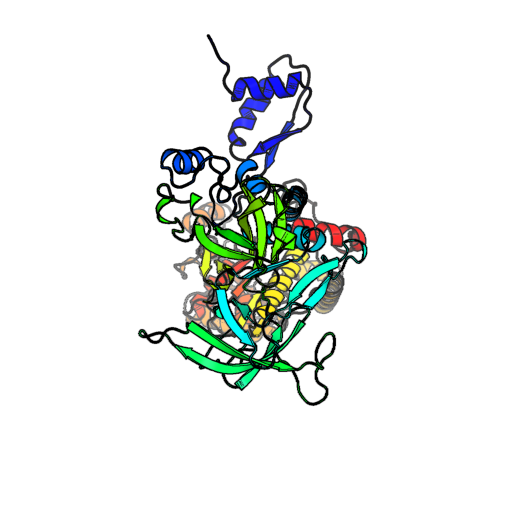68.69 341 THR A O 1
ATOM 2791 N N . TRP A 1 342 ? -9.105 2.828 4.639 1.00 65.69 342 TRP A N 1
ATOM 2792 C CA . TRP A 1 342 ? -8.997 3.504 3.350 1.00 65.69 342 TRP A CA 1
ATOM 2793 C C . TRP A 1 342 ? -8.977 2.489 2.212 1.00 65.69 342 TRP A C 1
ATOM 2795 O O . TRP A 1 342 ? -9.715 2.656 1.244 1.00 65.69 342 TRP A O 1
ATOM 2805 N N . GLY A 1 343 ? -8.334 1.334 2.410 1.00 47.03 343 GLY A N 1
ATOM 2806 C CA . GLY A 1 343 ? -8.504 0.172 1.535 1.00 47.03 343 GLY A CA 1
ATOM 2807 C C . GLY A 1 343 ? -9.937 -0.392 1.471 1.00 47.03 343 GLY A C 1
ATOM 2808 O O . GLY A 1 343 ? -10.236 -1.176 0.575 1.00 47.03 343 GLY A O 1
ATOM 2809 N N . LYS A 1 344 ? -10.854 -0.009 2.383 1.00 37.59 344 LYS A N 1
ATOM 2810 C CA . LYS A 1 344 ? -12.279 -0.418 2.352 1.00 37.59 344 LYS A CA 1
ATOM 2811 C C . LYS A 1 344 ? -13.204 0.578 1.655 1.00 37.59 344 LYS A C 1
ATOM 2813 O O . LYS A 1 344 ? -14.249 0.142 1.183 1.00 37.59 344 LYS A O 1
ATOM 2818 N N . TRP A 1 345 ? -12.845 1.859 1.563 1.00 29.67 345 TRP A N 1
ATOM 2819 C CA . TRP A 1 345 ? -13.514 2.798 0.647 1.00 29.67 345 TRP A CA 1
ATOM 2820 C C . TRP A 1 345 ? -13.105 2.540 -0.811 1.00 29.67 345 TRP A C 1
ATOM 2822 O O . TRP A 1 345 ? -13.854 2.843 -1.734 1.00 29.67 345 TRP A O 1
ATOM 2832 N N . VAL A 1 346 ? -12.014 1.794 -1.008 1.00 31.62 346 VAL A N 1
ATOM 2833 C CA . VAL A 1 346 ? -11.702 1.038 -2.229 1.00 31.62 346 VAL A CA 1
ATOM 2834 C C . VAL A 1 346 ? -12.404 -0.339 -2.207 1.00 31.62 346 VAL A C 1
ATOM 2836 O O . VAL A 1 346 ? -11.798 -1.396 -2.368 1.00 31.62 346 VAL A O 1
ATOM 2839 N N . LYS A 1 347 ? -13.723 -0.348 -1.960 1.00 28.73 347 LYS A N 1
ATOM 2840 C CA . LYS A 1 347 ? -14.611 -1.494 -2.256 1.00 28.73 347 LYS A CA 1
ATOM 2841 C C . LYS A 1 347 ? -15.482 -1.258 -3.495 1.00 28.73 347 LYS A C 1
ATOM 2843 O O . LYS A 1 347 ? -16.569 -1.808 -3.616 1.00 28.73 347 LYS A O 1
ATOM 2848 N N . GLY A 1 348 ? -14.961 -0.534 -4.475 1.00 29.39 348 GLY A N 1
ATOM 2849 C CA . GLY A 1 348 ? -14.803 -1.176 -5.777 1.00 29.39 348 GLY A CA 1
ATOM 2850 C C . GLY A 1 348 ? -13.438 -1.844 -5.725 1.00 29.39 348 GLY A C 1
ATOM 2851 O O . GLY A 1 348 ? -12.508 -1.173 -5.291 1.00 29.39 348 GLY A O 1
ATOM 2852 N N . ALA A 1 349 ? -13.335 -3.139 -6.052 1.00 33.12 349 ALA A N 1
ATOM 2853 C CA . ALA A 1 349 ? -12.061 -3.855 -6.161 1.00 33.12 349 ALA A CA 1
ATOM 2854 C C . ALA A 1 349 ? -10.966 -2.886 -6.611 1.00 33.12 349 ALA A C 1
ATOM 2856 O O . ALA A 1 349 ? -11.163 -2.243 -7.643 1.00 33.12 349 ALA A O 1
ATOM 2857 N N . GLY A 1 350 ? -9.901 -2.709 -5.815 1.00 39.31 350 GLY A N 1
ATOM 2858 C CA . GLY A 1 350 ? -8.786 -1.846 -6.196 1.00 39.31 350 GLY A CA 1
ATOM 2859 C C . GLY A 1 350 ? -8.429 -2.193 -7.627 1.00 39.31 350 GLY A C 1
ATOM 2860 O O . GLY A 1 350 ? -8.025 -3.322 -7.900 1.00 39.31 350 GLY A O 1
ATOM 2861 N N . MET A 1 351 ? -8.764 -1.285 -8.542 1.00 55.78 351 MET A N 1
ATOM 2862 C CA . MET A 1 351 ? -8.785 -1.604 -9.956 1.00 55.78 351 MET A CA 1
ATOM 2863 C C . MET A 1 351 ? -7.337 -1.882 -10.316 1.00 55.78 351 MET A C 1
ATOM 2865 O O . MET A 1 351 ? -6.502 -0.978 -10.231 1.00 55.78 351 MET A O 1
ATOM 2869 N N . LEU A 1 352 ? -7.021 -3.156 -10.575 1.00 76.81 352 LEU A N 1
ATOM 2870 C CA . LEU A 1 352 ? -5.672 -3.564 -10.935 1.00 76.81 352 LEU A CA 1
ATOM 2871 C C . LEU A 1 352 ? -5.251 -2.656 -12.080 1.00 76.81 352 LEU A C 1
ATOM 2873 O O . LEU A 1 352 ? -5.979 -2.558 -13.053 1.00 76.81 352 LEU A O 1
ATOM 2877 N N . ASN A 1 353 ? -4.140 -1.946 -11.946 1.00 79.81 353 ASN A N 1
ATOM 2878 C CA . ASN A 1 353 ? -3.658 -1.076 -13.006 1.00 79.81 353 ASN A CA 1
ATOM 2879 C C . ASN A 1 353 ? -2.358 -1.652 -13.557 1.00 79.81 353 ASN A C 1
ATOM 2881 O O . ASN A 1 353 ? -1.440 -1.922 -12.780 1.00 79.81 353 ASN A O 1
ATOM 2885 N N . LEU A 1 354 ? -2.260 -1.787 -14.876 1.00 86.25 354 LEU A N 1
ATOM 2886 C CA . LEU A 1 354 ? -1.049 -2.224 -15.566 1.00 86.25 354 LEU A CA 1
ATOM 2887 C C . LEU A 1 354 ? -0.430 -1.044 -16.309 1.00 86.25 354 LEU A C 1
ATOM 2889 O O . LEU A 1 354 ? -1.143 -0.213 -16.864 1.00 86.25 354 LEU A O 1
ATOM 2893 N N . TYR A 1 355 ? 0.899 -0.963 -16.330 1.00 87.56 355 TYR A N 1
ATOM 2894 C CA . TYR A 1 355 ? 1.574 -0.073 -17.268 1.00 87.56 355 TYR A CA 1
ATOM 2895 C C . TYR A 1 355 ? 1.580 -0.734 -18.647 1.00 87.56 355 TYR A C 1
ATOM 2897 O O . TYR A 1 355 ? 2.254 -1.744 -18.850 1.00 87.56 355 TYR A O 1
ATOM 2905 N N . ASN A 1 356 ? 0.799 -0.189 -19.575 1.00 93.62 356 ASN A N 1
ATOM 2906 C CA . ASN A 1 356 ? 0.652 -0.726 -20.916 1.00 93.62 356 ASN A CA 1
ATOM 2907 C C . ASN A 1 356 ? 1.692 -0.086 -21.840 1.00 93.62 356 ASN A C 1
ATOM 2909 O O . ASN A 1 356 ? 1.627 1.102 -22.145 1.00 93.62 356 ASN A O 1
ATOM 2913 N N . SER A 1 357 ? 2.658 -0.875 -22.304 1.00 92.56 357 SER A N 1
ATOM 2914 C CA . SER A 1 357 ? 3.753 -0.401 -23.165 1.00 92.56 357 SER A CA 1
ATOM 2915 C C . SER A 1 357 ? 3.243 0.144 -24.500 1.00 92.56 357 SER A C 1
ATOM 2917 O O . SER A 1 357 ? 3.848 1.054 -25.067 1.00 92.56 357 SER A O 1
ATOM 2919 N N . LEU A 1 358 ? 2.107 -0.380 -24.971 1.00 93.44 358 LEU A N 1
ATOM 2920 C CA . LEU A 1 358 ? 1.449 0.072 -26.191 1.00 93.44 358 LEU A CA 1
ATOM 2921 C C . LEU A 1 358 ? 0.951 1.517 -26.062 1.00 93.44 358 LEU A C 1
ATOM 2923 O O . LEU A 1 358 ? 1.110 2.298 -26.988 1.00 93.44 358 LEU A O 1
ATOM 2927 N N . THR A 1 359 ? 0.400 1.906 -24.910 1.00 92.56 359 THR A N 1
ATOM 2928 C CA . THR A 1 359 ? -0.162 3.254 -24.698 1.00 92.56 359 THR A CA 1
ATOM 2929 C C . THR A 1 359 ? 0.738 4.176 -23.872 1.00 92.56 359 THR A C 1
ATOM 2931 O O . THR A 1 359 ? 0.474 5.376 -23.786 1.00 92.56 359 THR A O 1
ATOM 2934 N N . ARG A 1 360 ? 1.799 3.625 -23.264 1.00 87.81 360 ARG A N 1
ATOM 2935 C CA . ARG A 1 360 ? 2.722 4.273 -22.311 1.00 87.81 360 ARG A CA 1
ATOM 2936 C C . ARG A 1 360 ? 2.038 4.842 -21.068 1.00 87.81 360 ARG A C 1
ATOM 2938 O O . ARG A 1 360 ? 2.538 5.787 -20.454 1.00 87.81 360 ARG A O 1
ATOM 2945 N N . LYS A 1 361 ? 0.900 4.270 -20.678 1.00 85.31 361 LYS A N 1
ATOM 2946 C CA . LYS A 1 361 ? 0.101 4.727 -19.538 1.00 85.31 361 LYS A CA 1
ATOM 2947 C C . LYS A 1 361 ? -0.110 3.606 -18.537 1.00 85.31 361 LYS A C 1
ATOM 2949 O O . LYS A 1 361 ? -0.158 2.430 -18.887 1.00 85.31 361 LYS A O 1
ATOM 2954 N N . LYS A 1 362 ? -0.263 3.995 -17.271 1.00 80.69 362 LYS A N 1
ATOM 2955 C CA . LYS A 1 362 ? -0.820 3.120 -16.244 1.00 80.69 362 LYS A CA 1
ATOM 2956 C C . LYS A 1 362 ? -2.335 3.138 -16.402 1.00 80.69 362 LYS A C 1
ATOM 2958 O O . LYS A 1 362 ? -2.959 4.179 -16.219 1.00 80.69 362 LYS A O 1
ATOM 2963 N N . GLU A 1 363 ? -2.893 2.003 -16.785 1.00 82.62 363 GLU A N 1
ATOM 2964 C CA . GLU A 1 363 ? -4.288 1.872 -17.181 1.00 82.62 363 GLU A CA 1
ATOM 2965 C C . GLU A 1 363 ? -5.001 0.835 -16.323 1.00 82.62 363 GLU A C 1
ATOM 2967 O O . GLU A 1 363 ? -4.392 -0.174 -15.953 1.00 82.62 363 GLU A O 1
ATOM 2972 N N . PRO A 1 364 ? -6.300 1.037 -16.065 1.00 83.69 364 PRO A N 1
ATOM 2973 C CA . PRO A 1 364 ? -7.153 0.011 -15.496 1.00 83.69 364 PRO A CA 1
ATOM 2974 C C . PRO A 1 364 ? -7.089 -1.289 -16.294 1.00 83.69 364 PRO A C 1
ATOM 2976 O O . PRO A 1 364 ? -7.356 -1.311 -17.496 1.00 83.69 364 PRO A O 1
ATOM 2979 N N . PHE A 1 365 ? -6.767 -2.381 -15.616 1.00 87.69 365 PHE A N 1
ATOM 2980 C CA . PHE A 1 365 ? -6.839 -3.725 -16.153 1.00 87.69 365 PHE A CA 1
ATOM 2981 C C . PHE A 1 365 ? -8.284 -4.194 -16.154 1.00 87.69 365 PHE A C 1
ATOM 2983 O O . PHE A 1 365 ? -8.938 -4.278 -15.111 1.00 87.69 365 PHE A O 1
ATOM 2990 N N . LYS A 1 366 ? -8.763 -4.536 -17.344 1.00 89.56 366 LYS A N 1
ATOM 2991 C CA . LYS A 1 366 ? -10.067 -5.129 -17.566 1.00 89.56 366 LYS A CA 1
ATOM 2992 C C . LYS A 1 366 ? -9.865 -6.407 -18.379 1.00 89.56 366 LYS A C 1
ATOM 2994 O O . LYS A 1 366 ? -9.522 -6.299 -19.557 1.00 89.56 366 LYS A O 1
ATOM 2999 N N . PRO A 1 367 ? -10.074 -7.594 -17.786 1.00 90.88 367 PRO A N 1
ATOM 3000 C CA . PRO A 1 367 ? -9.962 -8.832 -18.540 1.00 90.88 367 PRO A CA 1
ATOM 3001 C C . PRO A 1 367 ? -11.064 -8.914 -19.606 1.00 90.88 367 PRO A C 1
ATOM 3003 O O . PRO A 1 367 ? -12.174 -8.406 -19.410 1.00 90.88 367 PRO A O 1
ATOM 3006 N N . MET A 1 368 ? -10.771 -9.582 -20.719 1.00 92.88 368 MET A N 1
ATOM 3007 C CA . MET A 1 368 ? -11.711 -9.877 -21.801 1.00 92.88 368 MET A CA 1
ATOM 3008 C C . MET A 1 368 ? -12.885 -10.709 -21.299 1.00 92.88 368 MET A C 1
ATOM 3010 O O . MET A 1 368 ? -14.029 -10.470 -21.683 1.00 92.88 368 MET A O 1
ATOM 3014 N N . GLN A 1 369 ? -12.600 -11.667 -20.417 1.00 88.94 369 GLN A N 1
ATOM 3015 C CA . GLN A 1 369 ? -13.592 -12.497 -19.750 1.00 88.94 369 GLN A CA 1
ATOM 3016 C C . GLN A 1 369 ? -13.508 -12.265 -18.236 1.00 88.94 369 GLN A C 1
ATOM 3018 O O . GLN A 1 369 ? -12.445 -12.468 -17.650 1.00 88.94 369 GLN A O 1
ATOM 3023 N N . PRO A 1 370 ? -14.596 -11.846 -17.564 1.00 85.94 370 PRO A N 1
ATOM 3024 C CA . PRO A 1 370 ? -14.572 -11.613 -16.123 1.00 85.94 370 PRO A CA 1
ATOM 3025 C C . PRO A 1 370 ? -14.021 -12.817 -15.345 1.00 85.94 370 PRO A C 1
ATOM 3027 O O . PRO A 1 370 ? -14.527 -13.929 -15.468 1.00 85.94 370 PRO A O 1
ATOM 3030 N N . GLY A 1 371 ? -12.983 -12.583 -14.539 1.00 84.00 371 GLY A N 1
ATOM 3031 C CA . GLY A 1 371 ? -12.347 -13.608 -13.706 1.00 84.00 371 GLY A CA 1
ATOM 3032 C C . GLY A 1 371 ? -11.317 -14.497 -14.413 1.00 84.00 371 GLY A C 1
ATOM 3033 O O . GLY A 1 371 ? -10.627 -15.238 -13.718 1.00 84.00 371 GLY A O 1
ATOM 3034 N N . LYS A 1 372 ? -11.151 -14.397 -15.739 1.00 95.50 372 LYS A N 1
ATOM 3035 C CA . LYS A 1 372 ? -10.177 -15.185 -16.511 1.00 95.50 372 LYS A CA 1
ATOM 3036 C C . LYS A 1 372 ? -9.153 -14.292 -17.201 1.00 95.50 372 LYS A C 1
ATOM 3038 O O . LYS A 1 372 ? -9.493 -13.196 -17.634 1.00 95.50 372 LYS A O 1
ATOM 3043 N N . ILE A 1 373 ? -7.910 -14.757 -17.288 1.00 97.56 373 ILE A N 1
ATOM 3044 C CA . ILE A 1 373 ? -6.815 -14.027 -17.937 1.00 97.56 373 ILE A CA 1
ATOM 3045 C C . ILE A 1 373 ? -6.022 -14.985 -18.827 1.00 97.56 373 ILE A C 1
ATOM 3047 O O . ILE A 1 373 ? -5.440 -15.946 -18.326 1.00 97.56 373 ILE A O 1
ATOM 3051 N N . GLY A 1 374 ? -5.953 -14.691 -20.125 1.00 98.31 374 GLY A N 1
ATOM 3052 C CA . GLY A 1 374 ? -4.995 -15.298 -21.051 1.00 98.31 374 GLY A CA 1
ATOM 3053 C C . GLY A 1 374 ? -3.715 -14.466 -21.125 1.00 98.31 374 GLY A C 1
ATOM 3054 O O . GLY A 1 374 ? -3.752 -13.308 -21.545 1.00 98.31 374 GLY A O 1
ATOM 3055 N N . MET A 1 375 ? -2.584 -15.040 -20.715 1.00 98.44 375 MET A N 1
ATOM 3056 C CA . MET A 1 375 ? -1.283 -14.371 -20.733 1.00 98.44 375 MET A CA 1
ATOM 3057 C C . MET A 1 375 ? -0.278 -15.163 -21.562 1.00 98.44 375 MET A C 1
ATOM 3059 O O . MET A 1 375 ? 0.041 -16.294 -21.206 1.00 98.44 375 MET A O 1
ATOM 3063 N N . TYR A 1 376 ? 0.272 -14.543 -22.605 1.00 98.62 376 TYR A N 1
ATOM 3064 C CA . TYR A 1 376 ? 1.388 -15.089 -23.374 1.00 98.62 376 TYR A CA 1
ATOM 3065 C C . TYR A 1 376 ? 2.660 -14.293 -23.084 1.00 98.62 376 TYR A C 1
ATOM 3067 O O . TYR A 1 376 ? 2.664 -13.067 -23.184 1.00 98.62 376 TYR A O 1
ATOM 3075 N N . VAL A 1 377 ? 3.747 -14.971 -22.724 1.00 97.94 377 VAL A N 1
ATOM 3076 C CA . VAL A 1 377 ? 5.057 -14.348 -22.502 1.00 97.94 377 VAL A CA 1
ATOM 3077 C C . VAL A 1 377 ? 6.064 -14.957 -23.461 1.00 97.94 377 VAL A C 1
ATOM 3079 O O . VAL A 1 377 ? 6.303 -16.164 -23.415 1.00 97.94 377 VAL A O 1
ATOM 3082 N N . CYS A 1 378 ? 6.687 -14.118 -24.288 1.00 95.25 378 CYS A N 1
ATOM 3083 C CA . CYS A 1 378 ? 7.725 -14.566 -25.203 1.00 95.25 378 CYS A CA 1
ATOM 3084 C C . CYS A 1 378 ? 8.899 -15.160 -24.407 1.00 95.25 378 CYS A C 1
ATOM 3086 O O . CYS A 1 378 ? 9.488 -14.516 -23.528 1.00 95.25 378 CYS A O 1
ATOM 3088 N N . GLY A 1 379 ? 9.168 -16.438 -24.662 1.00 92.38 379 GLY A N 1
ATOM 3089 C CA . GLY A 1 379 ? 10.200 -17.208 -23.991 1.00 92.38 379 GLY A CA 1
ATOM 3090 C C . GLY A 1 379 ? 11.564 -17.073 -24.655 1.00 92.38 379 GLY A C 1
ATOM 3091 O O . GLY A 1 379 ? 11.898 -16.049 -25.245 1.00 92.38 379 GLY A O 1
ATOM 3092 N N . ILE A 1 380 ? 12.408 -18.090 -24.491 1.00 91.88 380 ILE A N 1
ATOM 3093 C CA . ILE A 1 380 ? 13.821 -18.000 -24.877 1.00 91.88 380 ILE A CA 1
ATOM 3094 C C . ILE A 1 380 ? 14.148 -18.854 -26.102 1.00 91.88 380 ILE A C 1
ATOM 3096 O O . ILE A 1 380 ? 13.610 -19.946 -26.291 1.00 91.88 380 ILE A O 1
ATOM 3100 N N . THR A 1 381 ? 15.132 -18.394 -26.873 1.00 92.38 381 THR A N 1
ATOM 3101 C CA . THR A 1 381 ? 15.833 -19.210 -27.869 1.00 92.38 381 THR A CA 1
ATOM 3102 C C . THR A 1 381 ? 16.884 -20.083 -27.187 1.00 92.38 381 THR A C 1
ATOM 3104 O O . THR A 1 381 ? 17.876 -19.582 -26.651 1.00 92.38 381 THR A O 1
ATOM 3107 N N . VAL A 1 382 ? 16.695 -21.403 -27.217 1.00 93.12 382 VAL A N 1
ATOM 3108 C CA . VAL A 1 382 ? 17.483 -22.380 -26.435 1.00 93.12 382 VAL A CA 1
ATOM 3109 C C . VAL A 1 382 ? 18.768 -22.837 -27.139 1.00 93.12 382 VAL A C 1
ATOM 3111 O O . VAL A 1 382 ? 19.007 -24.024 -27.348 1.00 93.12 382 VAL A O 1
ATOM 3114 N N . TYR A 1 383 ? 19.631 -21.884 -27.495 1.00 89.62 383 TYR A N 1
ATOM 3115 C CA . TYR A 1 383 ? 20.944 -22.164 -28.102 1.00 89.62 383 TYR A CA 1
ATOM 3116 C C . TYR A 1 383 ? 22.112 -22.159 -27.095 1.00 89.62 383 TYR A C 1
ATOM 3118 O O . TYR A 1 383 ? 23.245 -22.478 -27.462 1.00 89.62 383 TYR A O 1
ATOM 3126 N N . ASP A 1 384 ? 21.869 -21.738 -25.849 1.00 89.19 384 ASP A N 1
ATOM 3127 C CA . ASP A 1 384 ? 22.879 -21.583 -24.795 1.00 89.19 384 ASP A CA 1
ATOM 3128 C C . ASP A 1 384 ? 22.230 -21.587 -23.392 1.00 89.19 384 ASP A C 1
ATOM 3130 O O . ASP A 1 384 ? 21.005 -21.577 -23.268 1.00 89.19 384 ASP A O 1
ATOM 3134 N N . ARG A 1 385 ? 23.036 -21.576 -22.319 1.00 85.31 385 ARG A N 1
ATOM 3135 C CA . ARG A 1 385 ? 22.541 -21.481 -20.932 1.00 85.31 385 ARG A CA 1
ATOM 3136 C C . ARG A 1 385 ? 21.846 -20.147 -20.646 1.00 85.31 385 ARG A C 1
ATOM 3138 O O . ARG A 1 385 ? 22.204 -19.105 -21.203 1.00 85.31 385 ARG A O 1
ATOM 3145 N N . CYS A 1 386 ? 20.907 -20.166 -19.697 1.00 84.19 386 CYS A N 1
ATOM 3146 C CA . CYS A 1 386 ? 20.242 -18.962 -19.223 1.00 84.19 386 CYS A CA 1
ATOM 3147 C C . CYS A 1 386 ? 21.234 -17.990 -18.565 1.00 84.19 386 CYS A C 1
ATOM 3149 O O . CYS A 1 386 ? 22.062 -18.357 -17.727 1.00 84.19 386 CYS A O 1
ATOM 3151 N N . HIS A 1 387 ? 21.130 -16.718 -18.941 1.00 80.88 387 HIS A N 1
ATOM 3152 C CA . HIS A 1 387 ? 21.830 -15.620 -18.283 1.00 80.88 387 HIS A CA 1
ATOM 3153 C C . HIS A 1 387 ? 20.866 -14.818 -17.406 1.00 80.88 387 HIS A C 1
ATOM 3155 O O . HIS A 1 387 ? 19.648 -15.009 -17.454 1.00 80.88 387 HIS A O 1
ATOM 3161 N N . LEU A 1 388 ? 21.402 -13.864 -16.645 1.00 74.31 388 LEU A N 1
ATOM 3162 C CA . LEU A 1 388 ? 20.622 -13.073 -15.690 1.00 74.31 388 LEU A CA 1
ATOM 3163 C C . LEU A 1 388 ? 19.431 -12.331 -16.329 1.00 74.31 388 LEU A C 1
ATOM 3165 O O . LEU A 1 388 ? 18.365 -12.255 -15.728 1.00 74.31 388 LEU A O 1
ATOM 3169 N N . GLY A 1 389 ? 19.573 -11.851 -17.572 1.00 73.56 389 GLY A N 1
ATOM 3170 C CA . GLY A 1 389 ? 18.455 -11.281 -18.344 1.00 73.56 389 GLY A CA 1
ATOM 3171 C C . GLY A 1 389 ? 17.258 -12.229 -18.517 1.00 73.56 389 GLY A C 1
ATOM 3172 O O . GLY A 1 389 ? 16.125 -11.820 -18.277 1.00 73.56 389 GLY A O 1
ATOM 3173 N N . HIS A 1 390 ? 17.500 -13.508 -18.840 1.00 84.94 390 HIS A N 1
ATOM 3174 C CA . HIS A 1 390 ? 16.433 -14.510 -18.930 1.00 84.94 390 HIS A CA 1
ATOM 3175 C C . HIS A 1 390 ? 15.784 -14.739 -17.564 1.00 84.94 390 HIS A C 1
ATOM 3177 O O . HIS A 1 390 ? 14.560 -14.737 -17.460 1.00 84.94 390 HIS A O 1
ATOM 3183 N N . ALA A 1 391 ? 16.592 -14.869 -16.505 1.00 84.56 391 ALA A N 1
ATOM 3184 C CA . ALA A 1 391 ? 16.074 -15.009 -15.146 1.00 84.56 391 ALA A CA 1
ATOM 3185 C C . ALA A 1 391 ? 15.199 -13.820 -14.736 1.00 84.56 391 ALA A C 1
ATOM 3187 O O . ALA A 1 391 ? 14.146 -14.029 -14.148 1.00 84.56 391 ALA A O 1
ATOM 3188 N N . ARG A 1 392 ? 15.574 -12.587 -15.100 1.00 84.00 392 ARG A N 1
ATOM 3189 C CA . ARG A 1 392 ? 14.760 -11.394 -14.831 1.00 84.00 392 ARG A CA 1
ATOM 3190 C C . ARG A 1 392 ? 13.381 -11.463 -15.451 1.00 84.00 392 ARG A C 1
ATOM 3192 O O . ARG A 1 392 ? 12.407 -11.264 -14.734 1.00 84.00 392 ARG A O 1
ATOM 3199 N N . SER A 1 393 ? 13.300 -11.769 -16.741 1.00 86.56 393 SER A N 1
ATOM 3200 C CA . SER A 1 393 ? 12.002 -11.928 -17.395 1.00 86.56 393 SER A CA 1
ATOM 3201 C C . SER A 1 393 ? 11.179 -13.030 -16.715 1.00 86.56 393 SER A C 1
ATOM 3203 O O . SER A 1 393 ? 10.055 -12.786 -16.281 1.00 86.56 393 SER A O 1
ATOM 3205 N N . MET A 1 394 ? 11.772 -14.213 -16.514 1.00 90.94 394 MET A N 1
ATOM 3206 C CA . MET A 1 394 ? 11.074 -15.358 -15.923 1.00 90.94 394 MET A CA 1
ATOM 3207 C C . MET A 1 394 ? 10.577 -15.092 -14.491 1.00 90.94 394 MET A C 1
ATOM 3209 O O . MET A 1 394 ? 9.436 -15.423 -14.185 1.00 90.94 394 MET A O 1
ATOM 3213 N N . VAL A 1 395 ? 11.390 -14.466 -13.630 1.00 90.75 395 VAL A N 1
ATOM 3214 C CA . VAL A 1 395 ? 11.006 -14.121 -12.248 1.00 90.75 395 VAL A CA 1
ATOM 3215 C C . VAL A 1 395 ? 9.899 -13.069 -12.234 1.00 90.75 395 VAL A C 1
ATOM 3217 O O . VAL A 1 395 ? 8.917 -13.232 -11.515 1.00 90.75 395 VAL A O 1
ATOM 3220 N N . CYS A 1 396 ? 10.020 -12.002 -13.030 1.00 90.25 396 CYS A N 1
ATOM 3221 C CA . CYS A 1 396 ? 9.004 -10.951 -13.076 1.00 90.25 396 CYS A CA 1
ATOM 3222 C C . CYS A 1 396 ? 7.632 -11.504 -13.480 1.00 90.25 396 CYS A C 1
ATOM 3224 O O . CYS A 1 396 ? 6.641 -11.212 -12.812 1.00 90.25 396 CYS A O 1
ATOM 3226 N N . PHE A 1 397 ? 7.566 -12.321 -14.534 1.00 94.50 397 PHE A N 1
ATOM 3227 C CA . PHE A 1 397 ? 6.294 -12.891 -14.977 1.00 94.50 397 PHE A CA 1
ATOM 3228 C C . PHE A 1 397 ? 5.758 -13.972 -14.031 1.00 94.50 397 PHE A C 1
ATOM 3230 O O . PHE A 1 397 ? 4.549 -14.024 -13.826 1.00 94.50 397 PHE A O 1
ATOM 3237 N N . ASP A 1 398 ? 6.612 -14.751 -13.360 1.00 95.12 398 ASP A N 1
ATOM 3238 C CA . ASP A 1 398 ? 6.173 -15.659 -12.289 1.00 95.12 398 ASP A CA 1
ATOM 3239 C C . ASP A 1 398 ? 5.518 -14.902 -11.122 1.00 95.12 398 ASP A C 1
ATOM 3241 O O . ASP A 1 398 ? 4.424 -15.267 -10.687 1.00 95.12 398 ASP A O 1
ATOM 3245 N N . VAL A 1 399 ? 6.118 -13.794 -10.673 1.00 92.62 399 VAL A N 1
ATOM 3246 C CA . VAL A 1 399 ? 5.531 -12.936 -9.630 1.00 92.62 399 VAL A CA 1
ATOM 3247 C C . VAL A 1 399 ? 4.191 -12.357 -10.083 1.00 92.62 399 VAL A C 1
ATOM 3249 O O . VAL A 1 399 ? 3.223 -12.408 -9.322 1.00 92.62 399 VAL A O 1
ATOM 3252 N N . ILE A 1 400 ? 4.102 -11.850 -11.318 1.00 92.50 400 ILE A N 1
ATOM 3253 C CA . ILE A 1 400 ? 2.853 -11.308 -11.873 1.00 92.50 400 ILE A CA 1
ATOM 3254 C C . ILE A 1 400 ? 1.766 -12.389 -11.902 1.00 92.50 400 ILE A C 1
ATOM 3256 O O . ILE A 1 400 ? 0.661 -12.152 -11.418 1.00 92.50 400 ILE A O 1
ATOM 3260 N N . VAL A 1 401 ? 2.066 -13.584 -12.414 1.00 95.81 401 VAL A N 1
ATOM 3261 C CA . VAL A 1 401 ? 1.099 -14.690 -12.501 1.00 95.81 401 VAL A CA 1
ATOM 3262 C C . VAL A 1 401 ? 0.623 -15.113 -11.113 1.00 95.81 401 VAL A C 1
ATOM 3264 O O . VAL A 1 401 ? -0.581 -15.255 -10.891 1.00 95.81 401 VAL A O 1
ATOM 3267 N N . ARG A 1 402 ? 1.534 -15.263 -10.143 1.00 94.31 402 ARG A N 1
ATOM 3268 C CA . ARG A 1 402 ? 1.168 -15.593 -8.755 1.00 94.31 402 ARG A CA 1
ATOM 3269 C C . ARG A 1 402 ? 0.325 -14.507 -8.107 1.00 94.31 402 ARG A C 1
ATOM 3271 O O . ARG A 1 402 ? -0.625 -14.830 -7.397 1.00 94.31 402 ARG A O 1
ATOM 3278 N N . PHE A 1 403 ? 0.647 -13.241 -8.354 1.00 90.06 403 PHE A N 1
ATOM 3279 C CA . PHE A 1 403 ? -0.142 -12.118 -7.867 1.00 90.06 403 PHE A CA 1
ATOM 3280 C C . PHE A 1 403 ? -1.555 -12.135 -8.462 1.00 90.06 403 PHE A C 1
ATOM 3282 O O . PHE A 1 403 ? -2.526 -12.098 -7.716 1.00 90.06 403 PHE A O 1
ATOM 3289 N N . LEU A 1 404 ? -1.699 -12.276 -9.782 1.00 88.62 404 LEU A N 1
ATOM 3290 C CA . LEU A 1 404 ? -3.009 -12.360 -10.436 1.00 88.62 404 LEU A CA 1
ATOM 3291 C C . LEU A 1 404 ? -3.846 -13.526 -9.889 1.00 88.62 404 LEU A C 1
ATOM 3293 O O . LEU A 1 404 ? -5.015 -13.345 -9.546 1.00 88.62 404 LEU A O 1
ATOM 3297 N N . ARG A 1 405 ? -3.230 -14.700 -9.715 1.00 93.25 405 ARG A N 1
ATOM 3298 C CA . ARG A 1 405 ? -3.879 -15.864 -9.093 1.00 93.25 405 ARG A CA 1
ATOM 3299 C C . ARG A 1 405 ? -4.281 -15.592 -7.641 1.00 93.25 405 ARG A C 1
ATOM 3301 O O . ARG A 1 405 ? -5.380 -15.964 -7.239 1.00 93.25 405 ARG A O 1
ATOM 3308 N N . SER A 1 406 ? -3.448 -14.900 -6.856 1.00 84.56 406 SER A N 1
ATOM 3309 C CA . SER A 1 406 ? -3.778 -14.541 -5.467 1.00 84.56 406 SER A CA 1
ATOM 3310 C C . SER A 1 406 ? -4.910 -13.515 -5.360 1.00 84.56 406 SER A C 1
ATOM 3312 O O . SER A 1 406 ? -5.606 -13.488 -4.347 1.00 84.56 406 SER A O 1
ATOM 3314 N N . GLN A 1 407 ? -5.148 -12.726 -6.416 1.00 82.56 407 GLN A N 1
ATOM 3315 C CA . GLN A 1 407 ? -6.313 -11.840 -6.531 1.00 82.56 407 GLN A CA 1
ATOM 3316 C C . GLN A 1 407 ? -7.601 -12.572 -6.957 1.00 82.56 407 GLN A C 1
ATOM 3318 O O . GLN A 1 407 ? -8.653 -11.943 -7.061 1.00 82.56 407 GLN A O 1
ATOM 3323 N N . GLY A 1 408 ? -7.546 -13.890 -7.177 1.00 80.50 408 GLY A N 1
ATOM 3324 C CA . GLY A 1 408 ? -8.703 -14.718 -7.522 1.00 80.50 408 GLY A CA 1
ATOM 3325 C C . GLY A 1 408 ? -8.967 -14.877 -9.021 1.00 80.50 408 GLY A C 1
ATOM 3326 O O . GLY A 1 408 ? -10.032 -15.377 -9.377 1.00 80.50 408 GLY A O 1
ATOM 3327 N N . TYR A 1 409 ? -8.037 -14.474 -9.895 1.00 89.12 409 TYR A N 1
ATOM 3328 C CA . TYR A 1 409 ? -8.147 -14.730 -11.334 1.00 89.12 409 TYR A CA 1
ATOM 3329 C C . TYR A 1 409 ? -7.730 -16.162 -11.697 1.00 89.12 409 TYR A C 1
ATOM 3331 O O . TYR A 1 409 ? -6.720 -16.678 -11.214 1.00 89.12 409 TYR A O 1
ATOM 3339 N N . GLU A 1 410 ? -8.466 -16.772 -12.624 1.00 96.12 410 GLU A N 1
ATOM 3340 C CA . GLU A 1 410 ? -8.058 -17.973 -13.354 1.00 96.12 410 GLU A CA 1
ATOM 3341 C C . GLU A 1 410 ? -7.119 -17.544 -14.492 1.00 96.12 410 GLU A C 1
ATOM 3343 O O . GLU A 1 410 ? -7.555 -16.999 -15.507 1.00 96.12 410 GLU A O 1
ATOM 3348 N N . VAL A 1 411 ? -5.811 -17.727 -14.299 1.00 97.56 411 VAL A N 1
ATOM 3349 C CA . VAL A 1 411 ? -4.783 -17.316 -15.270 1.00 97.56 411 VAL A CA 1
ATOM 3350 C C . VAL A 1 411 ? -4.329 -18.526 -16.078 1.00 97.56 411 VAL A C 1
ATOM 3352 O O . VAL A 1 411 ? -3.805 -19.461 -15.475 1.00 97.56 411 VAL A O 1
ATOM 3355 N N . THR A 1 412 ? -4.480 -18.463 -17.405 1.00 98.56 412 THR A N 1
ATOM 3356 C CA . THR A 1 412 ? -3.813 -19.353 -18.371 1.00 98.56 412 THR A CA 1
ATOM 3357 C C . THR A 1 412 ? -2.516 -18.689 -18.817 1.00 98.56 412 THR A C 1
ATOM 3359 O O . THR A 1 412 ? -2.532 -17.729 -19.590 1.00 98.56 412 THR A O 1
ATOM 3362 N N . TYR A 1 413 ? -1.398 -19.159 -18.274 1.00 98.50 413 TYR A N 1
ATOM 3363 C CA . TYR A 1 413 ? -0.063 -18.644 -18.539 1.00 98.50 413 TYR A CA 1
ATOM 3364 C C . TYR A 1 413 ? 0.661 -19.508 -19.576 1.00 98.50 413 TYR A C 1
ATOM 3366 O O . TYR A 1 413 ? 1.019 -20.655 -19.306 1.00 98.50 413 TYR A O 1
ATOM 3374 N N . VAL A 1 414 ? 0.914 -18.925 -20.746 1.00 98.69 414 VAL A N 1
ATOM 3375 C CA . VAL A 1 414 ? 1.651 -19.529 -21.857 1.00 98.69 414 VAL A CA 1
ATOM 3376 C C . VAL A 1 414 ? 3.029 -18.885 -21.963 1.00 98.69 414 VAL A C 1
ATOM 3378 O O . VAL A 1 414 ? 3.148 -17.659 -21.988 1.00 98.69 414 VAL A O 1
ATOM 3381 N N . ARG A 1 415 ? 4.080 -19.701 -22.057 1.00 97.75 415 ARG A N 1
ATOM 3382 C CA . ARG A 1 415 ? 5.439 -19.234 -22.364 1.00 97.75 415 ARG A CA 1
ATOM 3383 C C . ARG A 1 415 ? 6.073 -20.173 -23.371 1.00 97.75 415 ARG A C 1
ATOM 3385 O O . ARG A 1 415 ? 6.264 -21.336 -23.052 1.00 97.75 415 ARG A O 1
ATOM 3392 N N . ASN A 1 416 ? 6.423 -19.696 -24.558 1.00 97.31 416 ASN A N 1
ATOM 3393 C CA . ASN A 1 416 ? 6.989 -20.564 -25.589 1.00 97.31 416 ASN A CA 1
ATOM 3394 C C . ASN A 1 416 ? 8.473 -20.895 -25.376 1.00 97.31 416 ASN A C 1
ATOM 3396 O O . ASN A 1 416 ? 9.172 -20.300 -24.556 1.00 97.31 416 ASN A O 1
ATOM 3400 N N . ILE A 1 417 ? 8.968 -21.826 -26.185 1.00 96.62 417 ILE A N 1
ATOM 3401 C CA . ILE A 1 417 ? 10.390 -22.083 -26.396 1.00 96.62 417 ILE A CA 1
ATOM 3402 C C . ILE A 1 417 ? 10.669 -22.007 -27.896 1.00 96.62 417 ILE A C 1
ATOM 3404 O O . ILE A 1 417 ? 10.072 -22.743 -28.685 1.00 96.62 417 ILE A O 1
ATOM 3408 N N . THR A 1 418 ? 11.620 -21.161 -28.284 1.00 95.38 418 THR A N 1
ATOM 3409 C CA . THR A 1 418 ? 12.147 -21.138 -29.651 1.00 95.38 418 THR A CA 1
ATOM 3410 C C . THR A 1 418 ? 13.246 -22.189 -29.767 1.00 95.38 418 THR A C 1
ATOM 3412 O O . THR A 1 418 ? 14.372 -21.991 -29.300 1.00 95.38 418 THR A O 1
ATOM 3415 N N . ASP A 1 419 ? 12.916 -23.322 -30.379 1.00 95.50 419 ASP A N 1
ATOM 3416 C CA . ASP A 1 419 ? 13.803 -24.466 -30.611 1.00 95.50 419 ASP A CA 1
ATOM 3417 C C . ASP A 1 419 ? 14.281 -24.583 -32.073 1.00 95.50 419 ASP A C 1
ATOM 3419 O O . ASP A 1 419 ? 14.927 -25.560 -32.449 1.00 95.50 419 ASP A O 1
ATOM 3423 N N . ILE A 1 420 ? 14.048 -23.545 -32.882 1.00 94.31 420 ILE A N 1
ATOM 3424 C CA . ILE A 1 420 ? 14.600 -23.395 -34.231 1.00 94.31 420 ILE A CA 1
ATOM 3425 C C . ILE A 1 420 ? 14.974 -21.928 -34.499 1.00 94.31 420 ILE A C 1
ATOM 3427 O O . ILE A 1 420 ? 14.145 -21.037 -34.407 1.00 94.31 420 ILE A O 1
ATOM 3431 N N . ASP A 1 421 ? 16.246 -21.661 -34.806 1.00 92.00 421 ASP A N 1
ATOM 3432 C CA . ASP A 1 421 ? 16.768 -20.332 -35.171 1.00 92.00 421 ASP A CA 1
ATOM 3433 C C . ASP A 1 421 ? 18.163 -20.471 -35.812 1.00 92.00 421 ASP A C 1
ATOM 3435 O O . ASP A 1 421 ? 18.844 -21.484 -35.616 1.00 92.00 421 ASP A O 1
ATOM 3439 N N . ASP A 1 422 ? 18.633 -19.438 -36.518 1.00 89.00 422 ASP A N 1
ATOM 3440 C CA . ASP A 1 422 ? 19.989 -19.387 -37.085 1.00 89.00 422 ASP A CA 1
ATOM 3441 C C . ASP A 1 422 ? 21.058 -19.652 -36.009 1.00 89.00 422 ASP A C 1
ATOM 3443 O O . ASP A 1 422 ? 22.001 -20.410 -36.243 1.00 89.00 422 ASP A O 1
ATOM 3447 N N . LYS A 1 423 ? 20.898 -19.100 -34.795 1.00 90.19 423 LYS A N 1
ATOM 3448 C CA . LYS A 1 423 ? 21.855 -19.300 -33.690 1.00 90.19 423 LYS A CA 1
ATOM 3449 C C . LYS A 1 423 ? 21.899 -20.746 -33.203 1.00 90.19 423 LYS A C 1
ATOM 3451 O O . LYS A 1 423 ? 22.963 -21.214 -32.799 1.00 90.19 423 LYS A O 1
ATOM 3456 N N . ILE A 1 424 ? 20.763 -21.445 -33.232 1.00 93.38 424 ILE A N 1
ATOM 3457 C CA . ILE A 1 424 ? 20.670 -22.863 -32.858 1.00 93.38 424 ILE A CA 1
ATOM 3458 C C . ILE A 1 424 ? 21.397 -23.708 -33.901 1.00 93.38 424 ILE A C 1
ATOM 3460 O O . ILE A 1 424 ? 22.226 -24.536 -33.531 1.00 93.38 424 ILE A O 1
ATOM 3464 N N . ILE A 1 425 ? 21.145 -23.460 -35.190 1.00 91.94 425 ILE A N 1
ATOM 3465 C CA . ILE A 1 425 ? 21.775 -24.191 -36.300 1.00 91.94 425 ILE A CA 1
ATOM 3466 C C . ILE A 1 425 ? 23.294 -23.993 -36.279 1.00 91.94 425 ILE A C 1
ATOM 3468 O O . ILE A 1 425 ? 24.043 -24.969 -36.303 1.00 91.94 425 ILE A O 1
ATOM 3472 N N . VAL A 1 426 ? 23.756 -22.743 -36.168 1.00 91.94 426 VAL A N 1
ATOM 3473 C CA . VAL A 1 426 ? 25.190 -22.424 -36.085 1.00 91.94 426 VAL A CA 1
ATOM 3474 C C . VAL A 1 426 ? 25.829 -23.145 -34.901 1.00 91.94 426 VAL A C 1
ATOM 3476 O O . VAL A 1 426 ? 26.827 -23.839 -35.074 1.00 91.94 426 VAL A O 1
ATOM 3479 N N . ARG A 1 427 ? 25.222 -23.068 -33.710 1.00 91.38 427 ARG A N 1
ATOM 3480 C CA . ARG A 1 427 ? 25.770 -23.710 -32.510 1.00 91.38 427 ARG A CA 1
ATOM 3481 C C . ARG A 1 427 ? 25.764 -25.239 -32.589 1.00 91.38 427 ARG A C 1
ATOM 3483 O O . ARG A 1 427 ? 26.689 -25.873 -32.082 1.00 91.38 427 ARG A O 1
ATOM 3490 N N . ALA A 1 428 ? 24.729 -25.836 -33.176 1.00 92.75 428 ALA A N 1
ATOM 3491 C CA . ALA A 1 428 ? 24.633 -27.281 -33.372 1.00 92.75 428 ALA A CA 1
ATOM 3492 C C . ALA A 1 428 ? 25.758 -27.772 -34.297 1.00 92.75 428 ALA A C 1
ATOM 3494 O O . ALA A 1 428 ? 26.478 -28.708 -33.943 1.00 92.75 428 ALA A O 1
ATOM 3495 N N . ASN A 1 429 ? 25.986 -27.055 -35.402 1.00 92.06 429 ASN A N 1
ATOM 3496 C CA . ASN A 1 429 ? 27.069 -27.326 -36.346 1.00 92.06 429 ASN A CA 1
ATOM 3497 C C . ASN A 1 429 ? 28.454 -27.159 -35.703 1.00 92.06 429 ASN A C 1
ATOM 3499 O O . ASN A 1 429 ? 29.290 -28.049 -35.831 1.00 92.06 429 ASN A O 1
ATOM 3503 N N . GLU A 1 430 ? 28.688 -26.075 -34.951 1.00 92.62 430 GLU A N 1
ATOM 3504 C CA . GLU A 1 430 ? 29.939 -25.854 -34.199 1.00 92.62 430 GLU A CA 1
ATOM 3505 C C . GLU A 1 430 ? 30.254 -26.995 -33.220 1.00 92.62 430 GLU A C 1
ATOM 3507 O O . GLU A 1 430 ? 31.418 -27.309 -32.974 1.00 92.62 430 GLU A O 1
ATOM 3512 N N . ARG A 1 431 ? 29.219 -27.609 -32.637 1.00 92.06 431 ARG A N 1
ATOM 3513 C CA . ARG A 1 431 ? 29.345 -28.689 -31.649 1.00 92.06 431 ARG A CA 1
ATOM 3514 C C . ARG A 1 431 ? 29.279 -30.093 -32.253 1.00 92.06 431 ARG A C 1
ATOM 3516 O O . ARG A 1 431 ? 29.477 -31.052 -31.511 1.00 92.06 431 ARG A O 1
ATOM 3523 N N . GLY A 1 432 ? 28.989 -30.223 -33.548 1.00 93.50 432 GLY A N 1
ATOM 3524 C CA . GLY A 1 432 ? 28.811 -31.513 -34.216 1.00 93.50 432 GLY A CA 1
ATOM 3525 C C . GLY A 1 432 ? 27.652 -32.349 -33.657 1.00 93.50 432 GLY A C 1
ATOM 3526 O O . GLY A 1 432 ? 27.758 -33.572 -33.611 1.00 93.50 432 GLY A O 1
ATOM 3527 N N . VAL A 1 433 ? 26.572 -31.711 -33.193 1.00 94.56 433 VAL A N 1
ATOM 3528 C CA . VAL A 1 433 ? 25.373 -32.381 -32.647 1.00 94.56 433 VAL A CA 1
ATOM 3529 C C . VAL A 1 433 ? 24.124 -31.987 -33.430 1.00 94.56 433 VAL A C 1
ATOM 3531 O O . VAL A 1 433 ? 24.119 -30.965 -34.113 1.00 94.56 433 VAL A O 1
ATOM 3534 N N . SER A 1 434 ? 23.045 -32.768 -33.325 1.00 93.44 434 SER A N 1
ATOM 3535 C CA . SER A 1 434 ? 21.772 -32.391 -33.947 1.00 93.44 434 SER A CA 1
ATOM 3536 C C . SER A 1 434 ? 21.129 -31.193 -33.232 1.00 93.44 434 SER A C 1
ATOM 3538 O O . SER A 1 434 ? 21.372 -30.951 -32.044 1.00 93.44 434 SER A O 1
ATOM 3540 N N . ILE A 1 435 ? 20.256 -30.455 -33.931 1.00 93.38 435 ILE A N 1
ATOM 3541 C CA . ILE A 1 435 ? 19.489 -29.361 -33.313 1.00 93.38 435 ILE A CA 1
ATOM 3542 C C . ILE A 1 435 ? 18.613 -29.864 -32.156 1.00 93.38 435 ILE A C 1
ATOM 3544 O O . ILE A 1 435 ? 18.478 -29.179 -31.146 1.00 93.38 435 ILE A O 1
ATOM 3548 N N . ASN A 1 436 ? 18.078 -31.083 -32.261 1.00 93.94 436 ASN A N 1
ATOM 3549 C CA . ASN A 1 436 ? 17.209 -31.679 -31.250 1.00 93.94 436 ASN A CA 1
ATOM 3550 C C . ASN A 1 436 ? 17.993 -32.023 -29.983 1.00 93.94 436 ASN A C 1
ATOM 3552 O O . ASN A 1 436 ? 17.510 -31.767 -28.880 1.00 93.94 436 ASN A O 1
ATOM 3556 N N . ASP A 1 437 ? 19.215 -32.542 -30.128 1.00 95.00 437 ASP A N 1
ATOM 3557 C CA . ASP A 1 437 ? 20.090 -32.822 -28.988 1.00 95.00 437 ASP A CA 1
ATOM 3558 C C . ASP A 1 437 ? 20.510 -31.523 -28.293 1.00 95.00 437 ASP A C 1
ATOM 3560 O O . ASP A 1 437 ? 20.464 -31.425 -27.063 1.00 95.00 437 ASP A O 1
ATOM 3564 N N . LEU A 1 438 ? 20.875 -30.500 -29.078 1.00 95.25 438 LEU A N 1
ATOM 3565 C CA . LEU A 1 438 ? 21.276 -29.193 -28.559 1.00 95.25 438 LEU A CA 1
ATOM 3566 C C . LEU A 1 438 ? 20.141 -28.534 -27.765 1.00 95.25 438 LEU A C 1
ATOM 3568 O O . LEU A 1 438 ? 20.332 -28.119 -26.620 1.00 95.25 438 LEU A O 1
ATOM 3572 N N . THR A 1 439 ? 18.958 -28.444 -28.369 1.00 96.31 439 THR A N 1
ATOM 3573 C CA . THR A 1 439 ? 17.798 -27.781 -27.767 1.00 96.31 439 THR A CA 1
ATOM 3574 C C . THR A 1 439 ? 17.277 -28.568 -26.575 1.00 96.31 439 THR A C 1
ATOM 3576 O O . THR A 1 439 ? 17.058 -27.972 -25.528 1.00 96.31 439 THR A O 1
ATOM 3579 N N . SER A 1 440 ? 17.196 -29.901 -26.641 1.00 96.38 440 SER A N 1
ATOM 3580 C CA . SER A 1 440 ? 16.809 -30.727 -25.485 1.00 96.38 440 SER A CA 1
ATOM 3581 C C . SER A 1 440 ? 17.746 -30.520 -24.293 1.00 96.38 440 SER A C 1
ATOM 3583 O O . SER A 1 440 ? 17.286 -30.391 -23.155 1.00 96.38 440 SER A O 1
ATOM 3585 N N . GLN A 1 441 ? 19.057 -30.417 -24.542 1.00 95.81 441 GLN A N 1
ATOM 3586 C CA . GLN A 1 441 ? 20.039 -30.124 -23.500 1.00 95.81 441 GLN A CA 1
ATOM 3587 C C . GLN A 1 441 ? 19.784 -28.762 -22.836 1.00 95.81 441 GLN A C 1
ATOM 3589 O O . GLN A 1 441 ? 19.808 -28.664 -21.606 1.00 95.81 441 GLN A O 1
ATOM 3594 N N . TYR A 1 442 ? 19.572 -27.705 -23.625 1.00 95.88 442 TYR A N 1
ATOM 3595 C CA . TYR A 1 442 ? 19.398 -26.354 -23.084 1.00 95.88 442 TYR A CA 1
ATOM 3596 C C . TYR A 1 442 ? 17.999 -26.083 -22.533 1.00 95.88 442 TYR A C 1
ATOM 3598 O O . TYR A 1 442 ? 17.887 -25.309 -21.589 1.00 95.88 442 TYR A O 1
ATOM 3606 N N . ILE A 1 443 ? 16.964 -26.770 -23.019 1.00 96.69 443 ILE A N 1
ATOM 3607 C CA . ILE A 1 443 ? 15.630 -26.777 -22.403 1.00 96.69 443 ILE A CA 1
ATOM 3608 C C . ILE A 1 443 ? 15.729 -27.360 -20.997 1.00 96.69 443 ILE A C 1
ATOM 3610 O O . ILE A 1 443 ? 15.313 -26.717 -20.037 1.00 96.69 443 ILE A O 1
ATOM 3614 N N . LYS A 1 444 ? 16.379 -28.524 -20.851 1.00 96.44 444 LYS A N 1
ATOM 3615 C CA . LYS A 1 444 ? 16.619 -29.102 -19.526 1.00 96.44 444 LYS A CA 1
ATOM 3616 C C . LYS A 1 444 ? 17.400 -28.132 -18.633 1.00 96.44 444 LYS A C 1
ATOM 3618 O O . LYS A 1 444 ? 17.029 -27.934 -17.483 1.00 96.44 444 LYS A O 1
ATOM 3623 N N . ALA A 1 445 ? 18.459 -27.508 -19.15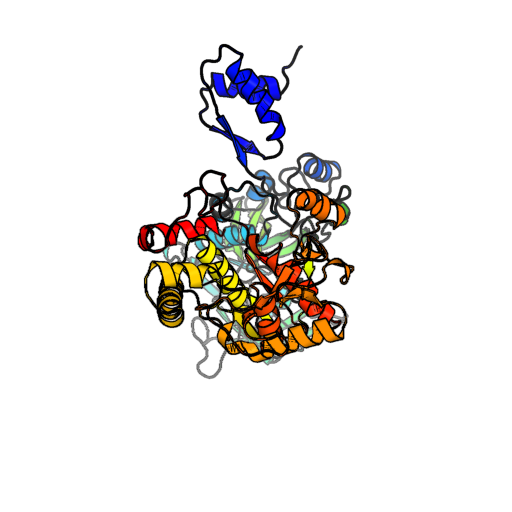2 1.00 93.44 445 ALA A N 1
ATOM 3624 C CA . ALA A 1 445 ? 19.242 -26.542 -18.382 1.00 93.44 445 ALA A CA 1
ATOM 3625 C C . ALA A 1 445 ? 18.418 -25.308 -17.962 1.00 93.44 445 ALA A C 1
ATOM 3627 O O . ALA A 1 445 ? 18.562 -24.850 -16.833 1.00 93.44 445 ALA A O 1
ATOM 3628 N N . MET A 1 446 ? 17.545 -24.798 -18.836 1.00 94.81 446 MET A N 1
ATOM 3629 C CA . MET A 1 446 ? 16.611 -23.713 -18.524 1.00 94.81 446 MET A CA 1
ATOM 3630 C C . MET A 1 446 ? 15.653 -24.112 -17.398 1.00 94.81 446 MET A C 1
ATOM 3632 O O . MET A 1 446 ? 15.441 -23.327 -16.477 1.00 94.81 446 MET A O 1
ATOM 3636 N N . HIS A 1 447 ? 15.079 -25.318 -17.455 1.00 95.56 447 HIS A N 1
ATOM 3637 C CA . HIS A 1 447 ? 14.185 -25.824 -16.409 1.00 95.56 447 HIS A CA 1
ATOM 3638 C C . HIS A 1 447 ? 14.913 -26.032 -15.079 1.00 95.56 447 HIS A C 1
ATOM 3640 O O . HIS A 1 447 ? 14.384 -25.640 -14.040 1.00 95.56 447 HIS A O 1
A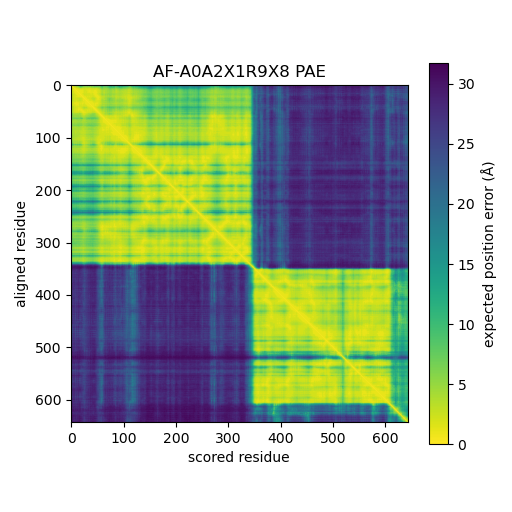TOM 3646 N N . ASP A 1 448 ? 16.136 -26.573 -15.109 1.00 93.19 448 ASP A N 1
ATOM 3647 C CA . ASP A 1 448 ? 16.986 -26.716 -13.922 1.00 93.19 448 ASP A CA 1
ATOM 3648 C C . ASP A 1 448 ? 17.254 -25.330 -13.283 1.00 93.19 448 ASP A C 1
ATOM 3650 O O . ASP A 1 448 ? 17.087 -25.160 -12.073 1.00 93.19 448 ASP A O 1
ATOM 3654 N N . ASP A 1 449 ? 17.608 -24.320 -14.091 1.00 89.31 449 ASP A N 1
ATOM 3655 C CA . ASP A 1 449 ? 17.863 -22.951 -13.621 1.00 89.31 449 ASP A CA 1
ATOM 3656 C C . ASP A 1 449 ? 16.579 -22.277 -13.077 1.00 89.31 449 ASP A C 1
ATOM 3658 O O . ASP A 1 449 ? 16.614 -21.610 -12.041 1.00 89.31 449 ASP A O 1
ATOM 3662 N N . ALA A 1 450 ? 15.426 -22.472 -13.729 1.00 91.06 450 ALA A N 1
ATOM 3663 C CA . ALA A 1 450 ? 14.137 -21.949 -13.267 1.00 91.06 450 ALA A CA 1
ATOM 3664 C C . ALA A 1 450 ? 13.708 -22.575 -11.929 1.00 91.06 450 ALA A C 1
ATOM 3666 O O . ALA A 1 450 ? 13.299 -21.861 -11.010 1.00 91.06 450 ALA A O 1
ATOM 3667 N N . SER A 1 451 ? 13.870 -23.894 -11.784 1.00 91.94 451 SER A N 1
ATOM 3668 C CA . SER A 1 451 ? 13.585 -24.600 -10.534 1.00 91.94 451 SER A CA 1
ATOM 3669 C C . SER A 1 451 ? 14.492 -24.127 -9.399 1.00 91.94 451 SER A C 1
ATOM 3671 O O . SER A 1 451 ? 14.020 -23.962 -8.275 1.00 91.94 451 SER A O 1
ATOM 3673 N N . ALA A 1 452 ? 15.775 -23.877 -9.674 1.00 86.81 452 ALA A N 1
ATOM 3674 C CA . ALA A 1 452 ? 16.714 -23.360 -8.678 1.00 86.81 452 ALA A CA 1
ATOM 3675 C C . ALA A 1 452 ? 16.346 -21.945 -8.191 1.00 86.81 452 ALA A C 1
ATOM 3677 O O . ALA A 1 452 ? 16.645 -21.582 -7.055 1.00 86.81 452 ALA A O 1
ATOM 3678 N N . LEU A 1 453 ? 15.656 -21.162 -9.025 1.00 85.81 453 LEU A N 1
ATOM 3679 C CA . LEU A 1 453 ? 15.110 -19.846 -8.683 1.00 85.81 453 LEU A CA 1
ATOM 3680 C C . LEU A 1 453 ? 13.695 -19.904 -8.082 1.00 85.81 453 LEU A C 1
ATOM 3682 O O . LEU A 1 453 ? 13.098 -18.856 -7.841 1.00 85.81 453 LEU A O 1
ATOM 3686 N N . ASN A 1 454 ? 13.158 -21.103 -7.828 1.00 91.62 454 ASN A N 1
ATOM 3687 C CA . ASN A 1 454 ? 11.793 -21.320 -7.346 1.00 91.62 454 ASN A CA 1
ATOM 3688 C C . ASN A 1 454 ? 10.721 -20.690 -8.257 1.00 91.62 454 ASN A C 1
ATOM 3690 O O . ASN A 1 454 ? 9.713 -20.182 -7.767 1.00 91.62 454 ASN A O 1
ATOM 3694 N N . ILE A 1 455 ? 10.947 -20.699 -9.572 1.00 93.81 455 ILE A N 1
ATOM 3695 C CA . ILE A 1 455 ? 10.006 -20.223 -10.595 1.00 93.81 455 ILE A CA 1
ATOM 3696 C C . ILE A 1 455 ? 9.055 -21.371 -10.944 1.00 93.81 455 ILE A C 1
ATOM 3698 O O . ILE A 1 455 ? 9.510 -22.486 -11.205 1.00 93.81 455 ILE A O 1
ATOM 3702 N N . LEU A 1 456 ? 7.742 -21.117 -10.958 1.00 92.75 456 LEU A N 1
ATOM 3703 C CA . LEU A 1 456 ? 6.769 -22.130 -11.368 1.00 92.75 456 LEU A CA 1
ATOM 3704 C C . LEU A 1 456 ? 6.781 -22.298 -12.896 1.00 92.75 456 LEU A C 1
ATOM 3706 O O . LEU A 1 456 ? 7.010 -21.325 -13.623 1.00 92.75 456 LEU A O 1
ATOM 3710 N N . PRO A 1 457 ? 6.525 -23.515 -13.407 1.00 94.81 457 PRO A N 1
ATOM 3711 C CA . PRO A 1 457 ? 6.357 -23.720 -14.840 1.00 94.81 457 PRO A CA 1
ATOM 3712 C C . PRO A 1 457 ? 5.131 -22.947 -15.367 1.00 94.81 457 PRO A C 1
ATOM 3714 O O . PRO A 1 457 ? 4.184 -22.714 -14.606 1.00 94.81 457 PRO A O 1
ATOM 3717 N N . PRO A 1 458 ? 5.132 -22.547 -16.654 1.00 97.25 458 PRO A N 1
ATOM 3718 C CA . PRO A 1 458 ? 3.918 -22.066 -17.306 1.00 97.25 458 PRO A CA 1
ATOM 3719 C C . PRO A 1 458 ? 2.863 -23.181 -17.368 1.00 97.25 458 PRO A C 1
ATOM 3721 O O . PRO A 1 458 ? 3.195 -24.363 -17.265 1.00 97.25 458 PRO A O 1
ATOM 3724 N N . ASP A 1 459 ? 1.598 -22.810 -17.559 1.00 98.19 459 ASP A N 1
ATOM 3725 C CA . ASP A 1 459 ? 0.522 -23.792 -17.740 1.00 98.19 459 ASP A CA 1
ATOM 3726 C C . ASP A 1 459 ? 0.654 -24.497 -19.096 1.00 98.19 459 ASP A C 1
ATOM 3728 O O . ASP A 1 459 ? 0.333 -25.678 -19.218 1.00 98.19 459 ASP A O 1
ATOM 3732 N N . ILE A 1 460 ? 1.158 -23.770 -20.102 1.00 98.44 460 ILE A N 1
ATOM 3733 C CA . ILE A 1 460 ? 1.411 -24.267 -21.456 1.00 98.44 460 ILE A CA 1
ATOM 3734 C C . ILE A 1 460 ? 2.784 -23.766 -21.930 1.00 98.44 460 ILE A C 1
ATOM 3736 O O . ILE A 1 460 ? 3.096 -22.576 -21.832 1.00 98.44 460 ILE A O 1
ATOM 3740 N N . GLU A 1 461 ? 3.613 -24.672 -22.457 1.00 97.56 461 GLU A N 1
ATOM 3741 C CA . GLU A 1 461 ? 4.969 -24.374 -22.942 1.00 97.56 461 GLU A CA 1
ATOM 3742 C C . GLU A 1 461 ? 5.160 -24.841 -24.399 1.00 97.56 461 GLU A C 1
ATOM 3744 O O . GLU A 1 461 ? 5.787 -25.879 -24.642 1.00 97.56 461 GLU A O 1
ATOM 3749 N N . PRO A 1 462 ? 4.579 -24.131 -25.387 1.00 97.88 462 PRO A N 1
ATOM 3750 C CA . PRO A 1 462 ? 4.638 -24.550 -26.781 1.00 97.88 462 PRO A CA 1
ATOM 3751 C C . PRO A 1 462 ? 6.051 -24.387 -27.355 1.00 97.88 462 PRO A C 1
ATOM 3753 O O . PRO A 1 462 ? 6.802 -23.484 -26.981 1.00 97.88 462 PRO A O 1
ATOM 3756 N N . ARG A 1 463 ? 6.410 -25.261 -28.299 1.00 97.25 463 ARG A N 1
ATOM 3757 C CA . ARG A 1 463 ? 7.666 -25.183 -29.058 1.00 97.25 463 ARG A CA 1
ATOM 3758 C C . ARG A 1 463 ? 7.405 -24.758 -30.492 1.00 97.25 463 ARG A C 1
ATOM 3760 O O . ARG A 1 463 ? 6.432 -25.226 -31.088 1.00 97.25 463 ARG A O 1
ATOM 3767 N N . ALA A 1 464 ? 8.301 -23.954 -31.058 1.00 95.88 464 ALA A N 1
ATOM 3768 C CA . ALA A 1 464 ? 8.185 -23.476 -32.433 1.00 95.88 464 ALA A CA 1
ATOM 3769 C C . ALA A 1 464 ? 8.126 -24.633 -33.447 1.00 95.88 464 ALA A C 1
ATOM 3771 O O . ALA A 1 464 ? 7.235 -24.662 -34.298 1.00 95.88 464 ALA A O 1
ATOM 3772 N N . THR A 1 465 ? 8.991 -25.646 -33.306 1.00 96.00 465 THR A N 1
ATOM 3773 C CA . THR A 1 465 ? 8.974 -26.836 -34.183 1.00 96.00 465 THR A CA 1
ATOM 3774 C C . THR A 1 465 ? 7.701 -27.681 -34.053 1.00 96.00 465 THR A C 1
ATOM 3776 O O . THR A 1 465 ? 7.343 -28.401 -34.983 1.00 96.00 465 THR A O 1
ATOM 3779 N N . GLY A 1 466 ? 6.979 -27.570 -32.932 1.00 96.12 466 GLY A N 1
ATOM 3780 C CA . GLY A 1 466 ? 5.685 -28.225 -32.721 1.00 96.12 466 GLY A CA 1
ATOM 3781 C C . GLY A 1 466 ? 4.506 -27.513 -33.393 1.00 96.12 466 GLY A C 1
ATOM 3782 O O . GLY A 1 466 ? 3.415 -28.071 -33.435 1.00 96.12 466 GLY A O 1
ATOM 3783 N N . HIS A 1 467 ? 4.713 -26.303 -33.923 1.00 97.25 467 HIS A N 1
ATOM 3784 C CA . HIS A 1 467 ? 3.655 -25.428 -34.441 1.00 97.25 467 HIS A CA 1
ATOM 3785 C C . HIS A 1 467 ? 3.839 -25.049 -35.916 1.00 97.25 467 HIS A C 1
ATOM 3787 O O . HIS A 1 467 ? 3.235 -24.085 -36.387 1.00 97.25 467 HIS A O 1
ATOM 3793 N N . ILE A 1 468 ? 4.635 -25.814 -36.670 1.00 97.88 468 ILE A N 1
ATOM 3794 C C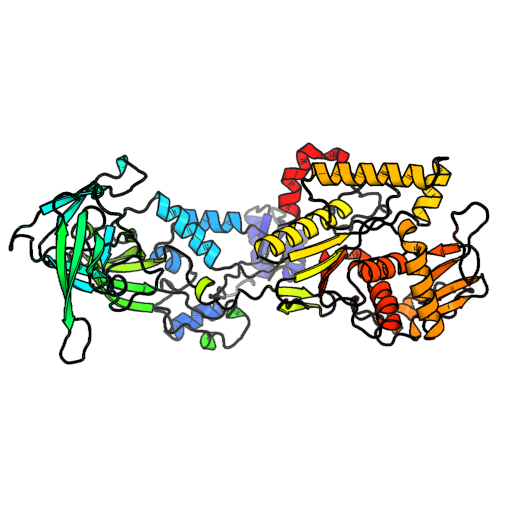A . ILE A 1 468 ? 4.930 -25.539 -38.086 1.00 97.88 468 ILE A CA 1
ATOM 3795 C C . ILE A 1 468 ? 3.655 -25.414 -38.929 1.00 97.88 468 ILE A C 1
ATOM 3797 O O . ILE A 1 468 ? 3.530 -24.461 -39.695 1.00 97.88 468 ILE A O 1
ATOM 3801 N N . ASP A 1 469 ? 2.669 -26.292 -38.735 1.00 97.81 469 ASP A N 1
ATOM 3802 C CA . ASP A 1 469 ? 1.397 -26.219 -39.465 1.00 97.81 469 ASP A CA 1
ATOM 3803 C C . ASP A 1 469 ? 0.628 -24.922 -39.175 1.00 97.81 469 ASP A C 1
ATOM 3805 O O . ASP A 1 469 ? 0.057 -24.314 -40.083 1.00 97.81 469 ASP A O 1
ATOM 3809 N N . SER A 1 470 ? 0.611 -24.479 -37.913 1.00 98.00 470 SER A N 1
ATOM 3810 C CA . SER A 1 470 ? -0.015 -23.213 -37.507 1.00 98.00 470 SER A CA 1
ATOM 3811 C C . SER A 1 470 ? 0.719 -22.017 -38.116 1.00 98.00 470 SER A C 1
ATOM 3813 O O . SER A 1 470 ? 0.077 -21.077 -38.581 1.00 98.00 470 SER A O 1
ATOM 3815 N N . ILE A 1 471 ? 2.053 -22.077 -38.178 1.00 98.44 471 ILE A N 1
ATOM 3816 C CA . ILE A 1 471 ? 2.886 -21.048 -38.804 1.00 98.44 471 ILE A CA 1
ATOM 3817 C C . ILE A 1 471 ? 2.610 -20.968 -40.308 1.00 98.44 471 ILE A C 1
ATOM 3819 O O . ILE A 1 471 ? 2.314 -19.887 -40.809 1.00 98.44 471 ILE A O 1
ATOM 3823 N N . ILE A 1 472 ? 2.637 -22.094 -41.027 1.00 98.50 472 ILE A N 1
ATOM 3824 C CA . ILE A 1 472 ? 2.365 -22.130 -42.472 1.00 98.50 472 ILE A CA 1
ATOM 3825 C C . ILE A 1 472 ? 0.966 -21.577 -42.765 1.00 98.50 472 ILE A C 1
ATOM 3827 O O . ILE A 1 472 ? 0.809 -20.760 -43.669 1.00 98.50 472 ILE A O 1
ATOM 3831 N N . LYS A 1 473 ? -0.050 -21.950 -41.975 1.00 98.25 473 LYS A N 1
ATOM 3832 C CA . LYS A 1 473 ? -1.411 -21.407 -42.123 1.00 98.25 473 LYS A CA 1
ATOM 3833 C C . LYS A 1 473 ? -1.464 -19.894 -41.915 1.00 98.25 473 LYS A C 1
ATOM 3835 O O . LYS A 1 473 ? -2.147 -19.210 -42.674 1.00 98.25 473 LYS A O 1
ATOM 3840 N N . LEU A 1 474 ? -0.757 -19.368 -40.914 1.00 98.50 474 LEU A N 1
ATOM 3841 C CA . LEU A 1 474 ? -0.712 -17.928 -40.654 1.00 98.50 474 LEU A CA 1
ATOM 3842 C C . LEU A 1 474 ? -0.016 -17.171 -41.793 1.00 98.50 474 LEU A C 1
ATOM 3844 O O . LEU A 1 474 ? -0.525 -16.150 -42.246 1.00 98.50 474 LEU A O 1
ATOM 3848 N N . ILE A 1 475 ? 1.100 -17.694 -42.304 1.00 98.56 475 ILE A N 1
ATOM 3849 C CA . ILE A 1 475 ? 1.809 -17.092 -43.439 1.00 98.56 475 ILE A CA 1
ATOM 3850 C C . ILE A 1 475 ? 0.950 -17.145 -44.706 1.00 98.56 475 ILE A C 1
ATOM 3852 O O . ILE A 1 475 ? 0.854 -16.141 -45.406 1.00 98.56 475 ILE A O 1
ATOM 3856 N N . GLN A 1 476 ? 0.274 -18.266 -44.980 1.00 98.44 476 GLN A N 1
ATOM 3857 C CA . GLN A 1 476 ? -0.634 -18.365 -46.124 1.00 98.44 476 GLN A CA 1
ATOM 3858 C C . GLN A 1 476 ? -1.755 -17.333 -46.024 1.00 98.44 476 GLN A C 1
ATOM 3860 O O . GLN A 1 476 ? -2.004 -16.619 -46.988 1.00 98.44 476 GLN A O 1
ATOM 3865 N N . ARG A 1 477 ? -2.351 -17.168 -44.838 1.00 98.06 477 ARG A N 1
ATOM 3866 C CA . ARG A 1 477 ? -3.364 -16.138 -44.597 1.00 98.06 477 ARG A CA 1
ATOM 3867 C C . ARG A 1 477 ? -2.837 -14.729 -44.868 1.00 98.06 477 ARG A C 1
ATOM 3869 O O . ARG A 1 477 ? -3.575 -13.933 -45.423 1.00 98.06 477 ARG A O 1
ATOM 3876 N N . LEU A 1 478 ? -1.590 -14.429 -44.499 1.00 98.44 478 LEU A N 1
ATOM 3877 C CA . LEU A 1 478 ? -0.954 -13.132 -44.766 1.00 98.44 478 LEU A CA 1
ATOM 3878 C C . LEU A 1 478 ? -0.663 -12.896 -46.251 1.00 98.44 478 LEU A C 1
ATOM 3880 O O . LEU A 1 478 ? -0.721 -11.756 -46.703 1.00 98.44 478 LEU A O 1
ATOM 3884 N N . ILE A 1 479 ? -0.351 -13.946 -47.011 1.00 97.94 479 ILE A N 1
ATOM 3885 C CA . ILE A 1 479 ? -0.220 -13.855 -48.471 1.00 97.94 479 ILE A CA 1
ATOM 3886 C C . ILE A 1 479 ? -1.592 -13.613 -49.101 1.00 97.94 479 ILE A C 1
ATOM 3888 O O . ILE A 1 479 ? -1.733 -12.715 -49.924 1.00 97.94 479 ILE A O 1
ATOM 3892 N N . ASP A 1 480 ? -2.605 -14.371 -48.679 1.00 97.25 480 ASP A N 1
ATOM 3893 C CA . ASP A 1 480 ? -3.971 -14.269 -49.203 1.00 97.25 480 ASP A CA 1
ATOM 3894 C C . ASP A 1 480 ? -4.606 -12.892 -48.927 1.00 97.25 480 ASP A C 1
ATOM 3896 O O . ASP A 1 480 ? -5.546 -12.497 -49.615 1.00 97.25 480 ASP A O 1
ATOM 3900 N N . THR A 1 481 ? -4.103 -12.161 -47.926 1.00 95.38 481 THR A N 1
ATOM 3901 C CA . THR A 1 481 ? -4.539 -10.804 -47.565 1.00 95.38 481 THR A CA 1
ATOM 3902 C C . THR A 1 481 ? -3.564 -9.699 -47.992 1.00 95.38 481 THR A C 1
ATOM 3904 O O . THR A 1 481 ? -3.663 -8.583 -47.489 1.00 95.38 481 THR A O 1
ATOM 3907 N N . ASP A 1 482 ? -2.642 -9.978 -48.922 1.00 96.31 482 ASP A N 1
ATOM 3908 C CA . ASP A 1 482 ? -1.684 -9.012 -49.494 1.00 96.31 482 ASP A CA 1
ATOM 3909 C C . ASP A 1 482 ? -0.750 -8.332 -48.463 1.00 96.31 482 ASP A C 1
ATOM 3911 O O . ASP A 1 482 ? -0.224 -7.236 -48.684 1.00 96.31 482 ASP A O 1
ATOM 3915 N N . HIS A 1 483 ? -0.498 -8.997 -47.334 1.00 97.69 483 HIS A N 1
ATOM 3916 C CA . HIS A 1 483 ? 0.421 -8.550 -46.281 1.00 97.69 483 HIS A CA 1
ATOM 3917 C C . HIS A 1 483 ? 1.789 -9.252 -46.326 1.00 97.69 483 HIS A C 1
ATOM 3919 O O . HIS A 1 483 ? 2.733 -8.827 -45.656 1.00 97.69 483 HIS A O 1
ATOM 3925 N N . ALA A 1 484 ? 1.930 -10.307 -47.128 1.00 97.81 484 ALA A N 1
ATOM 3926 C CA . ALA A 1 484 ? 3.180 -11.027 -47.340 1.00 97.81 484 ALA A CA 1
ATOM 3927 C C . ALA A 1 484 ? 3.373 -11.411 -48.813 1.00 97.81 484 ALA A C 1
ATOM 3929 O O . ALA A 1 484 ? 2.422 -11.489 -49.586 1.00 97.81 484 ALA A O 1
ATOM 3930 N N . TYR A 1 485 ? 4.619 -11.666 -49.211 1.00 97.19 485 TYR A N 1
ATOM 3931 C CA . TYR A 1 485 ? 4.969 -12.075 -50.571 1.00 97.19 485 TYR A CA 1
ATOM 3932 C C . TYR A 1 485 ? 6.152 -13.045 -50.576 1.00 97.19 485 TYR A C 1
ATOM 3934 O O . TYR A 1 485 ? 6.990 -13.030 -49.675 1.00 97.19 485 TYR A O 1
ATOM 3942 N N . VAL A 1 486 ? 6.243 -13.864 -51.624 1.00 96.38 486 VAL A N 1
ATOM 3943 C CA . VAL A 1 486 ? 7.430 -14.684 -51.903 1.00 96.38 486 VAL A CA 1
ATOM 3944 C C . VAL A 1 486 ? 8.453 -13.815 -52.640 1.00 96.38 486 VAL A C 1
ATOM 3946 O O . VAL A 1 486 ? 8.124 -13.233 -53.676 1.00 96.38 486 VAL A O 1
ATOM 3949 N N . SER A 1 487 ? 9.662 -13.678 -52.101 1.00 93.62 487 SER A N 1
ATOM 3950 C CA . SER A 1 487 ? 10.768 -12.942 -52.727 1.00 93.62 487 SER A CA 1
ATOM 3951 C C . SER A 1 487 ? 11.506 -13.786 -53.769 1.00 93.62 487 SER A C 1
ATOM 3953 O O . SER A 1 487 ? 11.374 -15.009 -53.819 1.00 93.62 487 SER A O 1
ATOM 3955 N N . ASP A 1 488 ? 12.344 -13.143 -54.585 1.00 88.75 488 ASP A N 1
ATOM 3956 C CA . ASP A 1 488 ? 13.071 -13.794 -55.688 1.00 88.75 488 ASP A CA 1
ATOM 3957 C C . ASP A 1 488 ? 14.026 -14.910 -55.221 1.00 88.75 488 ASP A C 1
ATOM 3959 O O . ASP A 1 488 ? 14.303 -15.859 -55.956 1.00 88.75 488 ASP A O 1
ATOM 3963 N N . ASN A 1 489 ? 14.522 -14.830 -53.982 1.00 87.81 489 ASN A N 1
ATOM 3964 C CA . ASN A 1 489 ? 15.351 -15.874 -53.373 1.00 87.81 489 ASN A CA 1
ATOM 3965 C C . ASN A 1 489 ? 14.529 -17.072 -52.837 1.00 87.81 489 ASN A C 1
ATOM 3967 O O . ASN A 1 489 ? 15.107 -18.097 -52.465 1.00 87.81 489 ASN A O 1
ATOM 3971 N N . GLY A 1 490 ? 13.196 -16.973 -52.852 1.00 90.56 490 GLY A N 1
ATOM 3972 C CA . GLY A 1 490 ? 12.245 -17.974 -52.373 1.00 90.56 490 GLY A CA 1
ATOM 3973 C C . GLY A 1 490 ? 11.928 -17.908 -50.877 1.00 90.56 490 GLY A C 1
ATOM 3974 O O . GLY A 1 490 ? 11.241 -18.799 -50.383 1.00 90.56 490 GLY A O 1
ATOM 3975 N N . ASP A 1 491 ? 12.407 -16.890 -50.160 1.00 94.69 491 ASP A N 1
ATOM 3976 C CA . ASP A 1 491 ? 11.903 -16.584 -48.820 1.00 94.69 491 ASP A CA 1
ATOM 3977 C C . ASP A 1 491 ? 10.475 -16.019 -48.910 1.00 94.69 491 ASP A C 1
ATOM 3979 O O . ASP A 1 491 ? 10.063 -15.463 -49.928 1.00 94.69 491 ASP A O 1
ATOM 3983 N N . VAL A 1 492 ? 9.712 -16.123 -47.824 1.00 97.44 492 VAL A N 1
ATOM 3984 C CA . VAL A 1 492 ? 8.456 -15.380 -47.673 1.00 97.44 492 VAL A CA 1
ATOM 3985 C C . VAL A 1 492 ? 8.700 -14.207 -46.745 1.00 97.44 492 VAL A C 1
ATOM 3987 O O . VAL A 1 492 ? 9.109 -14.398 -45.599 1.00 97.44 492 VAL A O 1
ATOM 3990 N N . CYS A 1 493 ? 8.441 -12.997 -47.227 1.00 97.19 493 CYS A N 1
ATOM 3991 C CA . CYS A 1 493 ? 8.640 -11.754 -46.493 1.00 97.19 493 CYS A CA 1
ATOM 3992 C C . CYS A 1 493 ? 7.299 -11.106 -46.135 1.00 97.19 493 CYS A C 1
ATOM 3994 O O . CYS A 1 493 ? 6.362 -11.111 -46.931 1.00 97.19 493 CYS A O 1
ATOM 3996 N N . TYR A 1 494 ? 7.225 -10.517 -44.944 1.00 97.69 494 TYR A N 1
ATOM 3997 C CA . TYR A 1 494 ? 6.148 -9.618 -44.547 1.00 97.69 494 TYR A CA 1
ATOM 3998 C C . TYR A 1 494 ? 6.383 -8.240 -45.162 1.00 97.69 494 TYR A C 1
ATOM 4000 O O . TYR A 1 494 ? 7.486 -7.704 -45.051 1.00 97.69 494 TYR A O 1
ATOM 4008 N N . GLN A 1 495 ? 5.350 -7.661 -45.770 1.00 95.75 495 GLN A N 1
ATOM 4009 C CA . GLN A 1 495 ? 5.403 -6.329 -46.362 1.00 95.75 495 GLN A CA 1
ATOM 4010 C C . GLN A 1 495 ? 5.029 -5.281 -45.311 1.00 95.75 495 GLN A C 1
ATOM 4012 O O . GLN A 1 495 ? 3.845 -5.066 -45.054 1.00 95.75 495 GLN A O 1
ATOM 4017 N N . VAL A 1 496 ? 6.003 -4.599 -44.706 1.00 94.62 496 VAL A N 1
ATOM 4018 C CA . VAL A 1 496 ? 5.745 -3.682 -43.574 1.00 94.62 496 VAL A CA 1
ATOM 4019 C C . VAL A 1 496 ? 4.781 -2.553 -43.944 1.00 94.62 496 VAL A C 1
ATOM 4021 O O . VAL A 1 496 ? 3.841 -2.280 -43.197 1.00 94.62 496 VAL A O 1
ATOM 4024 N N . ASP A 1 497 ? 4.936 -1.974 -45.135 1.00 92.00 497 ASP A N 1
ATOM 4025 C CA . ASP A 1 497 ? 4.112 -0.853 -45.612 1.00 92.00 497 ASP A CA 1
ATOM 4026 C C . ASP A 1 497 ? 2.627 -1.218 -45.804 1.00 92.00 497 ASP A C 1
ATOM 4028 O O . ASP A 1 497 ? 1.771 -0.337 -45.898 1.00 92.00 497 ASP A O 1
ATOM 4032 N N . SER A 1 498 ? 2.293 -2.514 -45.841 1.00 95.00 498 SER A N 1
ATOM 4033 C CA . SER A 1 498 ? 0.901 -2.974 -45.908 1.00 95.00 498 SER A CA 1
ATOM 4034 C C . SER A 1 498 ? 0.141 -2.760 -44.586 1.00 95.00 498 SER A C 1
ATOM 4036 O O . SER A 1 498 ? -1.090 -2.713 -44.581 1.00 95.00 498 SER A O 1
ATOM 4038 N N . PHE A 1 499 ? 0.845 -2.582 -43.460 1.00 95.06 499 PHE A N 1
ATOM 4039 C CA . PHE A 1 499 ? 0.250 -2.416 -42.135 1.00 95.06 499 PHE A CA 1
ATOM 4040 C C . PHE A 1 499 ? 0.426 -0.990 -41.610 1.00 95.06 499 PHE A C 1
ATOM 4042 O O . PHE A 1 499 ? 1.464 -0.610 -41.074 1.00 95.06 499 PHE A O 1
ATOM 4049 N N . LYS A 1 500 ? -0.645 -0.195 -41.711 1.00 91.12 500 LYS A N 1
ATOM 4050 C CA . LYS A 1 500 ? -0.633 1.251 -41.416 1.00 91.12 500 LYS A CA 1
ATOM 4051 C C . LYS A 1 500 ? -0.164 1.625 -40.007 1.00 91.12 500 LYS A C 1
ATOM 4053 O O . LYS A 1 500 ? 0.333 2.727 -39.817 1.00 91.12 500 LYS A O 1
ATOM 4058 N N . ASN A 1 501 ? -0.354 0.741 -39.028 1.00 91.50 501 ASN A N 1
ATOM 4059 C CA . ASN A 1 501 ? -0.042 1.012 -37.624 1.00 91.50 501 ASN A CA 1
ATOM 4060 C C . ASN A 1 501 ? 1.307 0.421 -37.185 1.00 91.50 501 ASN A C 1
ATOM 4062 O O . ASN A 1 501 ? 1.522 0.224 -35.989 1.00 91.50 501 ASN A O 1
ATOM 4066 N N . TYR A 1 502 ? 2.196 0.088 -38.123 1.00 94.75 502 TYR A N 1
ATOM 4067 C CA . TYR A 1 502 ? 3.517 -0.432 -37.790 1.00 94.75 502 TYR A CA 1
ATOM 4068 C C . TYR A 1 502 ? 4.329 0.608 -37.008 1.00 94.75 502 TYR A C 1
ATOM 4070 O O . TYR A 1 502 ? 4.413 1.769 -37.405 1.00 94.75 502 TYR A O 1
ATOM 4078 N N . GLY A 1 503 ? 4.919 0.193 -35.890 1.00 91.88 503 GLY A N 1
ATOM 4079 C CA . GLY A 1 503 ? 5.631 1.073 -34.966 1.00 91.88 503 GLY A CA 1
ATOM 4080 C C . GLY A 1 503 ? 4.794 1.510 -33.761 1.00 91.88 503 GLY A C 1
ATOM 4081 O O . GLY A 1 503 ? 5.318 2.215 -32.897 1.00 91.88 503 GLY A O 1
ATOM 4082 N N . LYS A 1 504 ? 3.517 1.107 -33.653 1.00 94.44 504 LYS A N 1
ATOM 4083 C CA . LYS A 1 504 ? 2.622 1.551 -32.568 1.00 94.44 504 LYS A CA 1
ATOM 4084 C C . LYS A 1 504 ? 3.060 1.089 -31.177 1.00 94.44 504 LYS A C 1
ATOM 4086 O O . LYS A 1 504 ? 2.770 1.777 -30.203 1.00 94.44 504 LYS A O 1
ATOM 4091 N N . LEU A 1 505 ? 3.746 -0.049 -31.053 1.00 94.50 505 LEU A N 1
ATOM 4092 C CA . LEU A 1 505 ? 4.189 -0.560 -29.750 1.00 94.50 505 LEU A CA 1
ATOM 4093 C C . LEU A 1 505 ? 5.510 0.064 -29.308 1.00 94.50 505 LEU A C 1
ATOM 4095 O O . LEU A 1 505 ? 5.704 0.370 -28.130 1.00 94.50 505 LEU A O 1
ATOM 4099 N N . SER A 1 506 ? 6.430 0.223 -30.250 1.00 89.62 506 SER A N 1
ATOM 4100 C CA . SER A 1 506 ? 7.754 0.809 -30.046 1.00 89.62 506 SER A CA 1
ATOM 4101 C C . SER A 1 506 ? 7.748 2.343 -30.086 1.00 89.62 506 SER A C 1
ATOM 4103 O O . SER A 1 506 ? 8.666 2.978 -29.560 1.00 89.62 506 SER A O 1
ATOM 4105 N N . HIS A 1 507 ? 6.672 2.932 -30.616 1.00 88.44 507 HIS A N 1
ATOM 4106 C CA . HIS A 1 507 ? 6.470 4.362 -30.885 1.00 88.44 507 HIS A CA 1
ATOM 4107 C C . HIS A 1 507 ? 7.563 4.939 -31.782 1.00 88.44 507 HIS A C 1
ATOM 4109 O O . HIS A 1 507 ? 8.098 6.018 -31.521 1.00 88.44 507 HIS A O 1
ATOM 4115 N N . LYS A 1 508 ? 7.933 4.174 -32.807 1.00 86.19 508 LYS A N 1
ATOM 4116 C CA . LYS A 1 508 ? 8.861 4.600 -33.851 1.00 86.19 508 LYS A CA 1
ATOM 4117 C C . LYS A 1 508 ? 8.072 4.933 -35.107 1.00 86.19 508 LYS A C 1
ATOM 4119 O O . LYS A 1 508 ? 7.159 4.194 -35.461 1.00 86.19 508 LYS A O 1
ATOM 4124 N N . ASP A 1 509 ? 8.427 6.024 -35.773 1.00 83.44 509 ASP A N 1
ATOM 4125 C CA . ASP A 1 509 ? 7.868 6.350 -37.082 1.00 83.44 509 ASP A CA 1
ATOM 4126 C C . ASP A 1 509 ? 8.560 5.548 -38.201 1.00 83.44 509 ASP A C 1
ATOM 4128 O O . ASP A 1 509 ? 9.725 5.146 -38.106 1.00 83.44 509 ASP A O 1
ATOM 4132 N N . LEU A 1 510 ? 7.810 5.276 -39.272 1.00 79.50 510 LEU A N 1
ATOM 4133 C CA . LEU A 1 510 ? 8.315 4.548 -40.439 1.00 79.50 510 LEU A CA 1
ATOM 4134 C C . LEU A 1 510 ? 9.418 5.334 -41.163 1.00 79.50 510 LEU A C 1
ATOM 4136 O O . LEU A 1 510 ? 10.387 4.737 -41.626 1.00 79.50 510 LEU A O 1
ATOM 4140 N N . GLU A 1 511 ? 9.313 6.665 -41.220 1.00 75.12 511 GLU A N 1
ATOM 4141 C CA . GLU A 1 511 ? 10.304 7.522 -41.884 1.00 75.12 511 GLU A CA 1
ATOM 4142 C C . GLU A 1 511 ? 11.685 7.443 -41.218 1.00 75.12 511 GLU A C 1
ATOM 4144 O O . GLU A 1 511 ? 12.695 7.266 -41.904 1.00 75.12 511 GLU A O 1
ATOM 4149 N N . GLY A 1 512 ? 11.746 7.511 -39.887 1.00 74.31 512 GLY A N 1
ATOM 4150 C CA . GLY A 1 512 ? 12.977 7.393 -39.114 1.00 74.31 512 GLY A CA 1
ATOM 4151 C C . GLY A 1 512 ? 13.569 5.987 -39.170 1.00 74.31 512 GLY A C 1
ATOM 4152 O O . GLY A 1 512 ? 14.790 5.836 -39.270 1.00 74.31 512 GLY A O 1
ATOM 4153 N N . LEU A 1 513 ? 12.724 4.950 -39.191 1.00 79.69 513 LEU A N 1
ATOM 4154 C CA . LEU A 1 513 ? 13.168 3.572 -39.424 1.00 79.69 513 LEU A CA 1
ATOM 4155 C C . LEU A 1 513 ? 13.779 3.403 -40.822 1.00 79.69 513 LEU A C 1
ATOM 4157 O O . LEU A 1 513 ? 14.875 2.852 -40.948 1.00 79.69 513 LEU A O 1
ATOM 4161 N N . MET A 1 514 ? 13.125 3.925 -41.865 1.00 72.81 514 MET A N 1
ATOM 4162 C CA . MET A 1 514 ? 13.661 3.915 -43.229 1.00 72.81 514 MET A CA 1
ATOM 4163 C C . MET A 1 514 ? 14.977 4.692 -43.333 1.00 72.81 514 MET A C 1
ATOM 4165 O O . MET A 1 514 ? 15.896 4.233 -44.008 1.00 72.81 514 MET A O 1
ATOM 4169 N N . ALA A 1 515 ? 15.102 5.848 -42.673 1.00 66.38 515 ALA A N 1
ATOM 4170 C CA . ALA A 1 515 ? 16.327 6.649 -42.691 1.00 66.38 515 ALA A CA 1
ATOM 4171 C C . ALA A 1 515 ? 17.535 5.887 -42.118 1.00 66.38 515 ALA A C 1
ATOM 4173 O O . ALA A 1 515 ? 18.623 5.966 -42.687 1.00 66.38 515 ALA A O 1
ATOM 4174 N N . GLY A 1 516 ? 17.336 5.107 -41.049 1.00 62.44 516 GLY A N 1
ATOM 4175 C CA . GLY A 1 516 ? 18.368 4.224 -40.497 1.00 62.44 516 GLY A CA 1
ATOM 4176 C C . GLY A 1 516 ? 18.685 3.019 -41.391 1.00 62.44 516 GLY A C 1
ATOM 4177 O O . GLY A 1 516 ? 19.838 2.606 -41.477 1.00 62.44 516 GLY A O 1
ATOM 4178 N N . ALA A 1 517 ? 17.681 2.487 -42.094 1.00 60.12 517 ALA A N 1
ATOM 4179 C CA . ALA A 1 517 ? 17.820 1.306 -42.944 1.00 60.12 517 ALA A CA 1
ATOM 4180 C C . ALA A 1 517 ? 18.398 1.599 -44.345 1.00 60.12 517 ALA A C 1
ATOM 4182 O O . ALA A 1 517 ? 18.927 0.697 -44.988 1.00 60.12 517 ALA A O 1
ATOM 4183 N N . ARG A 1 518 ? 18.375 2.859 -44.813 1.00 49.97 518 ARG A N 1
ATOM 4184 C CA . ARG A 1 518 ? 18.956 3.293 -46.108 1.00 49.97 518 ARG A CA 1
ATOM 4185 C C . ARG A 1 518 ? 20.454 2.985 -46.273 1.00 49.97 518 ARG A C 1
ATOM 4187 O O . ARG A 1 518 ? 20.965 3.095 -47.383 1.00 49.97 518 ARG A O 1
ATOM 4194 N N . ILE A 1 519 ? 21.150 2.612 -45.199 1.00 48.25 519 ILE A N 1
ATOM 4195 C CA . ILE A 1 519 ? 22.574 2.248 -45.204 1.00 48.25 519 ILE A CA 1
ATOM 4196 C C . ILE A 1 519 ? 22.787 0.773 -45.623 1.00 48.25 519 ILE A C 1
ATOM 4198 O O . ILE A 1 519 ? 23.840 0.448 -46.165 1.00 48.25 519 ILE A O 1
ATOM 4202 N N . GLU A 1 520 ? 21.787 -0.105 -45.469 1.00 47.94 520 GLU A N 1
ATOM 4203 C CA . GLU A 1 520 ? 21.843 -1.525 -45.860 1.00 47.94 520 GLU A CA 1
ATOM 4204 C C . GLU A 1 520 ? 20.863 -1.813 -47.010 1.00 47.94 520 GLU A C 1
ATOM 4206 O O . GLU A 1 520 ? 19.679 -2.078 -46.806 1.00 47.94 520 GLU A O 1
ATOM 4211 N N . VAL A 1 521 ? 21.340 -1.775 -48.258 1.00 51.91 521 VAL A N 1
ATOM 4212 C CA . VAL A 1 521 ? 20.524 -2.173 -49.419 1.00 51.91 521 VAL A CA 1
ATOM 4213 C C . VAL A 1 521 ? 20.504 -3.701 -49.521 1.00 51.91 521 VAL A C 1
ATOM 4215 O O . VAL A 1 521 ? 21.433 -4.306 -50.056 1.00 51.91 521 VAL A O 1
ATOM 4218 N N . VAL A 1 522 ? 19.440 -4.326 -49.013 1.00 60.19 522 VAL A N 1
ATOM 4219 C CA . VAL A 1 522 ? 19.163 -5.763 -49.189 1.00 60.19 522 VAL A CA 1
ATOM 4220 C C . VAL A 1 522 ? 18.429 -5.947 -50.519 1.00 60.19 522 VAL A C 1
ATOM 4222 O O . VAL A 1 522 ? 17.334 -5.417 -50.690 1.00 60.19 522 VAL A O 1
ATOM 4225 N N . LYS A 1 523 ? 19.033 -6.647 -51.487 1.00 63.81 523 LYS A N 1
ATOM 4226 C CA . LYS A 1 523 ? 18.505 -6.759 -52.864 1.00 63.81 523 LYS A CA 1
ATOM 4227 C C . LYS A 1 523 ? 17.270 -7.654 -52.971 1.00 63.81 523 LYS A C 1
ATOM 4229 O O . LYS A 1 523 ? 16.550 -7.576 -53.957 1.00 63.81 523 LYS A O 1
ATOM 4234 N N . GLU A 1 524 ? 17.052 -8.514 -51.985 1.00 79.81 524 GLU A N 1
ATOM 4235 C CA . GLU A 1 524 ? 16.071 -9.596 -52.028 1.00 79.81 524 GLU A CA 1
ATOM 4236 C C . GLU A 1 524 ? 14.691 -9.195 -51.475 1.00 79.81 524 GLU A C 1
ATOM 4238 O O . GLU A 1 524 ? 13.731 -9.944 -51.633 1.00 79.81 524 GLU A O 1
ATOM 4243 N N . LYS A 1 525 ? 14.571 -8.022 -50.838 1.00 86.81 525 LYS A N 1
ATOM 4244 C CA . LYS A 1 525 ? 13.325 -7.517 -50.239 1.00 86.81 525 LYS A CA 1
ATOM 4245 C C . LYS A 1 525 ? 12.801 -6.303 -51.006 1.00 86.81 525 LYS A C 1
ATOM 4247 O O . LYS A 1 525 ? 13.583 -5.481 -51.475 1.00 86.81 525 LYS A O 1
ATOM 4252 N N . ARG A 1 526 ? 11.475 -6.153 -51.083 1.00 88.75 526 ARG A N 1
ATOM 4253 C CA . ARG A 1 526 ? 10.807 -4.976 -51.672 1.00 88.75 526 ARG A CA 1
ATOM 4254 C C . ARG A 1 526 ? 11.071 -3.705 -50.864 1.00 88.75 526 ARG A C 1
ATOM 4256 O O . ARG A 1 526 ? 11.231 -2.640 -51.452 1.00 88.75 526 ARG A O 1
ATOM 4263 N N . SER A 1 527 ? 11.139 -3.822 -49.537 1.00 88.56 527 SER A N 1
ATOM 4264 C CA . SER A 1 527 ? 11.499 -2.741 -48.618 1.00 88.56 527 SER A CA 1
ATOM 4265 C C . SER A 1 527 ? 12.573 -3.204 -47.627 1.00 88.56 527 SER A C 1
ATOM 4267 O O . SER A 1 527 ? 12.550 -4.357 -47.190 1.00 88.56 527 SER A O 1
ATOM 4269 N N . PRO A 1 528 ? 13.508 -2.330 -47.209 1.00 84.81 528 PRO A N 1
ATOM 4270 C CA . PRO A 1 528 ? 14.496 -2.676 -46.187 1.00 84.81 528 PRO A CA 1
ATOM 4271 C C . PRO A 1 528 ? 13.869 -2.929 -44.804 1.00 84.81 528 PRO A C 1
ATOM 4273 O O . PRO A 1 528 ? 14.510 -3.538 -43.951 1.00 84.81 528 PRO A O 1
ATOM 4276 N N . LEU A 1 529 ? 12.625 -2.486 -44.581 1.00 88.12 529 LEU A N 1
ATOM 4277 C CA . LEU A 1 529 ? 11.878 -2.759 -43.350 1.00 88.12 529 LEU A CA 1
ATOM 4278 C C . LEU A 1 529 ? 11.207 -4.136 -43.348 1.00 88.12 529 LEU A C 1
ATOM 4280 O O . LEU A 1 529 ? 10.899 -4.648 -42.272 1.00 88.12 529 LEU A O 1
ATOM 4284 N N . ASP A 1 530 ? 11.008 -4.745 -44.520 1.00 92.75 530 ASP A N 1
ATOM 4285 C CA . ASP A 1 530 ? 10.379 -6.058 -44.631 1.00 92.75 530 ASP A CA 1
ATOM 4286 C C . ASP A 1 530 ? 11.192 -7.109 -43.870 1.00 92.75 530 ASP A C 1
ATOM 4288 O O . ASP A 1 530 ? 12.431 -7.105 -43.854 1.00 92.75 530 ASP A O 1
ATOM 4292 N N . PHE A 1 531 ? 10.504 -8.054 -43.241 1.00 93.38 531 PHE A N 1
ATOM 4293 C CA . PHE A 1 531 ? 11.135 -9.106 -42.449 1.00 93.38 531 PHE A CA 1
ATOM 4294 C C . PHE A 1 531 ? 10.668 -10.486 -42.892 1.00 93.38 531 PHE A C 1
ATOM 4296 O O . PHE A 1 531 ? 9.580 -10.659 -43.431 1.00 93.38 531 PHE A O 1
ATOM 4303 N N . VAL A 1 532 ? 11.531 -11.482 -42.698 1.00 94.94 532 VAL A N 1
ATOM 4304 C CA . VAL A 1 532 ? 11.291 -12.834 -43.204 1.00 94.94 532 VAL A CA 1
ATOM 4305 C C . VAL A 1 532 ? 10.331 -13.580 -42.278 1.00 94.94 532 VAL A C 1
ATOM 4307 O O . VAL A 1 532 ? 10.586 -13.695 -41.079 1.00 94.94 532 VAL A O 1
ATOM 4310 N N . LEU A 1 533 ? 9.258 -14.110 -42.860 1.00 97.06 533 LEU A N 1
ATOM 4311 C CA . LEU A 1 533 ? 8.291 -15.010 -42.234 1.00 97.06 533 LEU A CA 1
ATOM 4312 C C . LEU A 1 533 ? 8.685 -16.477 -42.430 1.00 97.06 533 LEU A C 1
ATOM 4314 O O . LEU A 1 533 ? 8.563 -17.277 -41.509 1.00 97.06 533 LEU A O 1
ATOM 4318 N N . TRP A 1 534 ? 9.193 -16.827 -43.613 1.00 97.25 534 TRP A N 1
ATOM 4319 C CA . TRP A 1 534 ? 9.663 -18.173 -43.940 1.00 97.25 534 TRP A CA 1
ATOM 4320 C C . TRP A 1 534 ? 10.996 -18.092 -44.673 1.00 97.25 534 TRP A C 1
ATOM 4322 O O . TRP A 1 534 ? 11.091 -17.434 -45.706 1.00 97.25 534 TRP A O 1
ATOM 4332 N N . LYS A 1 535 ? 12.025 -18.745 -44.137 1.00 94.56 535 LYS A N 1
ATOM 4333 C CA . LYS A 1 535 ? 13.348 -18.835 -44.758 1.00 94.56 535 LYS A CA 1
ATOM 4334 C C . LYS A 1 535 ? 13.426 -20.108 -45.583 1.00 94.56 535 LYS A C 1
ATOM 4336 O O . LYS A 1 535 ? 13.233 -21.198 -45.041 1.00 94.56 535 LYS A O 1
ATOM 4341 N N . LYS A 1 536 ? 13.761 -19.988 -46.863 1.00 93.62 536 LYS A N 1
ATOM 4342 C CA . LYS A 1 536 ? 14.039 -21.138 -47.720 1.00 93.62 536 LYS A CA 1
ATOM 4343 C C . LYS A 1 536 ? 15.239 -21.913 -47.184 1.00 93.62 536 LYS A C 1
ATOM 4345 O O . LYS A 1 536 ? 16.264 -21.332 -46.820 1.00 93.62 536 LYS A O 1
ATOM 4350 N N . ALA A 1 537 ? 15.120 -23.235 -47.146 1.00 90.00 537 ALA A N 1
ATOM 4351 C CA . ALA A 1 537 ? 16.169 -24.085 -46.609 1.00 90.00 537 ALA A CA 1
ATOM 4352 C C . ALA A 1 537 ? 17.409 -24.077 -47.510 1.00 90.00 537 ALA A C 1
ATOM 4354 O O . ALA A 1 537 ? 17.325 -24.220 -48.734 1.00 90.00 537 ALA A O 1
ATOM 4355 N N . LYS A 1 538 ? 18.583 -23.960 -46.885 1.00 88.19 538 LYS A N 1
ATOM 4356 C CA . LYS A 1 538 ? 19.868 -24.260 -47.525 1.00 88.19 538 LYS A CA 1
ATOM 4357 C C . LYS A 1 538 ? 20.199 -25.746 -47.344 1.00 88.19 538 LYS A C 1
ATOM 4359 O O . LYS A 1 538 ? 19.712 -26.362 -46.395 1.00 88.19 538 LYS A O 1
ATOM 4364 N N . PRO A 1 539 ? 21.038 -26.340 -48.213 1.00 84.75 539 PRO A N 1
ATOM 4365 C CA . PRO A 1 539 ? 21.447 -27.733 -48.062 1.00 84.75 539 PRO A CA 1
ATOM 4366 C C . PRO A 1 539 ? 22.000 -28.023 -46.660 1.00 84.75 539 PRO A C 1
ATOM 4368 O O . PRO A 1 539 ? 22.939 -27.366 -46.214 1.00 84.75 539 PRO A O 1
ATOM 4371 N N . GLY A 1 540 ? 21.417 -29.012 -45.979 1.00 82.06 540 GLY A N 1
ATOM 4372 C CA . GLY A 1 540 ? 21.827 -29.432 -44.636 1.00 82.06 540 GLY A CA 1
ATOM 4373 C C . GLY A 1 540 ? 21.227 -28.627 -43.476 1.00 82.06 540 GLY A C 1
ATOM 4374 O O . GLY A 1 540 ? 21.482 -28.978 -42.326 1.00 82.06 540 GLY A O 1
ATOM 4375 N N . GLU A 1 541 ? 20.425 -27.588 -43.736 1.00 87.75 541 GLU A N 1
ATOM 4376 C CA . GLU A 1 541 ? 19.637 -26.930 -42.687 1.00 87.75 541 GLU A CA 1
ATOM 4377 C C . GLU A 1 541 ? 18.342 -27.712 -42.386 1.00 87.75 541 GLU A C 1
ATOM 4379 O O . GLU A 1 541 ? 17.792 -28.354 -43.282 1.00 87.75 541 GLU A O 1
ATOM 4384 N N . PRO A 1 542 ? 17.819 -27.647 -41.146 1.00 89.69 542 PRO A N 1
ATOM 4385 C CA . PRO A 1 542 ? 16.489 -28.161 -40.825 1.00 89.69 542 PRO A CA 1
ATOM 4386 C C . PRO A 1 542 ? 15.412 -27.497 -41.692 1.00 89.69 542 PRO A C 1
ATOM 4388 O O . PRO A 1 542 ? 15.376 -26.266 -41.793 1.00 89.69 542 PRO A O 1
ATOM 4391 N N . SER A 1 543 ? 14.529 -28.303 -42.283 1.00 94.75 543 SER A N 1
ATOM 4392 C CA . SER A 1 543 ? 13.449 -27.833 -43.150 1.00 94.75 543 SER A CA 1
ATOM 4393 C C . SER A 1 543 ? 12.154 -28.611 -42.948 1.00 94.75 543 SER A C 1
ATOM 4395 O O . SER A 1 543 ? 12.150 -29.752 -42.484 1.00 94.75 543 SER A O 1
ATOM 4397 N N . TRP A 1 544 ? 11.059 -27.965 -43.327 1.00 96.50 544 TRP A N 1
ATOM 4398 C CA . TRP A 1 544 ? 9.721 -28.521 -43.403 1.00 96.50 544 TRP A CA 1
ATOM 4399 C C . TRP A 1 544 ? 9.099 -28.176 -44.764 1.00 96.50 544 TRP A C 1
ATOM 4401 O O . TRP A 1 544 ? 9.379 -27.098 -45.309 1.00 96.50 544 TRP A O 1
ATOM 4411 N N . PRO A 1 545 ? 8.221 -29.044 -45.293 1.00 96.69 545 PRO A N 1
ATOM 4412 C CA . PRO A 1 545 ? 7.487 -28.765 -46.518 1.00 96.69 545 PRO A CA 1
ATOM 4413 C C . PRO A 1 545 ? 6.486 -27.628 -46.304 1.00 96.69 545 PRO A C 1
ATOM 4415 O O . PRO A 1 545 ? 5.778 -27.582 -45.300 1.00 96.69 545 PRO A O 1
ATOM 4418 N N . SER A 1 546 ? 6.390 -26.725 -47.279 1.00 96.50 546 SER A N 1
ATOM 4419 C CA . SER A 1 546 ? 5.405 -25.638 -47.306 1.00 96.50 546 SER A CA 1
ATOM 4420 C C . SER A 1 546 ? 4.939 -25.360 -48.743 1.00 96.50 546 SER A C 1
ATOM 4422 O O . SER A 1 546 ? 5.607 -25.795 -49.689 1.00 96.50 546 SER A O 1
ATOM 4424 N N . PRO A 1 547 ? 3.844 -24.601 -48.950 1.00 95.94 547 PRO A N 1
ATOM 4425 C CA . PRO A 1 547 ? 3.405 -24.183 -50.286 1.00 95.94 547 PRO A CA 1
ATOM 4426 C C . PRO A 1 547 ? 4.463 -23.411 -51.093 1.00 95.94 547 PRO A C 1
ATOM 4428 O O . PRO A 1 547 ? 4.376 -23.353 -52.317 1.00 95.94 547 PRO A O 1
ATOM 4431 N N . TRP A 1 548 ? 5.474 -22.845 -50.426 1.00 94.69 548 TRP A N 1
ATOM 4432 C CA . TRP A 1 548 ? 6.545 -22.049 -51.041 1.00 94.69 548 TRP A CA 1
ATOM 4433 C C . TRP A 1 548 ? 7.871 -22.819 -51.148 1.00 94.69 548 TRP A C 1
ATOM 4435 O O . TRP A 1 548 ? 8.898 -22.253 -51.518 1.00 94.69 548 TRP A O 1
ATOM 4445 N N . GLY A 1 549 ? 7.850 -24.123 -50.850 1.00 93.38 549 GLY A N 1
ATOM 4446 C CA . GLY A 1 549 ? 9.011 -25.009 -50.854 1.00 93.38 549 GLY A CA 1
ATOM 4447 C C . GLY A 1 549 ? 9.553 -25.324 -49.458 1.00 93.38 549 GLY A C 1
ATOM 4448 O O . GLY A 1 549 ? 9.036 -24.866 -48.437 1.00 93.38 549 GLY A O 1
ATOM 4449 N N . GLU A 1 550 ? 10.603 -26.142 -49.425 1.00 95.81 550 GLU A N 1
ATOM 4450 C CA . GLU A 1 550 ? 11.287 -26.537 -48.191 1.00 95.81 550 GLU A CA 1
ATOM 4451 C C . GLU A 1 550 ? 11.911 -25.323 -47.492 1.00 95.81 550 GLU A C 1
ATOM 4453 O O . GLU A 1 550 ? 12.681 -24.562 -48.089 1.00 95.81 550 GLU A O 1
ATOM 4458 N N . GLY A 1 551 ? 11.603 -25.150 -46.210 1.00 95.56 551 GLY A N 1
ATOM 4459 C CA . GLY A 1 551 ? 12.131 -24.042 -45.422 1.00 95.56 551 GLY A CA 1
ATOM 4460 C C . GLY A 1 551 ? 11.811 -24.146 -43.942 1.00 95.56 551 GLY A C 1
ATOM 4461 O O . GLY A 1 551 ? 11.471 -25.214 -43.443 1.00 95.56 551 GLY A O 1
ATOM 4462 N N . ARG A 1 552 ? 11.959 -23.037 -43.229 1.00 95.56 552 ARG A N 1
ATOM 4463 C CA . ARG A 1 552 ? 11.761 -22.955 -41.779 1.00 95.56 552 ARG A CA 1
ATOM 4464 C C . ARG A 1 552 ? 11.221 -21.583 -41.379 1.00 95.56 552 ARG A C 1
ATOM 4466 O O . ARG A 1 552 ? 11.426 -20.615 -42.117 1.00 95.56 552 ARG A O 1
ATOM 4473 N N . PRO A 1 553 ? 10.570 -21.462 -40.215 1.00 96.00 553 PRO A N 1
ATOM 4474 C CA . PRO A 1 553 ? 10.007 -20.191 -39.786 1.00 96.00 553 PRO A CA 1
ATOM 4475 C C . PRO A 1 553 ? 11.077 -19.122 -39.539 1.00 96.00 553 PRO A C 1
ATOM 4477 O O . PRO A 1 553 ? 12.209 -19.404 -39.135 1.00 96.00 553 PRO A O 1
ATOM 4480 N N . GLY A 1 554 ? 10.697 -17.869 -39.776 1.00 91.12 554 GLY A N 1
ATOM 4481 C CA . GLY A 1 554 ? 11.395 -16.708 -39.243 1.00 91.12 554 GLY A CA 1
ATOM 4482 C C . GLY A 1 554 ? 11.131 -16.549 -37.743 1.00 91.12 554 GLY A C 1
ATOM 4483 O O . GLY A 1 554 ? 10.077 -16.929 -37.242 1.00 91.12 554 GLY A O 1
ATOM 4484 N N . TRP A 1 555 ? 12.072 -15.933 -37.028 1.00 85.25 555 TRP A N 1
ATOM 4485 C CA . TRP A 1 555 ? 12.012 -15.806 -35.566 1.00 85.25 555 TRP A CA 1
ATOM 4486 C C . TRP A 1 555 ? 10.757 -15.079 -35.048 1.00 85.25 555 TRP A C 1
ATOM 4488 O O . TRP A 1 555 ? 10.320 -15.318 -33.936 1.00 85.25 555 TRP A O 1
ATOM 4498 N N . HIS A 1 556 ? 10.146 -14.192 -35.834 1.00 91.00 556 HIS A N 1
ATOM 4499 C CA . HIS A 1 556 ? 8.968 -13.442 -35.386 1.00 91.00 556 HIS A CA 1
ATOM 4500 C C . HIS A 1 556 ? 7.666 -14.238 -35.508 1.00 91.00 556 HIS A C 1
ATOM 4502 O O . HIS A 1 556 ? 6.825 -14.170 -34.617 1.00 91.00 556 HIS A O 1
ATOM 4508 N N . ILE A 1 557 ? 7.475 -14.982 -36.603 1.00 96.88 557 ILE A N 1
ATOM 4509 C CA . ILE A 1 557 ? 6.172 -15.579 -36.944 1.00 96.88 557 ILE A CA 1
ATOM 4510 C C . ILE A 1 557 ? 5.754 -16.698 -35.989 1.00 96.88 557 ILE A C 1
ATOM 4512 O O . ILE A 1 557 ? 4.564 -16.938 -35.786 1.00 96.88 557 ILE A O 1
ATOM 4516 N N . GLU A 1 558 ? 6.736 -17.359 -35.376 1.00 96.50 558 GLU A N 1
ATOM 4517 C CA . GLU A 1 558 ? 6.510 -18.474 -34.462 1.00 96.50 558 GLU A CA 1
ATOM 4518 C C . GLU A 1 558 ? 5.677 -18.057 -33.246 1.00 96.50 558 GLU A C 1
ATOM 4520 O O . GLU A 1 558 ? 4.716 -18.745 -32.905 1.00 96.50 558 GLU A O 1
ATOM 4525 N N . CYS A 1 559 ? 5.986 -16.912 -32.632 1.00 96.25 559 CYS A N 1
ATOM 4526 C CA . CYS A 1 559 ? 5.306 -16.456 -31.427 1.00 96.25 559 CYS A CA 1
ATOM 4527 C C . CYS A 1 559 ? 3.863 -16.051 -31.714 1.00 96.25 559 CYS A C 1
ATOM 4529 O O . CYS A 1 559 ? 2.970 -16.419 -30.955 1.00 96.25 559 CYS A O 1
ATOM 4531 N N . SER A 1 560 ? 3.604 -15.393 -32.847 1.00 98.00 560 SER A N 1
ATOM 4532 C CA . SER A 1 560 ? 2.231 -15.111 -33.274 1.00 98.00 560 SER A CA 1
ATOM 4533 C C . SER A 1 560 ? 1.428 -16.378 -33.505 1.00 98.00 560 SER A C 1
ATOM 4535 O O . SER A 1 560 ? 0.317 -16.493 -32.998 1.00 98.00 560 SER A O 1
ATOM 4537 N N . ALA A 1 561 ? 1.988 -17.356 -34.219 1.00 98.12 561 ALA A N 1
ATOM 4538 C CA . ALA A 1 561 ? 1.287 -18.607 -34.480 1.00 98.12 561 ALA A CA 1
ATOM 4539 C C . ALA A 1 561 ? 1.007 -19.395 -33.189 1.00 98.12 561 ALA A C 1
ATOM 4541 O O . ALA A 1 561 ? -0.105 -19.889 -33.015 1.00 98.12 561 ALA A O 1
ATOM 4542 N N . MET A 1 562 ? 1.982 -19.487 -32.276 1.00 98.31 562 MET A N 1
ATOM 4543 C CA . MET A 1 562 ? 1.819 -20.171 -30.988 1.00 98.31 562 MET A CA 1
ATOM 4544 C C . MET A 1 562 ? 0.813 -19.452 -30.085 1.00 98.31 562 MET A C 1
ATOM 4546 O O . MET A 1 562 ? -0.111 -20.083 -29.586 1.00 98.31 562 MET A O 1
ATOM 4550 N N . ALA A 1 563 ? 0.921 -18.132 -29.917 1.00 98.00 563 ALA A N 1
ATOM 4551 C CA . ALA A 1 563 ? -0.024 -17.369 -29.103 1.00 98.00 563 ALA A CA 1
ATOM 4552 C C . ALA A 1 563 ? -1.460 -17.473 -29.640 1.00 98.00 563 ALA A C 1
ATOM 4554 O O . ALA A 1 563 ? -2.387 -17.716 -28.868 1.00 98.00 563 ALA A O 1
ATOM 4555 N N . MET A 1 564 ? -1.640 -17.362 -30.963 1.00 98.12 564 MET A N 1
ATOM 4556 C CA . MET A 1 564 ? -2.952 -17.512 -31.599 1.00 98.12 564 MET A CA 1
ATOM 4557 C C . MET A 1 564 ? -3.514 -18.930 -31.463 1.00 98.12 564 MET A C 1
ATOM 4559 O O . MET A 1 564 ? -4.729 -19.088 -31.355 1.00 98.12 564 MET A O 1
ATOM 4563 N N . HIS A 1 565 ? -2.655 -19.952 -31.477 1.00 97.94 565 HIS A N 1
ATOM 4564 C CA . HIS A 1 565 ? -3.065 -21.342 -31.293 1.00 97.94 565 HIS A CA 1
ATOM 4565 C C . HIS A 1 565 ? -3.542 -21.609 -29.860 1.00 97.94 565 HIS A C 1
ATOM 4567 O O . HIS A 1 565 ? -4.607 -22.192 -29.677 1.00 97.94 565 HIS A O 1
ATOM 4573 N N . GLU A 1 566 ? -2.783 -21.147 -28.863 1.00 97.94 566 GLU A N 1
ATOM 4574 C CA . GLU A 1 566 ? -3.030 -21.471 -27.453 1.00 97.94 566 GLU A CA 1
ATOM 4575 C C . GLU A 1 566 ? -4.091 -20.577 -26.794 1.00 97.94 566 GLU A C 1
ATOM 4577 O O . GLU A 1 566 ? -4.875 -21.044 -25.969 1.00 97.94 566 GLU A O 1
ATOM 4582 N N . LEU A 1 567 ? -4.130 -19.284 -27.138 1.00 97.94 567 LEU A N 1
ATOM 4583 C CA . LEU A 1 567 ? -5.012 -18.298 -26.496 1.00 97.94 567 LEU A CA 1
ATOM 4584 C C . LEU A 1 567 ? -6.079 -17.714 -27.435 1.00 97.94 567 LEU A C 1
ATOM 4586 O O . LEU A 1 567 ? -6.982 -17.015 -26.974 1.00 97.94 567 LEU A O 1
ATOM 4590 N N . GLY A 1 568 ? -6.007 -18.015 -28.734 1.00 97.31 568 GLY A N 1
ATOM 4591 C CA . GLY A 1 568 ? -6.878 -17.452 -29.765 1.00 97.31 568 GLY A CA 1
ATOM 4592 C C . GLY A 1 568 ? -6.334 -16.164 -30.393 1.00 97.31 568 GLY A C 1
ATOM 4593 O O . GLY A 1 568 ? -5.303 -15.629 -30.004 1.00 97.31 568 GLY A O 1
ATOM 4594 N N . GLU A 1 569 ? -7.051 -15.637 -31.391 1.00 97.06 569 GLU A N 1
ATOM 4595 C CA . GLU A 1 569 ? -6.607 -14.480 -32.195 1.00 97.06 569 GLU A CA 1
ATOM 4596 C C . GLU A 1 569 ? -6.483 -13.154 -31.414 1.00 97.06 569 GLU A C 1
ATOM 4598 O O . GLU A 1 569 ? -5.919 -12.197 -31.937 1.00 97.06 569 GLU A O 1
ATOM 4603 N N . GLN A 1 570 ? -7.035 -13.087 -30.198 1.00 97.88 570 GLN A N 1
ATOM 4604 C CA . GLN A 1 570 ? -6.929 -11.952 -29.283 1.00 97.88 570 GLN A CA 1
ATOM 4605 C C . GLN A 1 570 ? -6.982 -12.446 -27.832 1.00 97.88 570 GLN A C 1
ATOM 4607 O O . GLN A 1 570 ? -7.879 -13.218 -27.487 1.00 97.88 570 GLN A O 1
ATOM 4612 N N . PHE A 1 571 ? -6.081 -11.952 -26.980 1.00 98.25 571 PHE A N 1
ATOM 4613 C CA . PHE A 1 571 ? -6.010 -12.293 -25.550 1.00 98.25 571 PHE A CA 1
ATOM 4614 C C . PHE A 1 571 ? -5.675 -11.076 -24.666 1.00 98.25 571 PHE A C 1
ATOM 4616 O O . PHE A 1 571 ? -5.540 -9.943 -25.138 1.00 98.25 571 PHE A O 1
ATOM 4623 N N . ASP A 1 572 ? -5.592 -11.288 -23.348 1.00 98.12 572 ASP A N 1
ATOM 4624 C CA . ASP A 1 572 ? -5.477 -10.199 -22.377 1.00 98.12 572 ASP A CA 1
ATOM 4625 C C . ASP A 1 572 ? -4.088 -9.556 -22.362 1.00 98.12 572 ASP A C 1
ATOM 4627 O O . ASP A 1 572 ? -3.969 -8.348 -22.574 1.00 98.12 572 ASP A O 1
ATOM 4631 N N . ILE A 1 573 ? -3.046 -10.342 -22.072 1.00 98.19 573 ILE A N 1
ATOM 4632 C CA . ILE A 1 573 ? -1.708 -9.824 -21.759 1.00 98.19 573 ILE A CA 1
ATOM 4633 C C . ILE A 1 573 ? -0.646 -10.488 -22.636 1.00 98.19 573 ILE A C 1
ATOM 4635 O O . ILE A 1 573 ? -0.502 -11.708 -22.604 1.00 98.19 573 ILE A O 1
ATOM 4639 N N . HIS A 1 574 ? 0.155 -9.676 -23.330 1.00 98.44 574 HIS A N 1
ATOM 4640 C CA . HIS A 1 574 ? 1.414 -10.107 -23.938 1.00 98.44 574 HIS A CA 1
ATOM 4641 C C . HIS A 1 574 ? 2.614 -9.579 -23.147 1.00 98.44 574 HIS A C 1
ATOM 4643 O O . HIS A 1 574 ? 2.640 -8.409 -22.749 1.00 98.44 574 HIS A O 1
ATOM 4649 N N . GLY A 1 575 ? 3.612 -10.429 -22.912 1.00 96.75 575 GLY A N 1
ATOM 4650 C CA . GLY A 1 575 ? 4.762 -10.129 -22.066 1.00 96.75 575 GLY A CA 1
ATOM 4651 C C . GLY A 1 575 ? 6.116 -10.472 -22.686 1.00 96.75 575 GLY A C 1
ATOM 4652 O O . GLY A 1 575 ? 6.228 -11.384 -23.497 1.00 96.75 575 GLY A O 1
ATOM 4653 N N . GLY A 1 576 ? 7.172 -9.782 -22.258 1.00 93.56 576 GLY A N 1
ATOM 4654 C CA . GLY A 1 576 ? 8.556 -10.196 -22.508 1.00 93.56 576 GLY A CA 1
ATOM 4655 C C . GLY A 1 576 ? 9.592 -9.187 -22.010 1.00 93.56 576 GLY A C 1
ATOM 4656 O O . GLY A 1 576 ? 9.280 -8.262 -21.254 1.00 93.56 576 GLY A O 1
ATOM 4657 N N . GLY A 1 577 ? 10.851 -9.366 -22.411 1.00 88.69 577 GLY A N 1
ATOM 4658 C CA . GLY A 1 577 ? 11.915 -8.395 -22.139 1.00 88.69 577 GLY A CA 1
ATOM 4659 C C . GLY A 1 577 ? 11.754 -7.120 -22.972 1.00 88.69 577 GLY A C 1
ATOM 4660 O O . GLY A 1 577 ? 11.258 -7.167 -24.095 1.00 88.69 577 GLY A O 1
ATOM 4661 N N . LEU A 1 578 ? 12.180 -5.964 -22.449 1.00 84.38 578 LEU A N 1
ATOM 4662 C CA . LEU A 1 578 ? 12.132 -4.685 -23.178 1.00 84.38 578 LEU A CA 1
ATOM 4663 C C . LEU A 1 578 ? 12.911 -4.715 -24.505 1.00 84.38 578 LEU A C 1
ATOM 4665 O O . LEU A 1 578 ? 12.576 -3.994 -25.438 1.00 84.38 578 LEU A O 1
ATOM 4669 N N . ASP A 1 579 ? 13.932 -5.561 -24.611 1.00 81.44 579 ASP A N 1
ATOM 4670 C CA . ASP A 1 579 ? 14.682 -5.805 -25.843 1.00 81.44 579 ASP A CA 1
ATOM 4671 C C . ASP A 1 579 ? 13.854 -6.474 -26.948 1.00 81.44 579 ASP A C 1
ATOM 4673 O O . ASP A 1 579 ? 14.194 -6.324 -28.118 1.00 81.44 579 ASP A O 1
ATOM 4677 N N . LEU A 1 580 ? 12.757 -7.149 -26.598 1.00 89.94 580 LEU A N 1
ATOM 4678 C CA . LEU A 1 580 ? 11.836 -7.760 -27.555 1.00 89.94 580 LEU A CA 1
ATOM 4679 C C . LEU A 1 580 ? 10.779 -6.778 -28.071 1.00 89.94 580 LEU A C 1
ATOM 4681 O O . LEU A 1 580 ? 10.174 -7.047 -29.103 1.00 89.94 580 LEU A O 1
ATOM 4685 N N . GLN A 1 581 ? 10.584 -5.621 -27.420 1.00 92.00 581 GLN A N 1
ATOM 4686 C CA . GLN A 1 581 ? 9.581 -4.631 -27.839 1.00 92.00 581 GLN A CA 1
ATOM 4687 C C . GLN A 1 581 ? 9.745 -4.240 -29.315 1.00 92.00 581 GLN A C 1
ATOM 4689 O O . GLN A 1 581 ? 8.763 -4.146 -30.047 1.00 92.00 581 GLN A O 1
ATOM 4694 N N . PHE A 1 582 ? 10.989 -4.035 -29.755 1.00 91.25 582 PHE A N 1
ATOM 4695 C CA . PHE A 1 582 ? 11.320 -3.793 -31.153 1.00 91.25 582 PHE A CA 1
ATOM 4696 C C . PHE A 1 582 ? 12.578 -4.574 -31.560 1.00 91.25 582 PHE A C 1
ATOM 4698 O O . PHE A 1 582 ? 13.592 -4.471 -30.868 1.00 91.25 582 PHE A O 1
ATOM 4705 N N . PRO A 1 583 ? 12.573 -5.269 -32.711 1.00 91.00 583 PRO A N 1
ATOM 4706 C CA . PRO A 1 583 ? 11.456 -5.372 -33.656 1.00 91.00 583 PRO A CA 1
ATOM 4707 C C . PRO A 1 583 ? 10.467 -6.497 -33.317 1.00 91.00 583 PRO A C 1
ATOM 4709 O O . PRO A 1 583 ? 9.433 -6.596 -33.958 1.00 91.00 583 PRO A O 1
ATOM 4712 N N . HIS A 1 584 ? 10.760 -7.360 -32.339 1.00 94.56 584 HIS A N 1
ATOM 4713 C CA . HIS A 1 584 ? 10.096 -8.661 -32.244 1.00 94.56 584 HIS A CA 1
ATOM 4714 C C . HIS A 1 584 ? 8.586 -8.592 -31.980 1.00 94.56 584 HIS A C 1
ATOM 4716 O O . HIS A 1 584 ? 7.808 -9.036 -32.817 1.00 94.56 584 HIS A O 1
ATOM 4722 N N . HIS A 1 585 ? 8.171 -7.968 -30.886 1.00 97.12 585 HIS A N 1
ATOM 4723 C CA . HIS A 1 585 ? 6.760 -7.802 -30.540 1.00 97.12 585 HIS A CA 1
ATOM 4724 C C . HIS A 1 585 ? 6.018 -6.829 -31.473 1.00 97.12 585 HIS A C 1
ATOM 4726 O O . HIS A 1 585 ? 4.816 -6.962 -31.693 1.00 97.12 585 HIS A O 1
ATOM 4732 N N . GLU A 1 586 ? 6.724 -5.857 -32.061 1.00 96.38 586 GLU A N 1
ATOM 4733 C CA . GLU A 1 586 ? 6.160 -5.003 -33.115 1.00 96.38 586 GLU A CA 1
ATOM 4734 C C . GLU A 1 586 ? 5.784 -5.831 -34.356 1.00 96.38 586 GLU A C 1
ATOM 4736 O O . GLU A 1 586 ? 4.694 -5.678 -34.907 1.00 96.38 586 GLU A O 1
ATOM 4741 N N . ASN A 1 587 ? 6.651 -6.765 -34.751 1.00 97.31 587 ASN A N 1
ATOM 4742 C CA . ASN A 1 587 ? 6.395 -7.684 -35.857 1.00 97.31 587 ASN A CA 1
ATOM 4743 C C . ASN A 1 587 ? 5.248 -8.646 -35.536 1.00 97.31 587 ASN A C 1
ATOM 4745 O O . ASN A 1 587 ? 4.427 -8.915 -36.410 1.00 97.31 587 ASN A O 1
ATOM 4749 N N . GLU A 1 588 ? 5.151 -9.120 -34.291 1.00 97.94 588 GLU A N 1
ATOM 4750 C CA . GLU A 1 588 ? 4.031 -9.949 -33.831 1.00 97.94 588 GLU A CA 1
ATOM 4751 C C . GLU A 1 588 ? 2.686 -9.240 -33.935 1.00 97.94 588 GLU A C 1
ATOM 4753 O O . GLU A 1 588 ? 1.714 -9.826 -34.411 1.00 97.94 588 GLU A O 1
ATOM 4758 N N . ILE A 1 589 ? 2.623 -7.971 -33.536 1.00 97.94 589 ILE A N 1
ATOM 4759 C CA . ILE A 1 589 ? 1.439 -7.140 -33.741 1.00 97.94 589 ILE A CA 1
ATOM 4760 C C . ILE A 1 589 ? 1.104 -7.073 -35.226 1.00 97.94 589 ILE A C 1
ATOM 4762 O O . ILE A 1 589 ? -0.021 -7.384 -35.608 1.00 97.94 589 ILE A O 1
ATOM 4766 N N . ALA A 1 590 ? 2.072 -6.695 -36.062 1.00 97.50 590 ALA A N 1
ATOM 4767 C CA . ALA A 1 590 ? 1.833 -6.506 -37.486 1.00 97.50 590 ALA A CA 1
ATOM 4768 C C . ALA A 1 590 ? 1.281 -7.787 -38.128 1.00 97.50 590 ALA A C 1
ATOM 4770 O O . ALA A 1 590 ? 0.196 -7.767 -38.700 1.00 97.50 590 ALA A O 1
ATOM 4771 N N . GLN A 1 591 ? 1.960 -8.920 -37.941 1.00 97.69 591 GLN A N 1
ATOM 4772 C CA . GLN A 1 591 ? 1.570 -10.190 -38.553 1.00 97.69 591 GLN A CA 1
ATOM 4773 C C . GLN A 1 591 ? 0.263 -10.769 -37.975 1.00 97.69 591 GLN A C 1
ATOM 4775 O O . GLN A 1 591 ? -0.542 -11.320 -38.721 1.00 97.69 591 GLN A O 1
ATOM 4780 N N . SER A 1 592 ? -0.007 -10.622 -36.673 1.00 98.06 592 SER A N 1
ATOM 4781 C CA . SER A 1 592 ? -1.228 -11.188 -36.068 1.00 98.06 592 SER A CA 1
ATOM 4782 C C . SER A 1 592 ? -2.461 -10.343 -36.360 1.00 98.06 592 SER A C 1
ATOM 4784 O O . SER A 1 592 ? -3.528 -10.882 -36.661 1.00 98.06 592 SER A O 1
ATOM 4786 N N . GLU A 1 593 ? -2.342 -9.018 -36.274 1.00 98.00 593 GLU A N 1
ATOM 4787 C CA . GLU A 1 593 ? -3.467 -8.110 -36.503 1.00 98.00 593 GLU A CA 1
ATOM 4788 C C . GLU A 1 593 ? -3.794 -7.986 -37.993 1.00 98.00 593 GLU A C 1
ATOM 4790 O O . GLU A 1 593 ? -4.970 -7.946 -38.346 1.00 98.00 593 GLU A O 1
ATOM 4795 N N . ALA A 1 594 ? -2.787 -8.003 -38.875 1.00 97.31 594 ALA A N 1
ATOM 4796 C CA . ALA A 1 594 ? -3.009 -8.039 -40.321 1.00 97.31 594 ALA A CA 1
ATOM 4797 C C . ALA A 1 594 ? -3.714 -9.329 -40.763 1.00 97.31 594 ALA A C 1
ATOM 4799 O O . ALA A 1 594 ? -4.609 -9.299 -41.605 1.00 97.31 594 ALA A O 1
ATOM 4800 N N . ALA A 1 595 ? -3.364 -10.468 -40.159 1.00 97.31 595 ALA A N 1
ATOM 4801 C CA . ALA A 1 595 ? -4.047 -11.722 -40.436 1.00 97.31 595 ALA A CA 1
ATOM 4802 C C . ALA A 1 595 ? -5.477 -11.733 -39.867 1.00 97.31 595 ALA A C 1
ATOM 4804 O O . ALA A 1 595 ? -6.425 -12.087 -40.570 1.00 97.31 595 ALA A O 1
ATOM 4805 N N . SER A 1 596 ? -5.651 -11.374 -38.590 1.00 96.56 596 SER A N 1
ATOM 4806 C CA . SER A 1 596 ? -6.914 -11.561 -37.857 1.00 96.56 596 SER A CA 1
ATOM 4807 C C . SER A 1 596 ? -7.932 -10.429 -38.007 1.00 96.56 596 SER A C 1
ATOM 4809 O O . SER A 1 596 ? -9.129 -10.664 -37.831 1.00 96.56 596 SER A O 1
ATOM 4811 N N . GLY A 1 597 ? -7.479 -9.207 -38.290 1.00 95.56 597 GLY A N 1
ATOM 4812 C CA . GLY A 1 597 ? -8.287 -7.989 -38.208 1.00 95.56 597 GLY A CA 1
ATOM 4813 C C . GLY A 1 597 ? -8.676 -7.583 -36.778 1.00 95.56 597 GLY A C 1
ATOM 4814 O O . GLY A 1 597 ? -9.499 -6.684 -36.604 1.00 95.56 597 GLY A O 1
ATOM 4815 N N . LYS A 1 598 ? -8.127 -8.242 -35.751 1.00 95.75 598 LYS A N 1
ATOM 4816 C CA . LYS A 1 598 ? -8.373 -7.969 -34.326 1.00 95.75 598 LYS A CA 1
ATOM 4817 C C . LYS A 1 598 ? -7.108 -7.423 -33.678 1.00 95.75 598 LYS A C 1
ATOM 4819 O O . LYS A 1 598 ? -6.018 -7.618 -34.200 1.00 95.75 598 LYS A O 1
ATOM 4824 N N . ASN A 1 599 ? -7.247 -6.777 -32.521 1.00 95.31 599 ASN A N 1
ATOM 4825 C CA . ASN A 1 599 ? -6.085 -6.467 -31.687 1.00 95.31 599 ASN A CA 1
ATOM 4826 C C . ASN A 1 599 ? -5.468 -7.775 -31.191 1.00 95.31 599 ASN A C 1
ATOM 4828 O O . ASN A 1 599 ? -6.203 -8.648 -30.742 1.00 95.31 599 ASN A O 1
ATOM 4832 N N . PHE A 1 600 ? -4.143 -7.894 -31.215 1.00 97.62 600 PHE A N 1
ATOM 4833 C CA . PHE A 1 600 ? -3.488 -9.147 -30.829 1.00 97.62 600 PHE A CA 1
ATOM 4834 C C . PHE A 1 600 ? -3.511 -9.376 -29.307 1.00 97.62 600 PHE A C 1
ATOM 4836 O O . PHE A 1 600 ? -3.903 -10.438 -28.831 1.00 97.62 600 PHE A O 1
ATOM 4843 N N . ALA A 1 601 ? -3.178 -8.339 -28.533 1.00 97.81 601 ALA A N 1
ATOM 4844 C CA . ALA A 1 601 ? -3.289 -8.332 -27.076 1.00 97.81 601 ALA A CA 1
ATOM 4845 C C . ALA A 1 601 ? -3.780 -6.970 -26.573 1.00 97.81 601 ALA A C 1
ATOM 4847 O O . ALA A 1 601 ? -3.425 -5.931 -27.140 1.00 97.81 601 ALA A O 1
ATOM 4848 N N . ASN A 1 602 ? -4.566 -6.960 -25.493 1.00 96.38 602 ASN A N 1
ATOM 4849 C CA . ASN A 1 602 ? -5.076 -5.713 -24.906 1.00 96.38 602 ASN A CA 1
ATOM 4850 C C . ASN A 1 602 ? -3.998 -4.950 -24.120 1.00 96.38 602 ASN A C 1
ATOM 4852 O O . ASN A 1 602 ? -3.974 -3.717 -24.132 1.00 96.38 602 ASN A O 1
ATOM 4856 N N . TYR A 1 603 ? -3.095 -5.675 -23.454 1.00 97.25 603 TYR A N 1
ATOM 4857 C CA . TYR A 1 603 ? -2.053 -5.105 -22.604 1.00 97.25 603 TYR A CA 1
ATOM 4858 C C . TYR A 1 603 ? -0.676 -5.679 -22.947 1.00 97.25 603 TYR A C 1
ATOM 4860 O O . TYR A 1 603 ? -0.496 -6.893 -22.997 1.00 97.25 603 TYR A O 1
ATOM 4868 N N . TRP A 1 604 ? 0.310 -4.796 -23.122 1.00 97.75 604 TRP A N 1
ATOM 4869 C CA . TRP A 1 604 ? 1.698 -5.161 -23.419 1.00 97.75 604 TRP A CA 1
ATOM 4870 C C . TRP A 1 604 ? 2.617 -4.829 -22.248 1.00 97.75 604 TRP A C 1
ATOM 4872 O O . TRP A 1 604 ? 2.805 -3.655 -21.916 1.00 97.75 604 TRP A O 1
ATOM 4882 N N . LEU A 1 605 ? 3.224 -5.838 -21.631 1.00 96.19 605 LEU A N 1
ATOM 4883 C CA . LEU A 1 605 ? 4.082 -5.689 -20.455 1.00 96.19 605 LEU A CA 1
ATOM 4884 C C . LEU A 1 605 ? 5.533 -6.012 -20.822 1.00 96.19 605 LEU A C 1
ATOM 4886 O O . LEU A 1 605 ? 5.837 -7.116 -21.261 1.00 96.19 605 LEU A O 1
ATOM 4890 N N . HIS A 1 606 ? 6.444 -5.064 -20.599 1.00 93.25 606 HIS A N 1
ATOM 4891 C CA . HIS A 1 606 ? 7.869 -5.262 -20.862 1.00 93.25 606 HIS A CA 1
ATOM 4892 C C . HIS A 1 606 ? 8.702 -5.074 -19.599 1.00 93.25 606 HIS A C 1
ATOM 4894 O O . HIS A 1 606 ? 8.588 -4.061 -18.908 1.00 93.25 606 HIS A O 1
ATOM 4900 N N . VAL A 1 607 ? 9.571 -6.042 -19.314 1.00 85.88 607 VAL A N 1
ATOM 4901 C CA . VAL A 1 607 ? 10.487 -5.987 -18.170 1.00 85.88 607 VAL A CA 1
ATOM 4902 C C . VAL A 1 607 ? 11.754 -5.225 -18.561 1.00 85.88 607 VAL A C 1
ATOM 4904 O O . VAL A 1 607 ? 12.394 -5.540 -19.565 1.00 85.88 607 VAL A O 1
ATOM 4907 N N . GLY A 1 608 ? 12.126 -4.221 -17.760 1.00 74.06 608 GLY A N 1
ATOM 4908 C CA . GLY A 1 608 ? 13.302 -3.380 -18.003 1.00 74.06 608 GLY A CA 1
ATOM 4909 C C . GLY A 1 608 ? 14.624 -4.158 -18.067 1.00 74.06 608 GLY A C 1
ATOM 4910 O O . GLY A 1 608 ? 14.783 -5.218 -17.458 1.00 74.06 608 GLY A O 1
ATOM 4911 N N . MET A 1 609 ? 15.602 -3.615 -18.796 1.00 64.19 609 MET A N 1
ATOM 4912 C CA . MET A 1 609 ? 16.912 -4.253 -18.979 1.00 64.19 609 MET A CA 1
ATOM 4913 C C . MET A 1 609 ? 17.731 -4.250 -17.679 1.00 64.19 609 MET A C 1
ATOM 4915 O O . MET A 1 609 ? 17.672 -3.312 -16.886 1.00 64.19 609 MET A O 1
ATOM 4919 N N . LEU A 1 610 ? 18.524 -5.303 -17.456 1.00 57.50 610 LEU A N 1
ATOM 4920 C CA . LEU A 1 610 ? 19.561 -5.293 -16.421 1.00 57.50 610 LEU A CA 1
ATOM 4921 C C . LEU A 1 610 ? 20.748 -4.452 -16.891 1.00 57.50 610 LEU A C 1
ATOM 4923 O O . LEU A 1 610 ? 21.252 -4.649 -17.999 1.00 57.50 610 LEU A O 1
ATOM 4927 N N . GLN A 1 611 ? 21.201 -3.551 -16.026 1.00 46.09 611 GLN A N 1
ATOM 4928 C CA . GLN A 1 611 ? 22.437 -2.802 -16.214 1.00 46.09 611 GLN A CA 1
ATOM 4929 C C . GLN A 1 611 ? 23.523 -3.394 -15.315 1.00 46.09 611 GLN A C 1
ATOM 4931 O O . GLN A 1 611 ? 23.262 -3.731 -14.160 1.00 46.09 611 GLN A O 1
ATOM 4936 N N . VAL A 1 612 ? 24.739 -3.515 -15.840 1.00 45.00 612 VAL A N 1
ATOM 4937 C CA . VAL A 1 612 ? 25.941 -3.816 -15.051 1.00 45.00 612 VAL A CA 1
ATOM 4938 C C . VAL A 1 612 ? 26.898 -2.656 -15.271 1.00 45.00 612 VAL A C 1
ATOM 4940 O O . VAL A 1 612 ? 27.240 -2.367 -16.412 1.00 45.00 612 VAL A O 1
ATOM 4943 N N . ASN A 1 613 ? 27.310 -1.975 -14.197 1.00 38.47 613 ASN A N 1
ATOM 4944 C CA . ASN A 1 613 ? 28.189 -0.798 -14.260 1.00 38.47 613 ASN A CA 1
ATOM 4945 C C . ASN A 1 613 ? 27.669 0.316 -15.198 1.00 38.47 613 ASN A C 1
ATOM 4947 O O . ASN A 1 613 ? 28.441 0.884 -15.961 1.00 38.47 613 ASN A O 1
ATOM 4951 N N . ASN A 1 614 ? 26.363 0.617 -15.157 1.00 37.69 614 ASN A N 1
ATOM 4952 C CA . ASN A 1 614 ? 25.679 1.590 -16.032 1.00 37.69 614 ASN A CA 1
ATOM 4953 C C . ASN A 1 614 ? 25.693 1.268 -17.540 1.00 37.69 614 ASN A C 1
ATOM 4955 O O . ASN A 1 614 ? 25.231 2.082 -18.338 1.00 37.69 614 ASN A O 1
ATOM 4959 N N . GLU A 1 615 ? 26.134 0.076 -17.945 1.00 38.41 615 GLU A N 1
ATOM 4960 C CA . GLU A 1 615 ? 26.065 -0.383 -19.332 1.00 38.41 615 GLU A CA 1
ATOM 4961 C C . GLU A 1 615 ? 25.004 -1.475 -19.511 1.00 38.41 615 GLU A C 1
ATOM 4963 O O . GLU A 1 615 ? 24.739 -2.290 -18.616 1.00 38.41 615 GLU A O 1
ATOM 4968 N N . LYS A 1 616 ? 24.375 -1.498 -20.694 1.00 43.50 616 LYS A N 1
ATOM 4969 C CA . LYS A 1 616 ? 23.429 -2.552 -21.078 1.00 43.50 616 LYS A CA 1
ATOM 4970 C C . LYS A 1 616 ? 24.163 -3.893 -21.101 1.00 43.50 616 LYS A C 1
ATOM 4972 O O . LYS A 1 616 ? 25.128 -4.063 -21.841 1.00 43.50 616 LYS A O 1
ATOM 4977 N N . MET A 1 617 ? 23.656 -4.872 -20.353 1.00 50.34 617 MET A N 1
ATOM 4978 C CA . MET A 1 617 ? 24.168 -6.239 -20.415 1.00 50.34 617 MET A CA 1
ATOM 4979 C C . MET A 1 617 ? 23.944 -6.817 -21.825 1.00 50.34 617 MET A C 1
ATOM 4981 O O . MET A 1 617 ? 22.801 -6.986 -22.252 1.00 50.34 617 MET A O 1
ATOM 4985 N N . ALA A 1 618 ? 25.017 -7.130 -22.554 1.00 52.44 618 ALA A N 1
ATOM 4986 C CA . ALA A 1 618 ? 24.948 -7.763 -23.871 1.00 52.44 618 ALA A CA 1
ATOM 4987 C C . ALA A 1 618 ? 26.130 -8.718 -24.096 1.00 52.44 618 ALA A C 1
ATOM 4989 O O . ALA A 1 618 ? 27.255 -8.445 -23.678 1.00 52.44 618 ALA A O 1
ATOM 4990 N N . LYS A 1 619 ? 25.886 -9.841 -24.794 1.00 51.25 619 LYS A N 1
ATOM 4991 C CA . LYS A 1 619 ? 26.941 -10.819 -25.131 1.00 51.25 619 LYS A CA 1
ATOM 4992 C C . LYS A 1 619 ? 28.059 -10.195 -25.981 1.00 51.25 619 LYS A C 1
ATOM 4994 O O . LYS A 1 619 ? 29.211 -10.576 -25.823 1.00 51.25 619 LYS A O 1
ATOM 4999 N N . SER A 1 620 ? 27.731 -9.219 -26.832 1.00 41.53 620 SER A N 1
ATOM 5000 C CA . SER A 1 620 ? 28.671 -8.544 -27.741 1.00 41.53 620 SER A CA 1
ATOM 5001 C C . SER A 1 620 ? 29.764 -7.731 -27.039 1.00 41.53 620 SER A C 1
ATOM 5003 O O . SER A 1 620 ? 30.836 -7.565 -27.607 1.00 41.53 620 SER A O 1
ATOM 5005 N N . VAL A 1 621 ? 29.519 -7.258 -25.814 1.00 42.16 621 VAL A N 1
ATOM 5006 C CA . VAL A 1 621 ? 30.492 -6.509 -24.990 1.00 42.16 621 VAL A CA 1
ATOM 5007 C C . VAL A 1 621 ? 31.105 -7.364 -23.874 1.00 42.16 621 VAL A C 1
ATOM 5009 O O . VAL A 1 621 ? 31.810 -6.854 -23.013 1.00 42.16 621 VAL A O 1
ATOM 5012 N N . GLY A 1 622 ? 30.837 -8.677 -23.853 1.00 45.44 622 GLY A N 1
ATOM 5013 C CA . GLY A 1 622 ? 31.437 -9.619 -22.898 1.00 45.44 622 GLY A CA 1
ATOM 5014 C C . GLY A 1 622 ? 30.954 -9.496 -21.444 1.00 45.44 622 GLY A C 1
ATOM 5015 O O . GLY A 1 622 ? 31.321 -10.325 -20.618 1.00 45.44 622 GLY A O 1
ATOM 5016 N N . ASN A 1 623 ? 30.094 -8.525 -21.122 1.00 48.47 623 ASN A N 1
ATOM 5017 C CA . ASN A 1 623 ? 29.625 -8.238 -19.762 1.00 48.47 623 ASN A CA 1
ATOM 5018 C C . ASN A 1 623 ? 28.343 -9.016 -19.385 1.00 48.47 623 ASN A C 1
ATOM 5020 O O . ASN A 1 623 ? 27.406 -8.443 -18.837 1.00 48.47 623 ASN A O 1
ATOM 5024 N N . PHE A 1 624 ? 28.248 -10.309 -19.727 1.00 50.59 624 PHE A N 1
ATOM 5025 C CA . PHE A 1 624 ? 27.078 -11.147 -19.417 1.00 50.59 624 PHE A CA 1
ATOM 5026 C C . PHE A 1 624 ? 27.386 -12.151 -18.295 1.00 50.59 624 PHE A C 1
ATOM 5028 O O . PHE A 1 624 ? 28.406 -12.834 -18.317 1.00 50.59 624 PHE A O 1
ATOM 5035 N N . LEU A 1 625 ? 26.487 -12.265 -17.312 1.00 55.28 625 LEU A N 1
ATOM 5036 C CA . LEU A 1 625 ? 26.659 -13.153 -16.156 1.00 55.28 625 LEU A CA 1
ATOM 5037 C C . LEU A 1 625 ? 25.790 -14.411 -16.298 1.00 55.28 625 LEU A C 1
ATOM 5039 O O . LEU A 1 625 ? 24.571 -14.324 -16.490 1.00 55.28 625 LEU A O 1
ATOM 5043 N N . LEU A 1 626 ? 26.422 -15.582 -16.184 1.00 57.94 626 LEU A N 1
ATOM 5044 C CA . LEU A 1 626 ? 25.755 -16.887 -16.147 1.00 57.94 626 LEU A CA 1
ATOM 5045 C C . LEU A 1 626 ? 25.205 -17.175 -14.744 1.00 57.94 626 LEU A C 1
ATOM 5047 O O . LEU A 1 626 ? 25.888 -16.943 -13.746 1.00 57.94 626 LEU A O 1
ATOM 5051 N N . LEU A 1 627 ? 23.999 -17.745 -14.667 1.00 54.53 627 LEU A N 1
ATOM 5052 C CA . LEU A 1 627 ? 23.310 -18.029 -13.397 1.00 54.53 627 LEU A CA 1
ATOM 5053 C C . LEU A 1 627 ? 24.097 -18.983 -12.487 1.00 54.53 627 LEU A C 1
ATOM 5055 O O . LEU A 1 627 ? 24.214 -18.747 -11.285 1.00 54.53 627 LEU A O 1
ATOM 5059 N N . LYS A 1 628 ? 24.713 -20.017 -13.074 1.00 52.41 628 LYS A N 1
ATOM 5060 C CA . LYS A 1 628 ? 25.404 -21.076 -12.324 1.00 52.41 628 LYS A CA 1
ATOM 5061 C C . LYS A 1 628 ? 26.590 -20.597 -11.487 1.00 52.41 628 LYS A C 1
ATOM 5063 O O . LYS A 1 628 ? 26.911 -21.223 -10.483 1.00 52.41 628 LYS A O 1
ATOM 5068 N N . THR A 1 629 ? 27.215 -19.488 -11.865 1.00 51.06 629 THR A N 1
ATOM 5069 C CA . THR A 1 629 ? 28.417 -18.980 -11.192 1.00 51.06 629 THR A CA 1
ATOM 5070 C C . THR A 1 629 ? 28.111 -18.334 -9.833 1.00 51.06 629 THR A C 1
ATOM 5072 O O . THR A 1 629 ? 29.026 -18.122 -9.046 1.00 51.06 629 THR A O 1
ATOM 5075 N N . TYR A 1 630 ? 26.844 -18.036 -9.521 1.00 51.53 630 TYR A N 1
ATOM 5076 C CA . TYR A 1 630 ? 26.515 -17.137 -8.410 1.00 51.53 630 TYR A CA 1
ATOM 5077 C C . TYR A 1 630 ? 25.328 -17.565 -7.535 1.00 51.53 630 TYR A C 1
ATOM 5079 O O . TYR A 1 630 ? 24.874 -16.742 -6.736 1.00 51.53 630 TYR A O 1
ATOM 5087 N N . TYR A 1 631 ? 24.851 -18.812 -7.640 1.00 50.72 631 TYR A N 1
ATOM 5088 C CA . TYR A 1 631 ? 23.676 -19.323 -6.912 1.00 50.72 631 TYR A CA 1
ATOM 5089 C C . TYR A 1 631 ? 23.630 -18.914 -5.419 1.00 50.72 631 TYR A C 1
ATOM 5091 O O . TYR A 1 631 ? 22.595 -18.432 -4.964 1.00 50.72 631 TYR A O 1
ATOM 5099 N N . ASP A 1 632 ? 24.760 -18.950 -4.700 1.00 42.78 632 ASP A N 1
ATOM 5100 C CA . ASP A 1 632 ? 24.821 -18.604 -3.265 1.00 42.78 632 ASP A CA 1
ATOM 5101 C C . ASP A 1 632 ? 24.778 -17.093 -2.956 1.00 42.78 632 ASP A C 1
ATOM 5103 O O . ASP A 1 632 ? 24.359 -16.681 -1.874 1.00 42.78 632 ASP A O 1
ATOM 5107 N N . SER A 1 633 ? 25.188 -16.233 -3.895 1.00 42.91 633 SER A N 1
ATOM 5108 C CA . SER A 1 633 ? 25.253 -14.771 -3.692 1.00 42.91 633 SER A CA 1
ATOM 5109 C C . SER A 1 633 ? 24.086 -14.005 -4.329 1.00 42.91 633 SER A C 1
ATOM 5111 O O . SER A 1 633 ? 23.794 -12.871 -3.943 1.00 42.91 633 SER A O 1
ATOM 5113 N N . ILE A 1 634 ? 23.409 -14.621 -5.304 1.00 44.69 634 ILE A N 1
ATOM 5114 C CA . ILE A 1 634 ? 22.399 -13.983 -6.150 1.00 44.69 634 ILE A CA 1
ATOM 5115 C C . ILE A 1 634 ? 20.998 -14.043 -5.544 1.00 44.69 634 ILE A C 1
ATOM 5117 O O . ILE A 1 634 ? 20.264 -13.084 -5.731 1.00 44.69 634 ILE A O 1
ATOM 5121 N N . ILE A 1 635 ? 20.628 -15.046 -4.739 1.00 46.12 635 ILE A N 1
ATOM 5122 C CA . ILE A 1 635 ? 19.292 -15.067 -4.100 1.00 46.12 635 ILE A CA 1
ATOM 5123 C C . ILE A 1 635 ? 19.071 -13.811 -3.232 1.00 46.12 635 ILE A C 1
ATOM 5125 O O . ILE A 1 635 ? 17.999 -13.211 -3.270 1.00 46.12 635 ILE A O 1
ATOM 5129 N N . ARG A 1 636 ? 20.114 -13.337 -2.530 1.00 39.31 636 ARG A N 1
ATOM 5130 C CA . ARG A 1 636 ? 20.069 -12.081 -1.756 1.00 39.31 636 ARG A CA 1
ATOM 5131 C C . ARG A 1 636 ? 20.118 -10.815 -2.621 1.00 39.31 636 ARG A C 1
ATOM 5133 O O . ARG A 1 636 ? 19.554 -9.804 -2.223 1.00 39.31 636 ARG A O 1
ATOM 5140 N N . LYS A 1 637 ? 20.778 -10.850 -3.786 1.00 37.72 637 LYS A N 1
ATOM 5141 C CA . LYS A 1 637 ? 20.910 -9.686 -4.686 1.00 37.72 637 LYS A CA 1
ATOM 5142 C C . LYS A 1 637 ? 19.763 -9.550 -5.689 1.00 37.72 637 LYS A C 1
ATOM 5144 O O . LYS A 1 637 ? 19.463 -8.432 -6.076 1.00 37.72 637 LYS A O 1
ATOM 5149 N N . LEU A 1 638 ? 19.094 -10.637 -6.077 1.00 44.28 638 LEU A N 1
ATOM 5150 C CA . LEU A 1 638 ? 17.906 -10.607 -6.937 1.00 44.28 638 LEU A CA 1
ATOM 5151 C C . LEU A 1 638 ? 16.804 -9.793 -6.259 1.00 44.28 638 LEU A C 1
ATOM 5153 O O . LEU A 1 638 ? 16.286 -8.874 -6.876 1.00 44.28 638 LEU A O 1
ATOM 5157 N N . PHE A 1 639 ? 16.535 -10.024 -4.970 1.00 39.75 639 PHE A N 1
ATOM 5158 C CA . PHE A 1 639 ? 15.556 -9.228 -4.217 1.00 39.75 639 PHE A CA 1
ATOM 5159 C C . PHE A 1 639 ? 15.861 -7.716 -4.215 1.00 39.75 639 PHE A C 1
ATOM 5161 O O . PHE A 1 639 ? 14.935 -6.919 -4.230 1.00 39.75 639 PHE A O 1
ATOM 5168 N N . ALA A 1 640 ? 17.139 -7.322 -4.273 1.00 33.31 640 ALA A N 1
ATOM 5169 C CA . ALA A 1 640 ? 17.571 -5.921 -4.344 1.00 33.31 640 ALA A CA 1
ATOM 5170 C C . ALA A 1 640 ? 17.643 -5.343 -5.776 1.00 33.31 640 ALA A C 1
ATOM 5172 O O . ALA A 1 640 ? 17.933 -4.165 -5.941 1.00 33.31 640 ALA A O 1
ATOM 5173 N N . ILE A 1 641 ? 17.453 -6.169 -6.812 1.00 37.31 641 ILE A N 1
ATOM 5174 C CA . ILE A 1 641 ? 17.441 -5.762 -8.231 1.00 37.31 641 ILE A CA 1
ATOM 5175 C C . ILE A 1 641 ? 15.999 -5.687 -8.779 1.00 37.31 641 ILE A C 1
ATOM 5177 O O . ILE A 1 641 ? 15.763 -5.040 -9.803 1.00 37.31 641 ILE A O 1
ATOM 5181 N N . PHE A 1 642 ? 15.041 -6.367 -8.133 1.00 36.69 642 PHE A N 1
ATOM 5182 C CA . PHE A 1 642 ? 13.624 -6.384 -8.530 1.00 36.69 642 PHE A CA 1
ATOM 5183 C C . PHE A 1 642 ? 12.707 -5.473 -7.706 1.00 36.69 642 PHE A C 1
ATOM 5185 O O . PHE A 1 642 ? 11.627 -5.150 -8.202 1.00 36.69 642 PHE A O 1
ATOM 5192 N N . CYS A 1 643 ? 13.116 -5.087 -6.495 1.00 28.92 643 CYS A N 1
ATOM 5193 C CA . CYS A 1 643 ? 12.554 -3.954 -5.754 1.00 28.92 643 CYS A CA 1
ATOM 5194 C C . CYS A 1 643 ? 13.326 -2.686 -6.128 1.00 28.92 643 CYS A C 1
ATOM 5196 O O . CYS A 1 643 ? 12.690 -1.610 -6.161 1.00 28.92 643 CYS A O 1
#

Organism: NCBI:txid453

Sequence (643 aa):
MVYLSDDYAHPLSDALEKITHSLCTLEFQDHRPLYDWFINNLPVPAKPVQTEFARLNLSHTVTSKRKLRELVEKKVVTGWDDPRLPTLRGMRKRGYPPAALRQFCEIIGISRSDSVIDMSLLEECVRDELNKTAKRALCVVEPLKVIIENYPEGRVEKLEAPFHPQDPQAGNRILPFSREIYIERSDFMEDPPKKYFRLSPGAEVRLRHAYVIRCTEVVHDEQGNIRELRCTYDEDTLGKNPADRKIKGVIHWVSCEQAHPVTIYQFDRLFNDANPAREEDFLQFLNHDSLQVQQAFCEPSLAKQSLEEVFQFERLGYYCVNQLNNDKVSAFHRVVGLKDTWGKWVKGAGMLNLYNSLTRKKEPFKPMQPGKIGMYVCGITVYDRCHLGHARSMVCFDVIVRFLRSQGYEVTYVRNITDIDDKIIVRANERGVSINDLTSQYIKAMHDDASALNILPPDIEPRATGHIDSIIKLIQRLIDTDHAYVSDNGDVCYQVDSFKNYGKLSHKDLEGLMAGARIEVVKEKRSPLDFVLWKKAKPGEPSWPSPWGEGRPGWHIECSAMAMHELGEQFDIHGGGLDLQFPHHENEIAQSEAASGKNFANYWLHVGMLQVNNEKMAKSVGNFLLLKTYYDSIIRKLFAIFC

Radius of gyration: 34.13 Å; Cα contacts (8 Å, |Δi|>4): 1179; chains: 1; bounding box: 82×76×100 Å

Secondary structure (DSSP, 8-state):
-----HHHHHHHHHHHTT-SEEEEEGGGGGGHHHHHHHHHHS--S---EEEEEPPPEETTS---HHHHHHHHHTTSSSSTT-TTS-SHHHHHHTT--HHHHHHHHHHH---SS--EE-HHHHHHHHHHHHHHHPEEE-EESSEEEEEETTSPTT--EEEEEES-TT-GGG-EEEEEE-SEEEEEGGGB-SS--TT--SB-BT-EEEETTS-EEEEEEEEE-TTS-EEEEEEEEEGGGSSS--SS-----EE-EEETTTPEEEEEEEE--SBSSS-GGGSS-GGGGB-TTSEEEEEEEE-GGGGS--TT-EEEETTTEEEEEEEEETTEEEEEEEEEESS-SHHHH--S----EEEETTTTEEEE---SBTTEEEEEEEEEE-SS--BHHHHHHHHHHHHHHHHHHHTT-EEEEEEEEE--SHHHHHHHHHHT--HHHHHHHHHHHHHHHHHHTTPPPPSB--BGGGGHHHHHHHHHHHHHTTSEEE-TTS-EEE-GGG-TTTTTTTT--HHHHHHHHTT---TTSSSTT-EEEEEEPPTTS--B--TT-SEEE-TTHHHHHHHHHHH-SSEEEEEEEGGGIIIIIHHHHHHHHHHHSS-SEEEEEEEPPPEETTEE--GGGT---BGGG-HHHHHHHHHHHH-

InterPro domains:
  IPR011035 Large ribosomal subunit protein bL25/Gln-tRNA synthetase, anti-codon-binding domain superfamily [SSF50715] (134-340)
  IPR014729 Rossmann-like alpha/beta/alpha sandwich fold [G3DSA:3.40.50.620] (2-137)
  IPR014729 Rossmann-like alpha/beta/alpha sandwich fold [G3DSA:3.40.50.620] (341-640)
  IPR015803 Cysteine-tRNA ligase [TIGR00435] (352-630)
  IPR020056 Large ribosomal subunit protein bL25/Gln-tRNA synthetase, N-terminal [G3DSA:2.40.240.10] (138-257)
  IPR020056 Large ribosomal subunit protein bL25/Gln-tRNA synthetase, N-terminal [G3DSA:2.40.240.10] (258-340)
  IPR020058 Glutamyl/glutaminyl-tRNA synthetase, class Ib, catalytic domain [PF00749] (7-131)
  IPR020059 Glutamyl/glutaminyl-tRNA synthetase, class Ib, anti-codon binding domain [PF03950] (134-234)
  IPR024909 Cysteinyl-tRNA synthetase/mycothiol ligase [PR00983] (375-386)
  IPR024909 Cysteinyl-tRNA synthetase/mycothiol ligase [PR00983] (411-420)
  IPR024909 Cysteinyl-tRNA synthetase/mycothiol ligase [PR00983] (541-559)
  IPR024909 Cysteinyl-tRNA synthetase/mycothiol ligase [PR00983] (572-593)
  IPR024909 Cysteinyl-tRNA synthetase/mycothiol ligase [PTHR10890] (347-633)
  IPR032678 tRNA synthetases class I, catalytic domain [PF01406] (365-630)
  IPR032678 tRNA synthetases class I, catalytic domain [cd00672] (353-639)
  IPR049437 tRNA synthetases class I (E and Q), anti-codon binding domain [PF20974] (250-321)

Foldseek 3Di:
DDDDDCLQVVLQVCLQVQPAEAEEAPVCVVSQVSSQVCLVPDPTNHRHDYDHWHDAAEFLADDDPVVLVVCAVVVVAVHLLCLQHPHPNNLLLLLQDPQLVVVLDVVVDTHRDYDYHYVQSSLVSRLVVCLVPAFEWAKAFAWAKEFAPPFDAPDWDWFWDARHPPDPVSDIDTAIDGRMKTFYPVQEDADDDPPRQGAYAQAWAAEVQAWIKHFPDFDADPVRDGRYTYIHTDPVGRVHDDPPDDRRYYTYMHGPVQWDKAKEKEADRQFLGGRLVPDPPSVVRGDPVRIDIGIMTIGNVQQADDFSRWHQHPQFAIWGQNDDDPRTRHYIYHSHGNHDCSVVVVVVPPQDWDCFLLVNDGGGADFPDPQEFEEEEEADAQQDADFPQNVLQQVVVLVVVVVSVVVRHHYQYEYEYELDDPSLQVSCVVVVHDSCVSNVVSVVNHVVLCVLLVGDDGPYYYYLVNQVVLLLVLLVLCVVLVQWDQWPQLFIKGDQVVFPCQCSSVVDDPVVVLVVQVVDDDPGDPGSPIDTQWDADDPPGDWDQHPSGTTGGDPQSSSLSVSCVPPNLEGEEYEYAPVCSPPRVSSSQRSSCSSPVDGRYPGYYHRYADDDPNHGDDVVVVNIGGSVVASPPVSVVVVVRND

Solvent-accessible surface area (backbone atoms only — not comparable to full-atom values): 35526 Å² total; per-residue (Å²): 138,89,79,78,53,66,76,64,45,50,45,52,50,36,10,72,71,54,39,64,69,45,78,46,44,51,91,50,57,87,49,41,70,57,33,53,46,51,53,74,74,44,100,60,87,32,78,47,43,81,48,62,30,38,63,88,40,52,27,25,45,64,82,50,67,70,61,50,48,48,36,40,76,71,57,78,40,90,42,78,50,26,59,65,41,88,36,73,55,0,34,48,66,27,51,51,50,70,66,20,55,52,50,36,54,62,73,72,55,86,48,79,61,82,57,74,43,62,48,66,57,51,54,42,30,35,47,59,50,42,71,77,69,33,40,49,47,41,56,23,62,48,71,30,43,36,38,30,72,81,43,61,83,94,47,72,46,80,36,72,41,61,23,32,95,90,37,85,85,63,43,72,43,72,45,60,45,48,32,41,28,27,26,39,49,88,49,50,38,85,85,64,60,96,90,59,41,53,35,27,77,75,32,48,24,29,38,64,82,40,37,34,36,30,31,77,47,79,41,60,47,101,85,70,47,85,57,37,33,35,25,40,64,44,87,81,18,61,94,43,78,59,91,89,59,86,74,74,27,73,43,57,51,30,21,60,88,64,32,33,68,30,37,39,36,44,55,41,61,42,27,73,37,61,63,34,68,80,47,91,76,36,71,83,34,53,32,84,71,23,60,44,79,46,67,28,36,24,38,50,73,58,36,63,60,59,77,66,44,53,32,29,31,62,96,59,22,32,33,16,34,67,40,70,54,94,78,23,41,42,26,33,29,43,49,46,59,78,61,83,57,69,70,56,75,40,70,58,73,73,68,52,63,43,63,21,49,55,76,74,40,78,38,76,60,73,58,88,44,89,59,38,39,42,34,41,30,66,55,53,68,33,59,55,79,59,34,53,67,54,50,50,42,53,49,53,52,42,52,50,51,54,50,47,42,73,74,66,34,52,68,50,37,34,33,40,36,38,65,67,50,74,64,33,53,53,48,15,60,78,68,74,47,51,54,68,60,47,26,54,53,24,48,52,50,42,51,53,53,35,52,75,67,72,45,73,80,60,81,39,71,54,43,41,79,80,37,51,70,49,33,53,52,49,52,51,46,22,39,78,66,68,35,29,48,76,33,92,82,44,29,30,31,35,43,52,88,65,43,89,67,60,34,55,52,62,70,45,59,65,68,64,52,48,65,68,36,71,79,55,84,57,88,64,50,99,44,73,77,37,45,58,41,31,42,51,49,54,96,92,51,80,61,44,86,50,101,75,45,54,13,38,74,18,85,42,44,42,57,38,30,51,46,34,69,77,56,37,68,49,39,35,35,36,36,33,44,48,76,40,40,57,65,44,52,35,48,27,44,48,58,39,22,72,54,64,76,40,66,45,48,78,31,35,42,62,41,78,80,62,65,56,95,88,36,80,57,36,76,94,76,68,62,61,58,58,51,85,84,38,64,90,64,40,69,71,45,47,61,70,72,77,108

pLDDT: mean 89.6, std 14.36, range [28.73, 98.69]

Nearest PDB structures (foldseek):
  5bnz-assembly2_B  TM=9.559E-01  e=1.406E-49  Pseudomonas aeruginosa PAO1
  4jyz-assembly1_A  TM=9.673E-01  e=8.289E-45  Escherichia coli K-12
  1u0b-assembly1_B  TM=9.823E-01  e=6.145E-40  Escherichia coli
  8qhp-assembly1_B  TM=9.548E-01  e=2.497E-37  Pyrococcus furiosus DSM 3638
  4h3s-assembly1_A  TM=8.584E-01  e=1.494E-33  Saccharomyces cerevisiae S288C

Mean predicted aligned error: 16.11 Å